Protein AF-0000000084420052 (afdb_homodimer)

Structure (mmCIF, N/CA/C/O backbone):
data_AF-0000000084420052-model_v1
#
loop_
_entity.id
_entity.type
_entity.pdbx_description
1 polymer 'Sugar transporter SWEET1'
#
loop_
_atom_site.group_PDB
_atom_site.id
_atom_site.type_symbol
_atom_site.label_atom_id
_atom_site.label_alt_id
_atom_site.label_comp_id
_atom_site.label_asym_id
_atom_site.label_entity_id
_atom_site.label_seq_id
_atom_site.pdbx_PDB_ins_code
_atom_site.Cartn_x
_atom_site.Cartn_y
_atom_site.Cartn_z
_atom_site.occupancy
_atom_site.B_iso_or_equiv
_atom_site.auth_seq_id
_atom_site.auth_comp_id
_atom_site.auth_asym_id
_atom_site.auth_atom_id
_atom_site.pdbx_PDB_model_num
ATOM 1 N N . MET A 1 1 ? 16.906 -6.199 9.055 1 43.66 1 MET A N 1
ATOM 2 C CA . MET A 1 1 ? 16.359 -5.684 10.305 1 43.66 1 MET A CA 1
ATOM 3 C C . MET A 1 1 ? 17.109 -4.438 10.758 1 43.66 1 MET A C 1
ATOM 5 O O . MET A 1 1 ? 16.5 -3.422 11.086 1 43.66 1 MET A O 1
ATOM 9 N N . ASN A 1 2 ? 18.438 -4.52 10.586 1 48.06 2 ASN A N 1
ATOM 10 C CA . ASN A 1 2 ? 19.234 -3.451 11.18 1 48.06 2 ASN A CA 1
ATOM 11 C C . ASN A 1 2 ? 19.141 -2.166 10.359 1 48.06 2 ASN A C 1
ATOM 13 O O . ASN A 1 2 ? 19.281 -1.068 10.906 1 48.06 2 ASN A O 1
ATOM 17 N N . LYS A 1 3 ? 18.703 -2.371 9.062 1 61.72 3 LYS A N 1
ATOM 18 C CA . LYS A 1 3 ? 18.734 -1.21 8.18 1 61.72 3 LYS A CA 1
ATOM 19 C C . LYS A 1 3 ? 17.562 -0.264 8.477 1 61.72 3 LYS A C 1
ATOM 21 O O . LYS A 1 3 ? 17.625 0.918 8.125 1 61.72 3 LYS A O 1
ATOM 26 N N . PHE A 1 4 ? 16.656 -0.748 9.312 1 69.31 4 PHE A N 1
ATOM 27 C CA . PHE A 1 4 ? 15.469 0.082 9.508 1 69.31 4 PHE A CA 1
ATOM 28 C C . PHE A 1 4 ? 15.469 0.699 10.906 1 69.31 4 PHE A C 1
ATOM 30 O O . PHE A 1 4 ? 14.602 1.507 11.234 1 69.31 4 PHE A O 1
ATOM 37 N N . VAL A 1 5 ? 16.516 0.377 11.664 1 68.38 5 VAL A N 1
ATOM 38 C CA . VAL A 1 5 ? 16.547 0.831 13.047 1 68.38 5 VAL A CA 1
ATOM 39 C C . VAL A 1 5 ? 16.859 2.326 13.102 1 68.38 5 VAL A C 1
ATOM 41 O O . VAL A 1 5 ? 16.219 3.076 13.836 1 68.38 5 VAL A O 1
ATOM 44 N N . SER A 1 6 ? 17.781 2.748 12.312 1 72.44 6 SER A N 1
ATOM 45 C CA . SER A 1 6 ? 18.188 4.152 12.336 1 72.44 6 SER A CA 1
ATOM 46 C C . SER A 1 6 ? 17.047 5.059 11.875 1 72.44 6 SER A C 1
ATOM 48 O O . SER A 1 6 ? 16.641 5.977 12.594 1 72.44 6 SER A O 1
ATOM 50 N N . PRO A 1 7 ? 16.453 4.766 10.812 1 76.5 7 PRO A N 1
ATOM 51 C CA . PRO A 1 7 ? 15.336 5.617 10.406 1 76.5 7 PRO A CA 1
ATOM 52 C C . PRO A 1 7 ? 14.156 5.539 11.367 1 76.5 7 PRO A C 1
ATOM 54 O O . PRO A 1 7 ? 13.453 6.535 11.57 1 76.5 7 PRO A O 1
ATOM 57 N N . LEU A 1 8 ? 14.016 4.406 12.055 1 86 8 LEU A N 1
ATOM 58 C CA . LEU A 1 8 ? 12.914 4.246 12.992 1 86 8 LEU A CA 1
ATOM 59 C C . LEU A 1 8 ? 13.086 5.16 14.203 1 86 8 LEU A C 1
ATOM 61 O O . LEU A 1 8 ? 12.133 5.809 14.641 1 86 8 LEU A O 1
ATOM 65 N N . LYS A 1 9 ? 14.281 5.207 14.688 1 83.69 9 LYS A N 1
ATOM 66 C CA . LYS A 1 9 ? 14.547 6.09 15.82 1 83.69 9 LYS A CA 1
ATOM 67 C C . LYS A 1 9 ? 14.25 7.543 15.469 1 83.69 9 LYS A C 1
ATOM 69 O O . LYS A 1 9 ? 13.648 8.273 16.266 1 83.69 9 LYS A O 1
ATOM 74 N N . THR A 1 10 ? 14.68 7.902 14.359 1 83.31 10 THR A N 1
ATOM 75 C CA . THR A 1 10 ? 14.453 9.266 13.883 1 83.31 10 THR A CA 1
ATOM 76 C C . THR A 1 10 ? 12.961 9.547 13.742 1 83.31 10 THR A C 1
ATOM 78 O O . THR A 1 10 ? 12.484 10.602 14.164 1 83.31 10 THR A O 1
ATOM 81 N N . VAL A 1 11 ? 12.227 8.672 13.266 1 87.38 11 VAL A N 1
ATOM 82 C CA . VAL A 1 11 ? 10.797 8.859 13.047 1 87.38 11 VAL A CA 1
ATOM 83 C C . VAL A 1 11 ? 10.07 8.906 14.391 1 87.38 11 VAL A C 1
ATOM 85 O O . VAL A 1 11 ? 9.148 9.711 14.57 1 87.38 11 VAL A O 1
ATOM 88 N N . LEU A 1 12 ? 10.508 8.102 15.312 1 89.06 12 LEU A N 1
ATOM 89 C CA . LEU A 1 12 ? 9.906 8.133 16.641 1 89.06 12 LEU A CA 1
ATOM 90 C C . LEU A 1 12 ? 10.148 9.484 17.312 1 89.06 12 LEU A C 1
ATOM 92 O O . LEU A 1 12 ? 9.266 10.008 18 1 89.06 12 LEU A O 1
ATOM 96 N N . GLN A 1 13 ? 11.281 10.008 17.016 1 87.5 13 GLN A N 1
ATOM 97 C CA . GLN A 1 13 ? 11.586 11.336 17.531 1 87.5 13 GLN A CA 1
ATOM 98 C C . GLN A 1 13 ? 10.695 12.391 16.859 1 87.5 13 GLN A C 1
ATOM 100 O O . GLN A 1 13 ? 10.227 13.312 17.531 1 87.5 13 GLN A O 1
ATOM 105 N N . ILE A 1 14 ? 10.508 12.289 15.633 1 87.88 14 ILE A N 1
ATOM 106 C CA . ILE A 1 14 ? 9.656 13.203 14.883 1 87.88 14 ILE A CA 1
ATOM 107 C C . ILE A 1 14 ? 8.227 13.148 15.414 1 87.88 14 ILE A C 1
ATOM 109 O O . ILE A 1 14 ? 7.574 14.18 15.57 1 87.88 14 ILE A O 1
ATOM 113 N N . ARG A 1 15 ? 7.781 12.008 15.734 1 88.56 15 ARG A N 1
ATOM 114 C CA . ARG A 1 15 ? 6.43 11.844 16.266 1 88.56 15 ARG A CA 1
ATOM 115 C C . ARG A 1 15 ? 6.305 12.453 17.656 1 88.56 15 ARG A C 1
ATOM 117 O O . ARG A 1 15 ? 5.262 13.016 18 1 88.56 15 ARG A O 1
ATOM 124 N N . ALA A 1 16 ? 7.367 12.359 18.375 1 88.75 16 ALA A N 1
ATOM 125 C CA . ALA A 1 16 ? 7.383 12.906 19.734 1 88.75 16 ALA A CA 1
ATOM 126 C C . ALA A 1 16 ? 7.453 14.43 19.703 1 88.75 16 ALA A C 1
ATOM 128 O O . ALA A 1 16 ? 6.781 15.102 20.5 1 88.75 16 ALA A O 1
ATOM 129 N N . THR A 1 17 ? 8.188 15 18.75 1 89.12 17 THR A N 1
ATOM 130 C CA . THR A 1 17 ? 8.43 16.438 18.734 1 89.12 17 THR A CA 1
ATOM 131 C C . THR A 1 17 ? 7.469 17.125 17.766 1 89.12 17 THR A C 1
ATOM 133 O O . THR A 1 17 ? 7.348 18.359 17.781 1 89.12 17 THR A O 1
ATOM 136 N N . LYS A 1 18 ? 6.832 16.266 16.875 1 86.56 18 LYS A N 1
ATOM 137 C CA . LYS A 1 18 ? 5.887 16.766 15.875 1 86.56 18 LYS A CA 1
ATOM 138 C C . LYS A 1 18 ? 6.566 17.703 14.883 1 86.56 18 LYS A C 1
ATOM 140 O O . LYS A 1 18 ? 5.957 18.672 14.414 1 86.56 18 LYS A O 1
ATOM 145 N N . HIS A 1 19 ? 7.934 17.438 14.672 1 87.06 19 HIS A N 1
ATOM 146 C CA . HIS A 1 19 ? 8.734 18.234 13.758 1 87.06 19 HIS A CA 1
ATOM 147 C C . HIS A 1 19 ? 9.602 17.359 12.867 1 87.06 19 HIS A C 1
ATOM 149 O O . HIS A 1 19 ? 10.344 16.5 13.359 1 87.06 19 HIS A O 1
ATOM 155 N N . LEU A 1 20 ? 9.414 17.516 11.578 1 85.19 20 LEU A N 1
ATOM 156 C CA . LEU A 1 20 ? 10.156 16.703 10.617 1 85.19 20 LEU A CA 1
ATOM 157 C C . LEU A 1 20 ? 11.625 17.125 10.578 1 85.19 20 LEU A C 1
ATOM 159 O O . LEU A 1 20 ? 12.5 16.281 10.414 1 85.19 20 LEU A O 1
ATOM 163 N N . GLY A 1 21 ? 11.914 18.422 10.789 1 79.69 21 GLY A N 1
ATOM 164 C CA . GLY A 1 21 ? 13.273 18.938 10.703 1 79.69 21 GLY A CA 1
ATOM 165 C C . GLY A 1 21 ? 13.852 18.844 9.305 1 79.69 21 GLY A C 1
ATOM 166 O O . GLY A 1 21 ? 13.188 19.203 8.328 1 79.69 21 GLY A O 1
ATOM 167 N N . ASP A 1 22 ? 15.148 18.328 9.141 1 77.62 22 ASP A N 1
ATOM 168 C CA . ASP A 1 22 ? 15.859 18.297 7.863 1 77.62 22 ASP A CA 1
ATOM 169 C C . ASP A 1 22 ? 15.734 16.922 7.199 1 77.62 22 ASP A C 1
ATOM 171 O O . ASP A 1 22 ? 16.391 16.656 6.188 1 77.62 22 ASP A O 1
ATOM 175 N N . LEU A 1 23 ? 14.945 16.125 7.77 1 82.5 23 LEU A N 1
ATOM 176 C CA . LEU A 1 23 ? 14.82 14.781 7.215 1 82.5 23 LEU A CA 1
ATOM 177 C C . LEU A 1 23 ? 14.094 14.812 5.875 1 82.5 23 LEU A C 1
ATOM 179 O O . LEU A 1 23 ? 13.047 15.453 5.742 1 82.5 23 LEU A O 1
ATOM 183 N 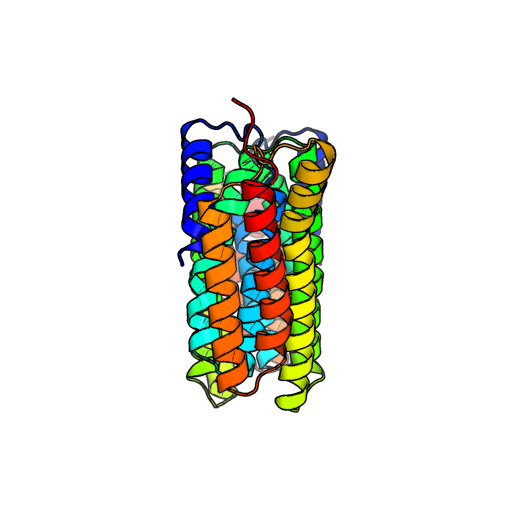N . ASN A 1 24 ? 14.727 14.195 4.812 1 84.69 24 ASN A N 1
ATOM 184 C CA . ASN A 1 24 ? 14.023 13.906 3.566 1 84.69 24 ASN A CA 1
ATOM 185 C C . ASN A 1 24 ? 13.195 12.625 3.67 1 84.69 24 ASN A C 1
ATOM 187 O O . ASN A 1 24 ? 13.75 11.531 3.734 1 84.69 24 ASN A O 1
ATOM 191 N N . PRO A 1 25 ? 11.898 12.766 3.619 1 89.19 25 PRO A N 1
ATOM 192 C CA . PRO A 1 25 ? 11.07 11.586 3.889 1 89.19 25 PRO A CA 1
ATOM 193 C C . PRO A 1 25 ? 10.812 10.75 2.639 1 89.19 25 PRO A C 1
ATOM 195 O O . PRO A 1 25 ? 10.219 9.672 2.727 1 89.19 25 PRO A O 1
ATOM 198 N N . LEU A 1 26 ? 11.312 11.172 1.488 1 88.38 26 LEU A N 1
ATOM 199 C CA . LEU A 1 26 ? 11.031 10.5 0.225 1 88.38 26 LEU A CA 1
ATOM 200 C C . LEU A 1 26 ? 11.57 9.078 0.239 1 88.38 26 LEU A C 1
ATOM 202 O O . LEU A 1 26 ? 10.898 8.148 -0.214 1 88.38 26 LEU A O 1
ATOM 206 N N . PRO A 1 27 ? 12.789 8.805 0.816 1 88.25 27 PRO A N 1
ATOM 207 C CA . PRO A 1 27 ? 13.32 7.438 0.83 1 88.25 27 PRO A CA 1
ATOM 208 C C . PRO A 1 27 ? 12.43 6.465 1.602 1 88.25 27 PRO A C 1
ATOM 210 O O . PRO A 1 27 ? 12.445 5.262 1.334 1 88.25 27 PRO A O 1
ATOM 213 N N . LEU A 1 28 ? 11.633 6.969 2.502 1 92.12 28 LEU A N 1
ATOM 214 C CA . LEU A 1 28 ? 10.758 6.113 3.299 1 92.12 28 LEU A CA 1
ATOM 215 C C . LEU A 1 28 ? 9.664 5.5 2.432 1 92.12 28 LEU A C 1
ATOM 217 O O . LEU A 1 28 ? 9.25 4.363 2.66 1 92.12 28 LEU A O 1
ATOM 221 N N . VAL A 1 29 ? 9.188 6.238 1.439 1 95.06 29 VAL A N 1
ATOM 222 C CA . VAL A 1 29 ? 8.195 5.715 0.503 1 95.06 29 VAL A CA 1
ATOM 223 C C . VAL A 1 29 ? 8.836 4.633 -0.367 1 95.06 29 VAL A C 1
ATOM 225 O O . VAL A 1 29 ? 8.211 3.605 -0.647 1 95.06 29 VAL A O 1
ATOM 228 N N . ALA A 1 30 ? 10.07 4.852 -0.726 1 93.69 30 ALA A N 1
ATOM 229 C CA . ALA A 1 30 ? 10.781 3.895 -1.567 1 93.69 30 ALA A CA 1
ATOM 230 C C . ALA A 1 30 ? 11.031 2.588 -0.822 1 93.69 30 ALA A C 1
ATOM 232 O O . ALA A 1 30 ? 11.078 1.516 -1.432 1 93.69 30 ALA A O 1
ATOM 233 N N . ILE A 1 31 ? 11.172 2.688 0.481 1 93.31 31 ILE A N 1
ATOM 234 C CA . ILE A 1 31 ? 11.344 1.487 1.294 1 93.31 31 ILE A CA 1
ATOM 235 C C . ILE A 1 31 ? 10.117 0.587 1.144 1 93.31 31 ILE A C 1
ATOM 237 O O . ILE A 1 31 ? 10.25 -0.628 0.977 1 93.31 31 ILE A O 1
ATOM 241 N N . ILE A 1 32 ? 8.938 1.193 1.228 1 96.44 32 ILE A N 1
ATOM 242 C CA . ILE A 1 32 ? 7.695 0.437 1.095 1 96.44 32 ILE A CA 1
ATOM 243 C C . ILE A 1 32 ? 7.676 -0.29 -0.248 1 96.44 32 ILE A C 1
ATOM 245 O O . ILE A 1 32 ? 7.418 -1.494 -0.306 1 96.44 32 ILE A O 1
ATOM 249 N N . ALA A 1 33 ? 7.977 0.466 -1.265 1 96.94 33 ALA A N 1
ATOM 250 C CA . ALA A 1 33 ? 7.938 -0.096 -2.611 1 96.94 33 ALA A CA 1
ATOM 251 C C . ALA A 1 33 ? 8.984 -1.197 -2.777 1 96.94 33 ALA A C 1
ATOM 253 O O . ALA A 1 33 ? 8.703 -2.244 -3.365 1 96.94 33 ALA A O 1
ATOM 254 N N . ASN A 1 34 ? 10.18 -0.921 -2.271 1 95.62 34 ASN A N 1
ATOM 255 C CA . ASN A 1 34 ? 11.266 -1.897 -2.357 1 95.62 34 ASN A CA 1
ATOM 256 C C . ASN A 1 34 ? 10.898 -3.205 -1.661 1 95.62 34 ASN A C 1
ATOM 258 O O . ASN A 1 34 ? 11.023 -4.281 -2.246 1 95.62 34 ASN A O 1
ATOM 262 N N . CYS A 1 35 ? 10.414 -3.104 -0.47 1 96.81 35 CYS A N 1
ATOM 263 C CA . CYS A 1 35 ? 10.039 -4.293 0.29 1 96.81 35 CYS A CA 1
ATOM 264 C C . CYS A 1 35 ? 8.875 -5.02 -0.371 1 96.81 35 CYS A C 1
ATOM 266 O O . CYS A 1 35 ? 8.852 -6.25 -0.416 1 96.81 35 CYS A O 1
ATOM 268 N N . THR A 1 36 ? 7.914 -4.258 -0.875 1 97.81 36 THR A N 1
ATOM 269 C CA . THR A 1 36 ? 6.773 -4.867 -1.547 1 97.81 36 THR A CA 1
ATOM 270 C C . THR A 1 36 ? 7.223 -5.613 -2.803 1 97.81 36 THR A C 1
ATOM 272 O O . THR A 1 36 ? 6.77 -6.73 -3.062 1 97.81 36 THR A O 1
ATOM 275 N N . GLY A 1 37 ? 8.086 -4.996 -3.57 1 97.75 37 GLY A N 1
ATOM 276 C CA . GLY A 1 37 ? 8.609 -5.648 -4.762 1 97.75 37 GLY A CA 1
ATOM 277 C C . GLY A 1 37 ? 9.32 -6.957 -4.461 1 97.75 37 GLY A C 1
ATOM 278 O O . GLY A 1 37 ? 9.086 -7.961 -5.137 1 97.75 37 GLY A O 1
ATOM 279 N N . TRP A 1 38 ? 10.148 -6.93 -3.465 1 97.56 38 TRP A N 1
ATOM 280 C CA . TRP A 1 38 ? 10.891 -8.133 -3.109 1 97.56 38 TRP A CA 1
ATOM 281 C C . TRP A 1 38 ? 9.977 -9.172 -2.473 1 97.56 38 TRP A C 1
ATOM 283 O O . TRP A 1 38 ? 10.211 -10.375 -2.602 1 97.56 38 TRP A O 1
ATOM 293 N N . LEU A 1 39 ? 8.938 -8.734 -1.802 1 97.88 39 LEU A N 1
ATOM 294 C CA . LEU A 1 39 ? 7.949 -9.68 -1.296 1 97.88 39 LEU A CA 1
ATOM 295 C C . LEU A 1 39 ? 7.234 -10.383 -2.443 1 97.88 39 LEU A C 1
ATOM 297 O O . LEU A 1 39 ? 7.004 -11.594 -2.387 1 97.88 39 LEU A O 1
ATOM 301 N N . LEU A 1 40 ? 6.852 -9.594 -3.439 1 97.44 40 LEU A N 1
ATOM 302 C CA . LEU A 1 40 ? 6.23 -10.195 -4.617 1 97.44 40 LEU A CA 1
ATOM 303 C C . LEU A 1 40 ? 7.145 -11.242 -5.238 1 97.44 40 LEU A C 1
ATOM 305 O O . LEU A 1 40 ? 6.711 -12.367 -5.512 1 97.44 40 LEU A O 1
ATOM 309 N N . TYR A 1 41 ? 8.414 -10.914 -5.41 1 97.69 41 TYR A N 1
ATOM 310 C CA . TYR A 1 41 ? 9.406 -11.82 -5.961 1 97.69 41 TYR A CA 1
ATOM 311 C C . TYR A 1 41 ? 9.57 -13.055 -5.078 1 97.69 41 TYR A C 1
ATOM 313 O O . TYR A 1 41 ? 9.586 -14.18 -5.57 1 97.69 41 TYR A O 1
ATOM 321 N N . GLY A 1 42 ? 9.727 -12.781 -3.805 1 97.69 42 GLY A N 1
ATOM 322 C CA . GLY A 1 42 ? 9.891 -13.875 -2.859 1 97.69 42 GLY A CA 1
ATOM 323 C C . GLY A 1 42 ? 8.703 -14.812 -2.824 1 97.69 42 GLY A C 1
ATOM 324 O O . GLY A 1 42 ? 8.867 -16.031 -2.701 1 97.69 42 GLY A O 1
ATOM 325 N N . CYS A 1 43 ? 7.496 -14.312 -2.91 1 96.25 43 CYS A N 1
ATOM 326 C CA . CYS A 1 43 ? 6.285 -15.133 -2.891 1 96.25 43 CYS A CA 1
ATOM 327 C C . CYS A 1 43 ? 6.18 -15.977 -4.152 1 96.25 43 CYS A C 1
ATOM 329 O O . CYS A 1 43 ? 5.824 -17.156 -4.086 1 96.25 43 CYS A O 1
ATOM 331 N N . ILE A 1 44 ? 6.48 -15.375 -5.312 1 96.19 44 ILE A N 1
ATOM 332 C CA . ILE A 1 44 ? 6.418 -16.094 -6.582 1 96.19 44 ILE A CA 1
ATOM 333 C C . ILE A 1 44 ? 7.398 -17.266 -6.559 1 96.19 44 ILE A C 1
ATOM 335 O O . ILE A 1 44 ? 7.102 -18.344 -7.074 1 96.19 44 ILE A O 1
ATOM 339 N N . ASN A 1 45 ? 8.547 -17.078 -5.922 1 96.62 45 ASN A N 1
ATOM 340 C CA . ASN A 1 45 ? 9.594 -18.078 -5.902 1 96.62 45 ASN A CA 1
ATOM 341 C C . ASN A 1 45 ? 9.547 -18.922 -4.633 1 96.62 45 ASN A C 1
ATOM 343 O O . ASN A 1 45 ? 10.398 -19.781 -4.422 1 96.62 45 ASN A O 1
ATOM 347 N N . ALA A 1 46 ? 8.562 -18.625 -3.756 1 95.88 46 ALA A N 1
ATOM 348 C CA . ALA A 1 46 ? 8.43 -19.297 -2.467 1 95.88 46 ALA A CA 1
ATOM 349 C C . ALA A 1 46 ? 9.742 -19.25 -1.685 1 95.88 46 ALA A C 1
ATOM 351 O O . ALA A 1 46 ? 10.18 -20.25 -1.139 1 95.88 46 ALA A O 1
ATOM 352 N N . ASP A 1 47 ? 10.453 -18.156 -1.77 1 96.62 47 ASP A N 1
ATOM 353 C CA . ASP A 1 47 ? 11.719 -17.938 -1.074 1 96.62 47 ASP A CA 1
ATOM 354 C C . ASP A 1 47 ? 11.484 -17.359 0.319 1 96.62 47 ASP A C 1
ATOM 356 O O . ASP A 1 47 ? 11.289 -16.156 0.471 1 96.62 47 ASP A O 1
ATOM 360 N N 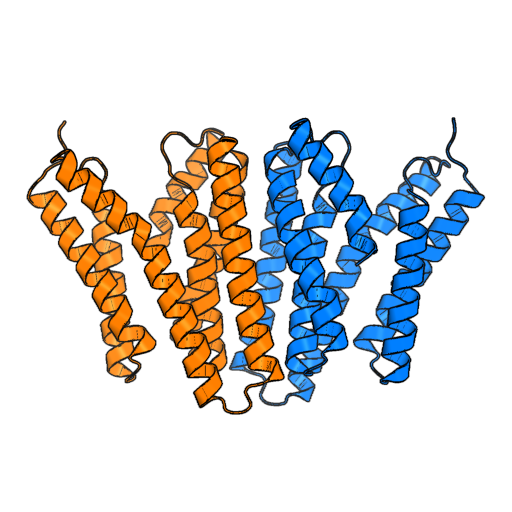. VAL A 1 48 ? 11.562 -18.172 1.325 1 95.94 48 VAL A N 1
ATOM 361 C CA . VAL A 1 48 ? 11.219 -17.797 2.695 1 95.94 48 VAL A CA 1
ATOM 362 C C . VAL A 1 48 ? 12.188 -16.75 3.215 1 95.94 48 VAL A C 1
ATOM 364 O O . VAL A 1 48 ? 11.805 -15.859 3.975 1 95.94 48 VAL A O 1
ATOM 367 N N . TYR A 1 49 ? 13.453 -16.859 2.818 1 94.94 49 TYR A N 1
ATOM 368 C CA . TYR A 1 49 ? 14.461 -15.914 3.293 1 94.94 49 TYR A CA 1
ATOM 369 C C . TYR A 1 49 ? 14.188 -14.508 2.773 1 94.94 49 TYR A C 1
ATOM 371 O O . TYR A 1 49 ? 14.25 -13.539 3.531 1 94.94 49 TYR A O 1
ATOM 379 N N . VAL A 1 50 ? 13.836 -14.414 1.534 1 96.69 50 VAL A N 1
ATOM 380 C CA . VAL A 1 50 ? 13.508 -13.125 0.929 1 96.69 50 VAL A CA 1
ATOM 381 C C . VAL A 1 50 ? 12.242 -12.562 1.564 1 96.69 50 VAL A C 1
ATOM 383 O O . VAL A 1 50 ? 12.172 -11.375 1.89 1 96.69 50 VAL A O 1
ATOM 386 N N . ILE A 1 51 ? 11.281 -13.391 1.807 1 97.69 51 ILE A N 1
ATOM 387 C CA . ILE A 1 51 ? 10 -12.969 2.371 1 97.69 51 ILE A CA 1
ATOM 388 C C . ILE A 1 51 ? 10.211 -12.453 3.795 1 97.69 51 ILE A C 1
ATOM 390 O O . ILE A 1 51 ? 9.789 -11.344 4.129 1 97.69 51 ILE A O 1
ATOM 394 N N . LEU A 1 52 ? 10.914 -13.164 4.598 1 95.56 52 LEU A N 1
ATOM 395 C CA . LEU A 1 52 ? 11.078 -12.836 6.008 1 95.56 52 LEU A CA 1
ATOM 396 C C . LEU A 1 52 ? 11.938 -11.578 6.176 1 95.56 52 LEU A C 1
ATOM 398 O O . LEU A 1 52 ? 11.75 -10.82 7.129 1 95.56 52 LEU A O 1
ATOM 402 N N . ALA A 1 53 ? 12.844 -11.414 5.242 1 94.44 53 ALA A N 1
ATOM 403 C CA . ALA A 1 53 ? 13.734 -10.258 5.324 1 94.44 53 ALA A CA 1
ATOM 404 C C . ALA A 1 53 ? 13 -8.977 4.934 1 94.44 53 ALA A C 1
ATOM 406 O O . ALA A 1 53 ? 13.383 -7.883 5.359 1 94.44 53 ALA A O 1
ATOM 407 N N . ASN A 1 54 ? 11.953 -9.031 4.168 1 96.06 54 ASN A N 1
ATOM 408 C CA . ASN A 1 54 ? 11.359 -7.832 3.594 1 96.06 54 ASN A CA 1
ATOM 409 C C . ASN A 1 54 ? 10.008 -7.516 4.234 1 96.06 54 ASN A C 1
ATOM 411 O O . ASN A 1 54 ? 9.562 -6.367 4.223 1 96.06 54 ASN A O 1
ATOM 415 N N . GLU A 1 55 ? 9.359 -8.5 4.906 1 96.94 55 GLU A N 1
ATOM 416 C CA . GLU A 1 55 ? 8.055 -8.273 5.531 1 96.94 55 GLU A CA 1
ATOM 417 C C . GLU A 1 55 ? 8.148 -7.246 6.652 1 96.94 55 GLU A C 1
ATOM 419 O O . GLU A 1 55 ? 7.375 -6.289 6.695 1 96.94 55 GLU A O 1
ATOM 424 N N . PRO A 1 56 ? 9.086 -7.375 7.613 1 95.31 56 PRO A N 1
ATOM 425 C CA . PRO A 1 56 ? 9.211 -6.328 8.633 1 95.31 56 PRO A CA 1
ATOM 426 C C . PRO A 1 56 ? 9.516 -4.957 8.031 1 95.31 56 PRO A C 1
ATOM 428 O O . PRO A 1 56 ? 9.039 -3.938 8.531 1 95.31 56 PRO A O 1
ATOM 431 N N . GLY A 1 57 ? 10.359 -4.973 6.969 1 94.38 57 GLY A N 1
ATOM 432 C CA . GLY A 1 57 ? 10.664 -3.729 6.285 1 94.38 57 GLY A CA 1
ATOM 433 C C . GLY A 1 57 ? 9.43 -3.053 5.707 1 94.38 57 GLY A C 1
ATOM 434 O O . GLY A 1 57 ? 9.305 -1.83 5.773 1 94.38 57 GLY A O 1
ATOM 435 N N . LEU A 1 58 ? 8.57 -3.852 5.125 1 96.69 58 LEU A N 1
ATOM 436 C CA . LEU A 1 58 ? 7.324 -3.316 4.59 1 96.69 58 LEU A CA 1
ATOM 437 C C . LEU A 1 58 ? 6.508 -2.637 5.684 1 96.69 58 LEU A C 1
ATOM 439 O O . LEU A 1 58 ? 6.07 -1.494 5.52 1 96.69 58 LEU A O 1
ATOM 443 N N . LEU A 1 59 ? 6.355 -3.295 6.793 1 96.56 59 LEU A N 1
ATOM 444 C CA . LEU A 1 59 ? 5.527 -2.787 7.883 1 96.56 59 LEU A CA 1
ATOM 445 C C . LEU A 1 59 ? 6.16 -1.549 8.508 1 96.56 59 LEU A C 1
ATOM 447 O O . LEU A 1 59 ? 5.469 -0.561 8.773 1 96.56 59 LEU A O 1
ATOM 451 N N . LEU A 1 60 ? 7.434 -1.634 8.68 1 94.94 60 LEU A N 1
ATOM 452 C CA . LEU A 1 60 ? 8.133 -0.472 9.219 1 94.94 60 LEU A CA 1
ATOM 453 C C . LEU A 1 60 ? 8.102 0.689 8.234 1 94.94 60 LEU A C 1
ATOM 455 O O . LEU A 1 60 ? 7.973 1.849 8.633 1 94.94 60 LEU A O 1
ATOM 459 N N . GLY A 1 61 ? 8.297 0.37 6.977 1 95.56 61 GLY A N 1
ATOM 460 C CA . GLY A 1 61 ? 8.203 1.402 5.957 1 95.56 61 GLY A CA 1
ATOM 461 C C . GLY A 1 61 ? 6.867 2.123 5.957 1 95.56 61 GLY A C 1
ATOM 462 O O . GLY A 1 61 ? 6.82 3.352 5.875 1 95.56 61 GLY A O 1
ATOM 463 N N . VAL A 1 62 ? 5.785 1.354 6.027 1 96.69 62 VAL A N 1
ATOM 464 C CA . VAL A 1 62 ? 4.445 1.933 6.082 1 96.69 62 VAL A CA 1
ATOM 465 C C . VAL A 1 62 ? 4.32 2.834 7.309 1 96.69 62 VAL A C 1
ATOM 467 O O . VAL A 1 62 ? 3.896 3.986 7.199 1 96.69 62 VAL A O 1
ATOM 470 N N . PHE A 1 63 ? 4.766 2.363 8.414 1 96.56 63 PHE A N 1
ATOM 471 C CA . PHE A 1 63 ? 4.691 3.131 9.656 1 96.56 63 PHE A CA 1
ATOM 472 C C . PHE A 1 63 ? 5.488 4.426 9.539 1 96.56 63 PHE A C 1
ATOM 474 O O . PHE A 1 63 ? 4.984 5.5 9.867 1 96.56 63 PHE A O 1
ATOM 481 N N . MET A 1 64 ? 6.668 4.281 9.055 1 95.81 64 MET A N 1
ATOM 482 C CA . MET A 1 64 ? 7.562 5.434 9.031 1 95.81 64 MET A CA 1
ATOM 483 C C . MET A 1 64 ? 7.117 6.453 7.988 1 95.81 64 MET A C 1
ATOM 485 O O . MET A 1 64 ? 7.059 7.648 8.273 1 95.81 64 MET A O 1
ATOM 489 N N . ALA A 1 65 ? 6.809 5.984 6.82 1 95.56 65 ALA A N 1
ATOM 490 C CA . ALA A 1 65 ? 6.438 6.883 5.727 1 95.56 65 ALA A CA 1
ATOM 491 C C . ALA A 1 65 ? 5.152 7.637 6.051 1 95.56 65 ALA A C 1
ATOM 493 O O . ALA A 1 65 ? 5.078 8.859 5.883 1 95.56 65 ALA A O 1
ATOM 494 N N . ILE A 1 66 ? 4.16 6.914 6.551 1 96 66 ILE A N 1
ATOM 495 C CA . ILE A 1 66 ? 2.875 7.539 6.844 1 96 66 ILE A CA 1
ATOM 496 C C . ILE A 1 66 ? 3.023 8.492 8.023 1 96 66 ILE A C 1
ATOM 498 O O . ILE A 1 66 ? 2.48 9.602 8.008 1 96 66 ILE A O 1
ATOM 502 N N . SER A 1 67 ? 3.76 8.102 9.047 1 94.06 67 SER A N 1
ATOM 503 C CA . SER A 1 67 ? 4.004 8.977 10.188 1 94.06 67 SER A CA 1
ATOM 504 C C . SER A 1 67 ? 4.688 10.273 9.758 1 94.06 67 SER A C 1
ATOM 506 O O . SER A 1 67 ? 4.238 11.367 10.109 1 94.06 67 SER A O 1
ATOM 508 N N . CYS A 1 68 ? 5.688 10.156 8.922 1 93.06 68 CYS A N 1
ATOM 509 C CA . CYS A 1 68 ? 6.457 11.328 8.516 1 93.06 68 CYS A CA 1
ATOM 510 C C . CYS A 1 68 ? 5.645 12.211 7.574 1 93.06 68 CYS A C 1
ATOM 512 O O . CYS A 1 68 ? 5.793 13.438 7.582 1 93.06 68 CYS A O 1
ATOM 514 N N . TYR A 1 69 ? 4.809 11.586 6.812 1 93.94 69 TYR A N 1
ATOM 515 C CA . TYR A 1 69 ? 3.943 12.344 5.914 1 93.94 69 TYR A CA 1
ATOM 516 C C . TYR A 1 69 ? 3.115 13.359 6.688 1 93.94 69 TYR A C 1
ATOM 518 O O . TYR A 1 69 ? 2.895 14.484 6.219 1 93.94 69 TYR A O 1
ATOM 526 N N . GLY A 1 70 ? 2.717 13.039 7.824 1 91.5 70 GLY A N 1
ATOM 527 C CA . GLY A 1 70 ? 1.882 13.898 8.648 1 91.5 70 GLY A CA 1
ATOM 528 C C . GLY A 1 70 ? 2.6 15.141 9.133 1 91.5 70 GLY A C 1
ATOM 529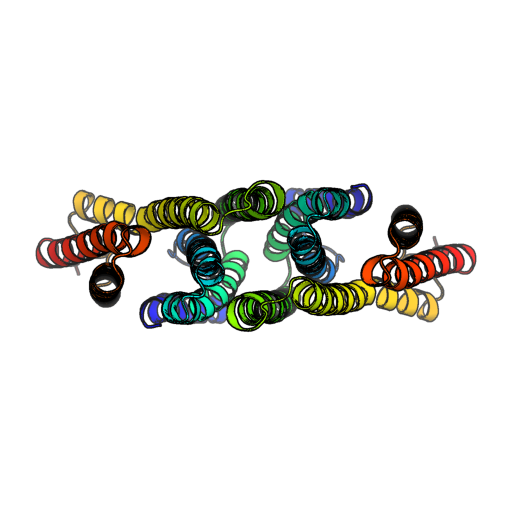 O O . GLY A 1 70 ? 1.963 16.156 9.43 1 91.5 70 GLY A O 1
ATOM 530 N N . PHE A 1 71 ? 3.887 15.039 9.156 1 92 71 PHE A N 1
ATOM 531 C CA . PHE A 1 71 ? 4.648 16.141 9.719 1 92 71 PHE A CA 1
ATOM 532 C C . PHE A 1 71 ? 5.449 16.859 8.641 1 92 71 PHE A C 1
ATOM 534 O O . PHE A 1 71 ? 6.141 17.844 8.922 1 92 71 PHE A O 1
ATOM 541 N N . ALA A 1 72 ? 5.379 16.422 7.43 1 90.62 72 ALA A N 1
ATOM 542 C CA . ALA A 1 72 ? 6.117 17.016 6.312 1 90.62 72 ALA A CA 1
ATOM 543 C C . ALA A 1 72 ? 5.43 18.281 5.816 1 90.62 72 ALA A C 1
ATOM 545 O O . ALA A 1 72 ? 4.238 18.484 6.055 1 90.62 72 ALA A O 1
ATOM 546 N N . ASP A 1 73 ? 6.207 19.172 5.23 1 90.44 73 ASP A N 1
ATOM 547 C CA . ASP A 1 73 ? 5.613 20.359 4.625 1 90.44 73 ASP A CA 1
ATOM 548 C C . ASP A 1 73 ? 4.918 20.016 3.309 1 90.44 73 ASP A C 1
ATOM 550 O O . ASP A 1 73 ? 4.988 18.875 2.846 1 90.44 73 ASP A O 1
ATOM 554 N N . LEU A 1 74 ? 4.215 20.953 2.744 1 90.56 74 LEU A N 1
ATOM 555 C CA . LEU A 1 74 ? 3.348 20.719 1.597 1 90.56 74 LEU A CA 1
ATOM 556 C C . LEU A 1 74 ? 4.152 20.234 0.392 1 90.56 74 LEU A C 1
ATOM 558 O O . LEU A 1 74 ? 3.707 19.359 -0.352 1 90.56 74 LEU A O 1
ATOM 562 N N . LYS A 1 75 ? 5.309 20.797 0.192 1 91.06 75 LYS A N 1
ATOM 563 C CA . LYS A 1 75 ? 6.148 20.406 -0.939 1 91.06 75 LYS A CA 1
ATOM 564 C C . LYS A 1 75 ? 6.609 18.953 -0.808 1 91.06 75 LYS A C 1
ATOM 566 O O . LYS A 1 75 ? 6.523 18.188 -1.765 1 91.06 75 LYS A O 1
ATOM 571 N N . ALA A 1 76 ? 7.082 18.578 0.32 1 91.19 76 ALA A N 1
ATOM 572 C CA . ALA A 1 76 ? 7.516 17.203 0.594 1 91.19 76 ALA A CA 1
ATOM 573 C C . ALA A 1 76 ? 6.344 16.234 0.494 1 91.19 76 ALA A C 1
ATOM 575 O O . ALA A 1 76 ? 6.496 15.117 -0.019 1 91.19 76 ALA A O 1
ATOM 576 N N . ARG A 1 77 ? 5.191 16.656 0.935 1 93.88 77 ARG A N 1
ATOM 577 C CA . ARG A 1 77 ? 4 15.812 0.866 1 93.88 77 ARG A CA 1
ATOM 578 C C . ARG A 1 77 ? 3.615 15.523 -0.582 1 93.88 77 ARG A C 1
ATOM 580 O O . ARG A 1 77 ? 3.25 14.398 -0.921 1 93.88 77 ARG A O 1
ATOM 587 N N . ASP A 1 78 ? 3.689 16.547 -1.341 1 94.31 78 ASP A N 1
ATOM 588 C CA . ASP A 1 78 ? 3.346 16.375 -2.748 1 94.31 78 ASP A CA 1
ATOM 589 C C . ASP A 1 78 ? 4.297 15.383 -3.422 1 94.31 78 ASP A C 1
ATOM 591 O O . ASP A 1 78 ? 3.867 14.539 -4.211 1 94.31 78 ASP A O 1
ATOM 595 N N . LEU A 1 79 ? 5.562 15.523 -3.119 1 93.88 79 LEU A N 1
ATOM 596 C CA . LEU A 1 79 ? 6.551 14.609 -3.682 1 93.88 79 LEU A CA 1
ATOM 597 C C . LEU A 1 79 ? 6.316 13.188 -3.188 1 93.88 79 LEU A C 1
ATOM 599 O O . LEU A 1 79 ? 6.375 12.234 -3.969 1 93.88 79 LEU A O 1
ATOM 603 N N . MET A 1 80 ? 6.059 13.031 -1.93 1 95.75 80 MET A N 1
ATOM 604 C CA . MET A 1 80 ? 5.781 11.719 -1.357 1 95.75 80 MET A CA 1
ATOM 605 C C . MET A 1 80 ? 4.543 11.094 -1.996 1 95.75 80 MET A C 1
ATOM 607 O O . MET A 1 80 ? 4.543 9.914 -2.334 1 95.75 80 MET A O 1
ATOM 611 N N . LEU A 1 81 ? 3.514 11.914 -2.127 1 96.62 81 LEU A N 1
ATOM 612 C CA . LEU A 1 81 ? 2.277 11.422 -2.727 1 96.62 81 LEU A CA 1
ATOM 613 C C . LEU A 1 81 ? 2.521 10.945 -4.156 1 96.62 81 LEU A C 1
ATOM 615 O O . LEU A 1 81 ? 2.033 9.883 -4.547 1 96.62 81 LEU A O 1
ATOM 619 N N . ARG A 1 82 ? 3.248 11.719 -4.906 1 96.62 82 ARG A N 1
ATOM 620 C CA . ARG A 1 82 ? 3.586 11.312 -6.266 1 96.62 82 ARG A CA 1
ATOM 621 C C . ARG A 1 82 ? 4.344 9.992 -6.273 1 96.62 82 ARG A C 1
ATOM 623 O O . ARG A 1 82 ? 4.113 9.141 -7.133 1 96.62 82 ARG A O 1
ATOM 630 N N . ALA A 1 83 ? 5.258 9.859 -5.367 1 95.81 83 ALA A N 1
ATOM 631 C CA . ALA A 1 83 ? 6.02 8.617 -5.258 1 95.81 83 ALA A CA 1
ATOM 632 C C . ALA A 1 83 ? 5.109 7.449 -4.891 1 95.81 83 ALA A C 1
ATOM 634 O O . ALA A 1 83 ? 5.227 6.359 -5.457 1 95.81 83 ALA A O 1
ATOM 635 N N . PHE A 1 84 ? 4.211 7.672 -3.889 1 97.25 84 PHE A N 1
ATOM 636 C CA . PHE A 1 84 ? 3.236 6.648 -3.525 1 97.25 84 PHE A CA 1
ATOM 637 C C . PHE A 1 84 ? 2.449 6.191 -4.75 1 97.25 84 PHE A C 1
ATOM 639 O O . PHE A 1 84 ? 2.305 4.988 -4.988 1 97.25 84 PHE A O 1
ATOM 646 N N . MET A 1 85 ? 1.973 7.164 -5.488 1 97.69 85 MET A N 1
ATOM 647 C CA . MET A 1 85 ? 1.161 6.867 -6.668 1 97.69 85 MET A CA 1
ATOM 648 C C . MET A 1 85 ? 1.986 6.145 -7.727 1 97.69 85 MET A C 1
ATOM 650 O O . MET A 1 85 ? 1.52 5.176 -8.328 1 97.69 85 MET A O 1
ATOM 654 N N . PHE A 1 86 ? 3.139 6.629 -7.949 1 97.31 86 PHE A N 1
ATOM 655 C CA . PHE A 1 86 ? 4.027 6.043 -8.945 1 97.31 86 PHE A CA 1
ATOM 656 C C . PHE A 1 86 ? 4.27 4.566 -8.648 1 97.31 86 PHE A C 1
ATOM 658 O O . PHE A 1 86 ? 4.086 3.713 -9.516 1 97.31 86 PHE A O 1
ATOM 665 N N . PHE A 1 87 ? 4.625 4.219 -7.398 1 97 87 PHE A N 1
ATOM 666 C CA . PHE A 1 87 ? 4.949 2.846 -7.035 1 97 87 PHE A CA 1
ATOM 667 C C . PHE A 1 87 ? 3.691 1.992 -6.957 1 97 87 PHE A C 1
ATOM 669 O O . PHE A 1 87 ? 3.723 0.801 -7.273 1 97 87 PHE A O 1
ATOM 676 N N . ALA A 1 88 ? 2.588 2.631 -6.516 1 97.62 88 ALA A N 1
ATOM 677 C CA . ALA A 1 88 ? 1.323 1.902 -6.492 1 97.62 88 ALA A CA 1
ATOM 678 C C . ALA A 1 88 ? 0.917 1.458 -7.895 1 97.62 88 ALA A C 1
ATOM 680 O O . ALA A 1 88 ? 0.488 0.319 -8.094 1 97.62 88 ALA A O 1
ATOM 681 N N . VAL A 1 89 ? 1.047 2.354 -8.844 1 97.5 89 VAL A N 1
ATOM 682 C CA . VAL A 1 89 ? 0.696 2.037 -10.227 1 97.5 89 VAL A CA 1
ATOM 683 C C . VAL A 1 89 ? 1.604 0.927 -10.75 1 97.5 89 VAL A C 1
ATOM 685 O O . VAL A 1 89 ? 1.13 -0.046 -11.336 1 97.5 89 VAL A O 1
ATOM 688 N N . ILE A 1 90 ? 2.877 1.025 -10.5 1 97.38 90 ILE A N 1
ATOM 689 C CA . ILE A 1 90 ? 3.838 0.058 -11.016 1 97.38 90 ILE A CA 1
ATOM 690 C C . ILE A 1 90 ? 3.574 -1.312 -10.398 1 97.38 90 ILE A C 1
ATOM 692 O O . ILE A 1 90 ? 3.42 -2.305 -11.117 1 97.38 90 ILE A O 1
ATOM 696 N N . LEU A 1 91 ? 3.488 -1.379 -9.125 1 97.94 91 LEU A N 1
ATOM 697 C CA . LEU A 1 91 ? 3.385 -2.652 -8.422 1 97.94 91 LEU A CA 1
ATOM 698 C C . LEU A 1 91 ? 2.041 -3.318 -8.695 1 97.94 91 LEU A C 1
ATOM 700 O O . LEU A 1 91 ? 1.978 -4.531 -8.922 1 97.94 91 LEU A O 1
ATOM 704 N N . SER A 1 92 ? 0.942 -2.512 -8.695 1 97.5 92 SER A N 1
ATOM 705 C CA . SER A 1 92 ? -0.356 -3.111 -8.992 1 97.5 92 SER A CA 1
ATOM 706 C C . SER A 1 92 ? -0.436 -3.576 -10.438 1 97.5 92 SER A C 1
ATOM 708 O O . SER A 1 92 ? -0.962 -4.656 -10.727 1 97.5 92 SER A O 1
ATOM 710 N N . SER A 1 93 ? 0.094 -2.811 -11.367 1 97.38 93 SER A N 1
ATOM 711 C CA . SER A 1 93 ? 0.072 -3.193 -12.773 1 97.38 93 SER A CA 1
ATOM 712 C C . SER A 1 93 ? 0.867 -4.473 -13.008 1 97.38 93 SER A C 1
ATOM 714 O O . SER A 1 93 ? 0.412 -5.371 -13.727 1 97.38 93 SER A O 1
ATOM 716 N N . VAL A 1 94 ? 2.016 -4.555 -12.445 1 97.38 94 VAL A N 1
ATOM 717 C CA . VAL A 1 94 ? 2.859 -5.734 -12.609 1 97.38 94 VAL A CA 1
ATOM 718 C C . VAL A 1 94 ? 2.152 -6.961 -12.039 1 97.38 94 VAL A C 1
ATOM 720 O O . VAL A 1 94 ? 2.131 -8.023 -12.664 1 97.38 94 VAL A O 1
ATOM 723 N N . GLY A 1 95 ? 1.594 -6.812 -10.805 1 96.69 95 GLY A N 1
ATOM 724 C CA . GLY A 1 95 ? 0.83 -7.91 -10.227 1 96.69 95 GLY A CA 1
ATOM 725 C C . GLY A 1 95 ? -0.309 -8.375 -11.117 1 96.69 95 GLY A C 1
ATOM 726 O O . GLY A 1 95 ? -0.508 -9.57 -11.305 1 96.69 95 GLY A O 1
ATOM 727 N N . ILE A 1 96 ? -1.007 -7.426 -11.68 1 97.19 96 ILE A N 1
ATOM 728 C CA . ILE A 1 96 ? -2.162 -7.715 -12.523 1 97.19 96 ILE A CA 1
ATOM 729 C C . ILE A 1 96 ? -1.704 -8.391 -13.812 1 97.19 96 ILE A C 1
ATOM 731 O O . ILE A 1 96 ? -2.285 -9.391 -14.242 1 97.19 96 ILE A O 1
ATOM 735 N N . VAL A 1 97 ? -0.667 -7.879 -14.43 1 97 97 VAL A N 1
ATOM 736 C CA . VAL A 1 97 ? -0.157 -8.43 -15.68 1 97 97 VAL A CA 1
ATOM 737 C C . VAL A 1 97 ? 0.312 -9.867 -15.453 1 97 97 VAL A C 1
ATOM 739 O O . VAL A 1 97 ? 0.021 -10.758 -16.266 1 97 97 VAL A O 1
ATOM 742 N N . ILE A 1 98 ? 1.04 -10.125 -14.406 1 96.75 98 ILE A N 1
ATOM 743 C CA . ILE A 1 98 ? 1.508 -11.477 -14.102 1 96.75 98 ILE A CA 1
ATOM 744 C C . ILE A 1 98 ? 0.312 -12.406 -13.922 1 96.75 98 ILE A C 1
ATOM 746 O O . ILE A 1 98 ? 0.285 -13.508 -14.477 1 96.75 98 ILE A O 1
ATOM 750 N N . ALA A 1 99 ? -0.672 -11.969 -13.203 1 94.31 99 ALA A N 1
ATOM 751 C CA . ALA A 1 99 ? -1.824 -12.797 -12.859 1 94.31 99 ALA A CA 1
ATOM 752 C C . ALA A 1 99 ? -2.65 -13.133 -14.094 1 94.31 99 ALA A C 1
ATOM 754 O O . ALA A 1 99 ? -3.17 -14.242 -14.219 1 94.31 99 ALA A O 1
ATOM 755 N N . LEU A 1 100 ? -2.771 -12.258 -15.031 1 95.5 100 LEU A N 1
ATOM 756 C CA . LEU A 1 100 ? -3.699 -12.43 -16.141 1 95.5 100 LEU A CA 1
ATOM 757 C C . LEU A 1 100 ? -2.994 -13.039 -17.344 1 95.5 100 LEU A C 1
ATOM 759 O O . LEU A 1 100 ? -3.613 -13.758 -18.141 1 95.5 100 LEU A O 1
ATOM 763 N N . PHE A 1 101 ? -1.664 -12.758 -17.438 1 95.69 101 PHE A N 1
ATOM 764 C CA . PHE A 1 101 ? -1.071 -13.047 -18.734 1 95.69 101 PHE A CA 1
ATOM 765 C C . PHE A 1 101 ? 0.104 -14.008 -18.594 1 95.69 101 PHE A C 1
ATOM 767 O O . PHE A 1 101 ? 0.653 -14.484 -19.594 1 95.69 101 PHE A O 1
ATOM 774 N N . VAL A 1 102 ? 0.579 -14.266 -17.469 1 94 102 VAL A N 1
ATOM 775 C CA . VAL A 1 102 ? 1.746 -15.117 -17.281 1 94 102 VAL A CA 1
ATOM 776 C C . VAL A 1 102 ? 1.315 -16.453 -16.672 1 94 102 VAL A C 1
ATOM 778 O O . VAL A 1 102 ? 0.742 -16.484 -15.578 1 94 102 VAL A O 1
ATOM 781 N N . GLU A 1 103 ? 1.626 -17.484 -17.344 1 91 103 GLU A N 1
ATOM 782 C CA . GLU A 1 103 ? 1.252 -18.812 -16.891 1 91 103 GLU A CA 1
ATOM 783 C C . GLU A 1 103 ? 2.432 -19.516 -16.219 1 91 103 GLU A C 1
ATOM 785 O O . GLU A 1 103 ? 2.264 -20.188 -15.195 1 91 103 GLU A O 1
ATOM 790 N N . GLU A 1 104 ? 3.605 -19.219 -16.75 1 94 104 GLU A N 1
ATOM 791 C CA . GLU A 1 104 ? 4.797 -19.906 -16.266 1 94 104 GLU A CA 1
ATOM 792 C C . GLU A 1 104 ? 5.418 -19.188 -15.078 1 94 104 GLU A C 1
ATOM 794 O O . GLU A 1 104 ? 5.664 -17.969 -15.148 1 94 104 GLU A O 1
ATOM 799 N N . ASP A 1 105 ? 5.707 -19.938 -14.117 1 91.81 105 ASP A N 1
ATOM 800 C CA . ASP A 1 105 ? 6.316 -19.391 -12.914 1 91.81 105 ASP A CA 1
ATOM 801 C C . ASP A 1 105 ? 7.656 -18.719 -13.227 1 91.81 105 ASP A C 1
ATOM 803 O O . ASP A 1 105 ? 8.023 -17.719 -12.609 1 91.81 105 ASP A O 1
ATOM 807 N N . SER A 1 106 ? 8.375 -19.328 -14.164 1 95.31 106 SER A N 1
ATOM 808 C CA . SER A 1 106 ? 9.68 -18.781 -14.516 1 95.31 106 SER A CA 1
ATOM 809 C C . SER A 1 106 ? 9.547 -17.375 -15.109 1 95.31 106 SER A C 1
ATOM 811 O O . SER A 1 106 ? 10.359 -16.5 -14.828 1 95.31 106 SER A O 1
ATOM 813 N N . VAL A 1 107 ? 8.555 -17.203 -15.922 1 96.69 107 VAL A N 1
ATOM 814 C CA . VAL A 1 107 ? 8.305 -15.891 -16.516 1 96.69 107 VAL A CA 1
ATOM 815 C C . VAL A 1 107 ? 7.828 -14.914 -15.453 1 96.69 107 VAL A C 1
ATOM 817 O O . VAL A 1 107 ? 8.266 -13.758 -15.414 1 96.69 107 VAL A O 1
ATOM 820 N N . ALA A 1 108 ? 6.898 -15.367 -14.609 1 96.94 108 ALA A N 1
ATOM 821 C CA . ALA A 1 108 ? 6.441 -14.547 -13.492 1 96.94 108 ALA A CA 1
ATOM 822 C C . ALA A 1 108 ? 7.613 -14.086 -12.625 1 96.94 108 ALA A C 1
ATOM 824 O O . ALA A 1 108 ? 7.699 -12.914 -12.258 1 96.94 108 ALA A O 1
ATOM 825 N N . SER A 1 109 ? 8.523 -15.008 -12.305 1 97 109 SER A N 1
ATOM 826 C CA . SER A 1 109 ? 9.711 -14.703 -11.516 1 97 109 SER A CA 1
ATOM 827 C C . SER A 1 109 ? 10.578 -13.656 -12.211 1 97 109 SER A C 1
ATOM 829 O O . SER A 1 109 ? 11.07 -12.727 -11.562 1 97 109 SER A O 1
ATOM 831 N N . THR A 1 110 ? 10.75 -13.758 -13.477 1 97.38 110 THR A N 1
ATOM 832 C CA . THR A 1 110 ? 11.578 -12.836 -14.242 1 97.38 110 THR A CA 1
ATOM 833 C C . THR A 1 110 ? 10.977 -11.438 -14.242 1 97.38 110 THR A C 1
ATOM 835 O O . THR A 1 110 ? 11.68 -10.453 -14.008 1 97.38 110 THR A O 1
ATOM 838 N N . VAL A 1 111 ? 9.695 -11.336 -14.453 1 97.44 111 VAL A N 1
ATOM 839 C CA . VAL A 1 111 ? 9.008 -10.047 -14.469 1 97.44 111 VAL A CA 1
ATOM 840 C C . VAL A 1 111 ? 9.086 -9.406 -13.094 1 97.44 111 VAL A C 1
ATOM 842 O O . VAL A 1 111 ? 9.422 -8.219 -12.969 1 97.44 111 VAL A O 1
ATOM 845 N N . ALA A 1 112 ? 8.797 -10.156 -12.094 1 97.56 112 ALA A N 1
ATOM 846 C CA . ALA A 1 112 ? 8.867 -9.664 -10.727 1 97.56 112 ALA A CA 1
ATOM 847 C C . ALA A 1 112 ? 10.289 -9.258 -10.359 1 97.56 112 ALA A C 1
ATOM 849 O O . ALA A 1 112 ? 10.5 -8.25 -9.672 1 97.56 112 ALA A O 1
ATOM 850 N N . GLY A 1 113 ? 11.273 -10.055 -10.789 1 97.75 113 GLY A N 1
ATOM 851 C CA . GLY A 1 113 ? 12.672 -9.742 -10.523 1 97.75 113 GLY A CA 1
ATOM 852 C C . GLY A 1 113 ? 13.109 -8.43 -11.133 1 97.75 113 GLY A C 1
ATOM 853 O O . GLY A 1 113 ? 13.711 -7.594 -10.453 1 97.75 113 GLY A O 1
ATOM 854 N N . TYR A 1 114 ? 12.797 -8.242 -12.359 1 97.69 114 TYR A N 1
ATOM 855 C CA . TYR A 1 114 ? 13.141 -6.988 -13.023 1 97.69 114 TYR A CA 1
ATOM 856 C C . TYR A 1 114 ? 12.461 -5.809 -12.328 1 97.69 114 TYR A C 1
ATOM 858 O O . TYR A 1 114 ? 13.055 -4.734 -12.203 1 97.69 114 TYR A O 1
ATOM 866 N N . THR A 1 115 ? 11.234 -6.008 -11.953 1 97.44 115 THR A N 1
ATOM 867 C CA . THR A 1 115 ? 10.5 -4.949 -11.266 1 97.44 115 THR A CA 1
ATOM 868 C C . THR A 1 115 ? 11.156 -4.609 -9.938 1 97.44 115 THR A C 1
ATOM 870 O O . THR A 1 115 ? 11.359 -3.436 -9.617 1 97.44 115 THR A O 1
ATOM 873 N N . ALA A 1 116 ? 11.469 -5.617 -9.164 1 97.56 116 ALA A N 1
ATOM 874 C CA . ALA A 1 116 ? 12.102 -5.422 -7.863 1 97.56 116 ALA A CA 1
ATOM 875 C C . ALA A 1 116 ? 13.438 -4.707 -8.008 1 97.56 116 ALA A C 1
ATOM 877 O O . ALA A 1 116 ? 13.75 -3.793 -7.242 1 97.56 116 ALA A O 1
ATOM 878 N N . VAL A 1 117 ? 14.195 -5.09 -8.992 1 96.62 117 VAL A N 1
ATOM 879 C CA . VAL A 1 117 ? 15.5 -4.492 -9.219 1 96.62 117 VAL A CA 1
ATOM 880 C C . VAL A 1 117 ? 15.336 -3.039 -9.656 1 96.62 117 VAL A C 1
ATOM 882 O O . VAL A 1 117 ? 16.078 -2.162 -9.211 1 96.62 117 VAL A O 1
ATOM 885 N N . PHE A 1 118 ? 14.414 -2.816 -10.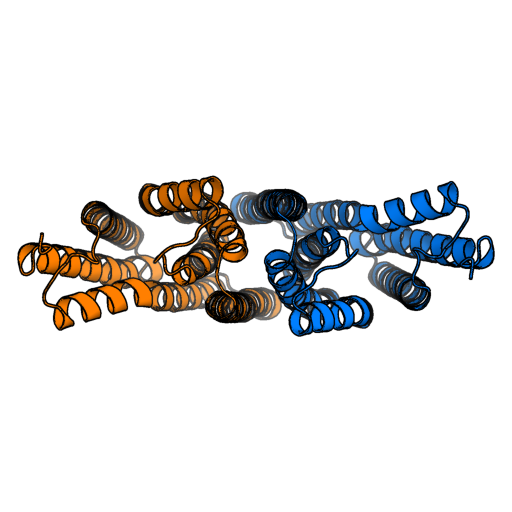555 1 96.56 118 PHE A N 1
ATOM 886 C CA . PHE A 1 118 ? 14.133 -1.45 -10.977 1 96.56 118 PHE A CA 1
ATOM 887 C C . PHE A 1 118 ? 13.82 -0.562 -9.781 1 96.56 118 PHE A C 1
ATOM 889 O O . PHE A 1 118 ? 14.375 0.533 -9.648 1 96.56 118 PHE A O 1
ATOM 896 N N . ILE A 1 119 ? 12.945 -0.974 -8.898 1 96.06 119 ILE A N 1
ATOM 897 C CA . ILE A 1 119 ? 12.555 -0.211 -7.719 1 96.06 119 ILE A CA 1
ATOM 898 C C . ILE A 1 119 ? 13.75 -0.048 -6.781 1 96.06 119 ILE A C 1
ATOM 900 O O . ILE A 1 119 ? 13.953 1.023 -6.207 1 96.06 119 ILE A O 1
ATOM 904 N N . LEU A 1 120 ? 14.492 -1.134 -6.633 1 94.69 120 LEU A N 1
ATOM 905 C CA . LEU A 1 120 ? 15.688 -1.097 -5.801 1 94.69 120 LEU A CA 1
ATOM 906 C C . LEU A 1 120 ? 16.656 -0.024 -6.289 1 94.69 120 LEU A C 1
ATOM 908 O O . LEU A 1 120 ? 17.234 0.715 -5.48 1 94.69 120 LEU A O 1
ATOM 912 N N . LEU A 1 121 ? 16.797 0.051 -7.547 1 90.5 121 LEU A N 1
ATOM 913 C CA . LEU A 1 121 ? 17.703 1.052 -8.117 1 90.5 121 LEU A CA 1
ATOM 914 C C . LEU A 1 121 ? 17.156 2.457 -7.902 1 90.5 121 LEU A C 1
ATOM 916 O O . LEU A 1 121 ? 17.922 3.4 -7.688 1 90.5 121 LEU A O 1
ATOM 920 N N . CYS A 1 122 ? 15.867 2.637 -7.973 1 89.38 122 CYS A N 1
ATOM 921 C CA . CYS A 1 122 ? 15.266 3.908 -7.602 1 89.38 122 CYS A CA 1
ATOM 922 C C . CYS A 1 122 ? 15.531 4.234 -6.137 1 89.38 122 CYS A C 1
ATOM 924 O O . CYS A 1 122 ? 15.812 5.383 -5.789 1 89.38 122 CYS A O 1
ATOM 926 N N . TYR A 1 123 ? 15.43 3.207 -5.352 1 88.19 123 TYR A N 1
ATOM 927 C CA . TYR A 1 123 ? 15.68 3.33 -3.922 1 88.19 123 TYR A CA 1
ATOM 928 C C . TYR A 1 123 ? 17.109 3.818 -3.658 1 88.19 123 TYR A C 1
ATOM 930 O O . TYR A 1 123 ? 17.344 4.582 -2.717 1 88.19 123 TYR A O 1
ATOM 938 N N . TYR A 1 124 ? 18.031 3.479 -4.516 1 85.81 124 TYR A N 1
ATOM 939 C CA . TYR A 1 124 ? 19.453 3.822 -4.359 1 85.81 124 TYR A CA 1
ATOM 940 C C . TYR A 1 124 ? 19.703 5.27 -4.773 1 85.81 124 TYR A C 1
ATOM 942 O O . TYR A 1 124 ? 20.812 5.785 -4.59 1 85.81 124 TYR A O 1
ATOM 950 N N . ALA A 1 125 ? 18.688 5.91 -5.223 1 82.5 125 ALA A N 1
ATOM 951 C CA . ALA A 1 125 ? 18.828 7.32 -5.566 1 82.5 125 ALA A CA 1
ATOM 952 C C . ALA A 1 125 ? 19.203 8.148 -4.34 1 82.5 125 ALA A C 1
ATOM 954 O O . ALA A 1 125 ? 19.953 9.117 -4.441 1 82.5 125 ALA A O 1
ATOM 955 N N . ALA A 1 126 ? 18.719 7.738 -3.24 1 79.44 126 ALA A N 1
ATOM 956 C CA . ALA A 1 126 ? 18.953 8.484 -2.008 1 79.44 126 ALA A CA 1
ATOM 957 C C . ALA A 1 126 ? 20.438 8.453 -1.628 1 79.44 126 ALA A C 1
ATOM 959 O O . ALA A 1 126 ? 21.047 9.5 -1.425 1 79.44 126 ALA A O 1
ATOM 960 N N . PRO A 1 127 ? 21.047 7.324 -1.559 1 78.94 127 PRO A N 1
ATOM 961 C CA . PRO A 1 127 ? 22.484 7.305 -1.26 1 78.94 127 PRO A CA 1
ATOM 962 C C . PRO A 1 127 ? 23.312 8.031 -2.314 1 78.94 127 PRO A C 1
ATOM 964 O O . PRO A 1 127 ? 24.344 8.648 -1.988 1 78.94 127 PRO A O 1
ATOM 967 N N . LEU A 1 128 ? 22.844 8.023 -3.529 1 83.31 128 LEU A N 1
ATOM 968 C CA . LEU A 1 128 ? 23.562 8.711 -4.598 1 83.31 128 LEU A CA 1
ATOM 969 C C . LEU A 1 128 ? 23.516 10.227 -4.395 1 83.31 128 LEU A C 1
ATOM 971 O O . LEU A 1 128 ? 24.516 10.914 -4.59 1 83.31 128 LEU A O 1
ATOM 975 N N . SER A 1 129 ? 22.406 10.641 -4.016 1 82.88 129 SER A N 1
ATOM 976 C CA . SER A 1 129 ? 22.25 12.062 -3.736 1 82.88 129 SER A CA 1
ATOM 977 C C . SER A 1 129 ? 23.125 12.5 -2.562 1 82.88 129 SER A C 1
ATOM 979 O O . SER A 1 129 ? 23.719 13.578 -2.592 1 82.88 129 SER A O 1
ATOM 981 N N . SER A 1 130 ? 23.141 11.703 -1.564 1 84.25 130 SER A N 1
ATOM 982 C CA . SER A 1 130 ? 23.969 12.008 -0.404 1 84.25 130 SER A CA 1
ATOM 983 C C . SER A 1 130 ? 25.453 12.016 -0.77 1 84.25 130 SER A C 1
ATOM 985 O O . SER A 1 130 ? 26.203 12.867 -0.298 1 84.25 130 SER A O 1
ATOM 987 N N . MET A 1 131 ? 25.859 11.109 -1.577 1 88.88 131 MET A N 1
ATOM 988 C CA . MET A 1 131 ? 27.25 11.039 -2.012 1 88.88 131 MET A CA 1
ATOM 989 C C . MET A 1 131 ? 27.609 12.258 -2.854 1 88.88 131 MET A C 1
ATOM 991 O O . MET A 1 131 ? 28.719 12.797 -2.719 1 88.88 131 MET A O 1
ATOM 995 N N . ALA A 1 132 ? 26.672 12.594 -3.689 1 89.12 132 ALA A N 1
ATOM 996 C CA . ALA A 1 132 ? 26.906 13.789 -4.504 1 89.12 132 ALA A CA 1
ATOM 997 C C . ALA A 1 132 ? 27.078 15.023 -3.627 1 89.12 132 ALA A C 1
ATOM 999 O O . ALA A 1 132 ? 27.938 15.875 -3.91 1 89.12 132 ALA A O 1
ATOM 1000 N N . GLU A 1 133 ? 26.328 15.094 -2.637 1 88.62 133 GLU A N 1
ATOM 1001 C CA . GLU A 1 133 ? 26.438 16.219 -1.705 1 88.62 133 GLU A CA 1
ATOM 1002 C C . GLU A 1 133 ? 27.797 16.234 -1.021 1 88.62 133 GLU A C 1
ATOM 1004 O O . GLU A 1 133 ? 28.406 17.297 -0.86 1 88.62 133 GLU A O 1
ATOM 1009 N N . VAL A 1 134 ? 28.25 15.109 -0.596 1 89.25 134 VAL A N 1
ATOM 1010 C CA . VAL A 1 134 ? 29.547 15 0.068 1 89.25 134 VAL A CA 1
ATOM 1011 C C . VAL A 1 134 ? 30.656 15.438 -0.888 1 89.25 134 VAL A C 1
ATOM 1013 O O . VAL A 1 134 ? 31.594 16.125 -0.486 1 89.25 134 VAL A O 1
ATOM 1016 N N . MET A 1 135 ? 30.516 15.062 -2.088 1 91.19 135 MET A N 1
ATOM 1017 C CA . MET A 1 135 ? 31.531 15.414 -3.08 1 91.19 135 MET A CA 1
ATOM 1018 C C . MET A 1 135 ? 31.516 16.922 -3.355 1 91.19 135 MET A C 1
ATOM 1020 O O . MET A 1 135 ? 32.562 17.516 -3.574 1 91.19 135 MET A O 1
ATOM 1024 N N . ARG A 1 136 ? 30.406 17.422 -3.203 1 91.62 136 ARG A N 1
ATOM 1025 C CA . ARG A 1 136 ? 30.234 18.844 -3.473 1 91.62 136 ARG A CA 1
ATOM 1026 C C . ARG A 1 136 ? 30.734 19.688 -2.297 1 91.62 136 ARG A C 1
ATOM 1028 O O . ARG A 1 136 ? 31.422 20.688 -2.488 1 91.62 136 ARG A O 1
ATOM 1035 N N . THR A 1 137 ? 30.422 19.281 -1.134 1 90.81 137 THR A N 1
ATOM 1036 C CA . THR A 1 137 ? 30.703 20.078 0.049 1 90.81 137 THR A CA 1
ATOM 1037 C C . THR A 1 137 ? 32.031 19.672 0.665 1 90.81 137 THR A C 1
ATOM 1039 O O . THR A 1 137 ? 32.562 20.344 1.556 1 90.81 137 THR A O 1
ATOM 1042 N N . ARG A 1 138 ? 32.469 18.547 0.233 1 91.81 138 ARG A N 1
ATOM 1043 C CA . ARG A 1 138 ? 33.688 17.953 0.769 1 91.81 138 ARG A CA 1
ATOM 1044 C C . ARG A 1 138 ? 33.594 17.719 2.271 1 91.81 138 ARG A C 1
ATOM 1046 O O . ARG A 1 138 ? 34.5 18.016 3.023 1 91.81 138 ARG A O 1
ATOM 1053 N N . SER A 1 139 ? 32.438 17.359 2.678 1 90.38 139 SER A N 1
ATOM 1054 C CA . SER A 1 139 ? 32.156 17.031 4.066 1 90.38 139 SER A CA 1
ATOM 1055 C C . SER A 1 139 ? 31.141 15.883 4.156 1 90.38 139 SER A C 1
ATOM 1057 O O . SER A 1 139 ? 30.141 15.867 3.436 1 90.38 139 SER A O 1
ATOM 1059 N N . SER A 1 140 ? 31.453 14.93 5.012 1 89.12 140 SER A N 1
ATOM 1060 C CA . SER A 1 140 ? 30.578 13.766 5.137 1 89.12 140 SER A CA 1
ATOM 1061 C C . SER A 1 140 ? 29.531 13.977 6.227 1 89.12 140 SER A C 1
ATOM 1063 O O . SER A 1 140 ? 29 13.008 6.777 1 89.12 140 SER A O 1
ATOM 1065 N N . ALA A 1 141 ? 29.344 15.25 6.578 1 82.44 141 ALA A N 1
ATOM 1066 C CA . ALA A 1 141 ? 28.391 15.57 7.641 1 82.44 141 ALA A CA 1
ATOM 1067 C C . ALA A 1 141 ? 27 15.023 7.316 1 82.44 141 ALA A C 1
ATOM 1069 O O . ALA A 1 141 ? 26.219 14.727 8.219 1 82.44 141 ALA A O 1
ATOM 1070 N N . SER A 1 142 ? 26.781 14.797 6.09 1 79.25 142 SER A N 1
ATOM 1071 C CA . SER A 1 142 ? 25.453 14.344 5.652 1 79.25 142 SER A CA 1
ATOM 1072 C C . SER A 1 142 ? 25.375 12.82 5.668 1 79.25 142 SER A C 1
ATOM 1074 O O . SER A 1 142 ? 24.297 12.25 5.477 1 79.25 142 SER A O 1
ATOM 1076 N N . LEU A 1 143 ? 26.453 12.219 5.898 1 83.19 143 LEU A N 1
ATOM 1077 C CA . LEU A 1 143 ? 26.469 10.758 5.926 1 83.19 143 LEU A CA 1
ATOM 1078 C C . LEU A 1 143 ? 26.531 10.242 7.359 1 83.19 143 LEU A C 1
ATOM 1080 O O . LEU A 1 143 ? 27.25 10.805 8.188 1 83.19 143 LEU A O 1
ATOM 1084 N N . PHE A 1 144 ? 25.672 9.211 7.633 1 80.25 144 PHE A N 1
ATOM 1085 C CA . PHE A 1 144 ? 25.703 8.516 8.914 1 80.25 144 PHE A CA 1
ATOM 1086 C C . PHE A 1 144 ? 26.469 7.199 8.797 1 80.25 144 PHE A C 1
ATOM 1088 O O . PHE A 1 144 ? 26.016 6.266 8.141 1 80.25 144 PHE A O 1
ATOM 1095 N N . TRP A 1 145 ? 27.547 7.145 9.469 1 85.81 145 TRP A N 1
ATOM 1096 C CA . TRP A 1 145 ? 28.484 6.051 9.234 1 85.81 145 TRP A CA 1
ATOM 1097 C C . TRP A 1 145 ? 27.891 4.719 9.672 1 85.81 145 TRP A C 1
ATOM 1099 O O . TRP A 1 145 ? 28.062 3.699 9 1 85.81 145 TRP A O 1
ATOM 1109 N N . PRO A 1 146 ? 27.203 4.648 10.781 1 84.5 146 PRO A N 1
ATOM 1110 C CA . PRO A 1 146 ? 26.625 3.348 11.133 1 84.5 146 PRO A CA 1
ATOM 1111 C C . PRO A 1 146 ? 25.656 2.82 10.078 1 84.5 146 PRO A C 1
ATOM 1113 O O . PRO A 1 146 ? 25.625 1.615 9.82 1 84.5 146 PRO A O 1
ATOM 1116 N N . THR A 1 147 ? 24.938 3.758 9.484 1 81.62 147 THR A N 1
ATOM 1117 C CA . THR A 1 147 ? 24 3.354 8.438 1 81.62 147 THR A CA 1
ATOM 1118 C C . THR A 1 147 ? 24.766 2.867 7.203 1 81.62 147 THR A C 1
ATOM 1120 O O . THR A 1 147 ? 24.344 1.901 6.555 1 81.62 147 THR A O 1
ATOM 1123 N N . SER A 1 148 ? 25.812 3.545 6.883 1 86.19 148 SER A N 1
ATOM 1124 C CA . SER A 1 148 ? 26.609 3.146 5.734 1 86.19 148 SER A CA 1
ATOM 1125 C C . SER A 1 148 ? 27.203 1.749 5.926 1 86.19 148 SER A C 1
ATOM 1127 O O . SER A 1 148 ? 27.219 0.947 4.988 1 86.19 148 SER A O 1
ATOM 1129 N N . VAL A 1 149 ? 27.641 1.452 7.094 1 90.12 149 VAL A N 1
ATOM 1130 C CA . VAL A 1 149 ? 28.172 0.13 7.406 1 90.12 149 VAL A CA 1
ATOM 1131 C C . VAL A 1 149 ? 27.062 -0.915 7.293 1 90.12 149 VAL A C 1
ATOM 1133 O O . VAL A 1 149 ? 27.266 -1.979 6.703 1 90.12 149 VAL A O 1
ATOM 1136 N N . MET A 1 150 ? 25.984 -0.614 7.832 1 87.69 150 MET A N 1
ATOM 1137 C CA . MET A 1 150 ? 24.859 -1.545 7.816 1 87.69 150 MET A CA 1
ATOM 1138 C C . MET A 1 150 ? 24.406 -1.83 6.387 1 87.69 150 MET A C 1
ATOM 1140 O O . MET A 1 150 ? 24.109 -2.973 6.043 1 87.69 150 MET A O 1
ATOM 1144 N N . ASN A 1 151 ? 24.406 -0.765 5.57 1 86.69 151 ASN A N 1
ATOM 1145 C CA . ASN A 1 151 ? 24.031 -0.938 4.172 1 86.69 151 ASN A CA 1
ATOM 1146 C C . ASN A 1 151 ? 25.016 -1.832 3.432 1 86.69 151 ASN A C 1
ATOM 1148 O O . ASN A 1 151 ? 24.625 -2.646 2.598 1 86.69 151 ASN A O 1
ATOM 1152 N N . THR A 1 152 ? 26.234 -1.587 3.73 1 92.44 152 THR A N 1
ATOM 1153 C CA . THR A 1 152 ? 27.281 -2.387 3.098 1 92.44 152 THR A CA 1
ATOM 1154 C C . THR A 1 152 ? 27.156 -3.852 3.504 1 92.44 152 THR A C 1
ATOM 1156 O O . THR A 1 152 ? 27.172 -4.742 2.648 1 92.44 152 THR A O 1
ATOM 1159 N N . VAL A 1 153 ? 27 -4.07 4.777 1 93.38 153 VAL A N 1
ATOM 1160 C CA . VAL A 1 153 ? 26.891 -5.434 5.289 1 93.38 153 VAL A CA 1
ATOM 1161 C C . VAL A 1 153 ? 25.641 -6.102 4.727 1 93.38 153 VAL A C 1
ATOM 1163 O O . VAL A 1 153 ? 25.688 -7.254 4.289 1 93.38 153 VAL A O 1
ATOM 1166 N N . ASN A 1 154 ? 24.625 -5.406 4.75 1 91.38 154 ASN A N 1
ATOM 1167 C CA . ASN A 1 154 ? 23.375 -5.918 4.188 1 91.38 154 ASN A CA 1
ATOM 1168 C C . ASN A 1 154 ? 23.547 -6.293 2.717 1 91.38 154 ASN A C 1
ATOM 1170 O O . ASN A 1 154 ? 23.109 -7.367 2.293 1 91.38 154 ASN A O 1
ATOM 1174 N N . GLY A 1 155 ? 24.141 -5.375 1.974 1 93.5 155 GLY A N 1
ATOM 1175 C CA . GLY A 1 155 ? 24.391 -5.652 0.568 1 93.5 155 GLY A CA 1
ATOM 1176 C C . GLY A 1 155 ? 25.234 -6.891 0.347 1 93.5 155 GLY A C 1
ATOM 1177 O O . GLY A 1 155 ? 24.906 -7.734 -0.488 1 93.5 155 GLY A O 1
ATOM 1178 N N . LEU A 1 156 ? 26.172 -7.02 1.111 1 94.88 156 LEU A N 1
ATOM 1179 C CA . LEU A 1 156 ? 27.078 -8.156 0.974 1 94.88 156 LEU A CA 1
ATOM 1180 C C . LEU A 1 156 ? 26.375 -9.453 1.352 1 94.88 156 LEU A C 1
ATOM 1182 O O . LEU A 1 156 ? 26.609 -10.492 0.731 1 94.88 156 LEU A O 1
ATOM 1186 N N . LEU A 1 157 ? 25.547 -9.398 2.359 1 94.56 157 LEU A N 1
ATOM 1187 C CA . LEU A 1 157 ? 24.781 -10.586 2.762 1 94.56 157 LEU A CA 1
ATOM 1188 C C . LEU A 1 157 ? 23.875 -11.055 1.635 1 94.56 157 LEU A C 1
ATOM 1190 O O . LEU A 1 157 ? 23.766 -12.258 1.378 1 94.56 157 LEU A O 1
ATOM 1194 N N . TRP A 1 158 ? 23.297 -10.125 0.951 1 95.31 158 TRP A N 1
ATOM 1195 C CA . TRP A 1 158 ? 22.391 -10.492 -0.132 1 95.31 158 TRP A CA 1
ATOM 1196 C C . TRP A 1 158 ? 23.156 -10.953 -1.36 1 95.31 158 TRP A C 1
ATOM 1198 O O . TRP A 1 158 ? 22.703 -11.82 -2.105 1 95.31 158 TRP A O 1
ATOM 1208 N N . VAL A 1 159 ? 24.344 -10.359 -1.527 1 96.56 159 VAL A N 1
ATOM 1209 C CA . VAL A 1 159 ? 25.203 -10.852 -2.596 1 96.56 159 VAL A CA 1
ATOM 1210 C C . VAL A 1 159 ? 25.578 -12.305 -2.326 1 96.56 159 VAL A C 1
ATOM 1212 O O . VAL A 1 159 ? 25.484 -13.148 -3.221 1 96.56 159 VAL A O 1
ATOM 1215 N N . ALA A 1 160 ? 25.984 -12.562 -1.114 1 97.06 160 ALA A N 1
ATOM 1216 C CA . ALA A 1 160 ? 26.359 -13.922 -0.738 1 97.06 160 ALA A CA 1
ATOM 1217 C C . ALA A 1 160 ? 25.172 -14.875 -0.914 1 97.06 160 ALA A C 1
ATOM 1219 O O . ALA A 1 160 ? 25.328 -15.945 -1.509 1 97.06 160 ALA A O 1
ATOM 1220 N N . TYR A 1 161 ? 24.062 -14.492 -0.444 1 96.44 161 TYR A N 1
ATOM 1221 C CA . TYR A 1 161 ? 22.875 -15.328 -0.555 1 96.44 161 TYR A CA 1
ATOM 1222 C C . TYR A 1 161 ? 22.5 -15.547 -2.016 1 96.44 161 TYR A C 1
ATOM 1224 O O . TYR A 1 161 ? 22.281 -16.688 -2.443 1 96.44 161 TYR A O 1
ATOM 1232 N N . GLY A 1 162 ? 22.375 -14.43 -2.744 1 97.06 162 GLY A N 1
ATOM 1233 C CA . GLY A 1 162 ? 22.016 -14.523 -4.152 1 97.06 162 GLY A CA 1
ATOM 1234 C C . GLY A 1 162 ? 22.953 -15.406 -4.949 1 97.06 162 GLY A C 1
ATOM 1235 O O . GLY A 1 162 ? 22.516 -16.156 -5.828 1 97.06 162 GLY A O 1
ATOM 1236 N N . THR A 1 163 ? 24.266 -15.32 -4.621 1 96.44 163 THR A N 1
ATOM 1237 C CA . THR A 1 163 ? 25.266 -16.156 -5.281 1 96.44 163 THR A CA 1
ATOM 1238 C C . THR A 1 163 ? 25.078 -17.625 -4.883 1 96.44 163 THR A C 1
ATOM 1240 O O . THR A 1 163 ? 25.125 -18.516 -5.73 1 96.44 163 THR A O 1
ATOM 1243 N N . ALA A 1 164 ? 24.828 -17.828 -3.615 1 96.25 164 ALA A N 1
ATOM 1244 C CA . ALA A 1 164 ? 24.672 -19.188 -3.096 1 96.25 164 ALA A CA 1
ATOM 1245 C C . ALA A 1 164 ? 23.5 -19.891 -3.752 1 96.25 164 ALA A C 1
ATOM 1247 O O . ALA A 1 164 ? 23.562 -21.094 -4.023 1 96.25 164 ALA A O 1
ATOM 1248 N N . VAL A 1 165 ? 22.469 -19.188 -4.027 1 95.69 165 VAL A N 1
ATOM 1249 C CA . VAL A 1 165 ? 21.266 -19.812 -4.566 1 95.69 165 VAL A CA 1
ATOM 1250 C C . VAL A 1 165 ? 21.188 -19.562 -6.07 1 95.69 165 VAL A C 1
ATOM 1252 O O . VAL A 1 165 ? 20.141 -19.797 -6.688 1 95.69 165 VAL A O 1
ATOM 1255 N N . HIS A 1 166 ? 22.25 -18.938 -6.648 1 95.75 166 HIS A N 1
ATOM 1256 C CA . HIS A 1 166 ? 22.375 -18.672 -8.078 1 95.75 166 HIS A CA 1
ATOM 1257 C C . HIS A 1 166 ? 21.25 -17.797 -8.586 1 95.75 166 HIS A C 1
ATOM 1259 O O . HIS A 1 166 ? 20.641 -18.094 -9.617 1 95.75 166 HIS A O 1
ATOM 1265 N N . ASP A 1 167 ? 20.891 -16.828 -7.879 1 96.88 167 ASP A N 1
ATOM 1266 C CA . ASP A 1 167 ? 19.875 -15.836 -8.227 1 96.88 167 ASP A CA 1
ATOM 1267 C C . ASP A 1 167 ? 20.5 -14.477 -8.516 1 96.88 167 ASP A C 1
ATOM 1269 O O . ASP A 1 167 ? 20.828 -13.727 -7.594 1 96.88 167 ASP A O 1
ATOM 1273 N N . SER A 1 168 ? 20.594 -14.164 -9.789 1 95.69 168 SER A N 1
ATOM 1274 C CA . SER A 1 168 ? 21.25 -12.93 -10.203 1 95.69 168 SER A CA 1
ATOM 1275 C C . SER A 1 168 ? 20.391 -11.711 -9.898 1 95.69 168 SER A C 1
ATOM 1277 O O . SER A 1 168 ? 20.906 -10.594 -9.75 1 95.69 168 SER A O 1
ATOM 1279 N N . PHE A 1 169 ? 19.078 -11.875 -9.812 1 95.38 169 PHE A N 1
ATOM 1280 C CA . PHE A 1 169 ? 18.203 -10.766 -9.461 1 95.38 169 PHE A CA 1
ATOM 1281 C C . PHE A 1 169 ? 18.516 -10.25 -8.062 1 95.38 169 PHE A C 1
ATOM 1283 O O . PHE A 1 169 ? 18.344 -9.07 -7.77 1 95.38 169 PHE A O 1
ATOM 1290 N N . ILE A 1 170 ? 18.953 -11.133 -7.273 1 96.44 170 ILE A N 1
ATOM 1291 C CA . ILE A 1 170 ? 19.266 -10.766 -5.895 1 96.44 170 ILE A CA 1
ATOM 1292 C C . ILE A 1 170 ? 20.719 -10.32 -5.797 1 96.44 170 ILE A C 1
ATOM 1294 O O . ILE A 1 170 ? 21.016 -9.25 -5.266 1 96.44 170 ILE A O 1
ATOM 1298 N N . ALA A 1 171 ? 21.625 -11.031 -6.383 1 96.38 171 ALA A N 1
ATOM 1299 C CA . ALA A 1 171 ? 23.047 -10.836 -6.184 1 96.38 171 ALA A CA 1
ATOM 1300 C C . ALA A 1 171 ? 23.516 -9.539 -6.84 1 96.38 171 ALA A C 1
ATOM 1302 O O . ALA A 1 171 ? 24.203 -8.727 -6.207 1 96.38 171 ALA A O 1
ATOM 1303 N N . VAL A 1 172 ? 23.125 -9.289 -7.977 1 95.44 172 VAL A N 1
ATOM 1304 C CA . VAL A 1 172 ? 23.719 -8.242 -8.805 1 95.44 172 VAL A CA 1
ATOM 1305 C C . VAL A 1 172 ? 23.328 -6.871 -8.258 1 95.44 172 VAL A C 1
ATOM 1307 O O . VAL A 1 172 ? 24.188 -6.039 -7.977 1 95.44 172 VAL A O 1
ATOM 1310 N N . PRO A 1 173 ? 22.094 -6.617 -8.086 1 93.81 173 PRO A N 1
ATOM 1311 C CA . PRO A 1 173 ? 21.75 -5.281 -7.598 1 93.81 173 PRO A CA 1
ATOM 1312 C C . PRO A 1 173 ? 22.266 -5.012 -6.191 1 93.81 173 PRO A C 1
ATOM 1314 O O . PRO A 1 173 ? 22.609 -3.871 -5.863 1 93.81 173 PRO A O 1
ATOM 1317 N N . ASN A 1 174 ? 22.328 -6.023 -5.383 1 94.69 174 ASN A N 1
ATOM 1318 C CA . ASN A 1 174 ? 22.844 -5.828 -4.031 1 94.69 174 ASN A CA 1
ATOM 1319 C C . ASN A 1 174 ? 24.344 -5.621 -4.035 1 94.69 174 ASN A C 1
ATOM 1321 O O . ASN A 1 174 ? 24.891 -4.961 -3.145 1 94.69 174 ASN A O 1
ATOM 1325 N N . ALA A 1 175 ? 25 -6.129 -5.066 1 95.19 175 ALA A N 1
ATOM 1326 C CA . ALA A 1 175 ? 26.422 -5.801 -5.254 1 95.19 175 ALA A CA 1
ATOM 1327 C C . ALA A 1 175 ? 26.594 -4.312 -5.527 1 95.19 175 ALA A C 1
ATOM 1329 O O . ALA A 1 175 ? 27.531 -3.689 -5.02 1 95.19 175 ALA A O 1
ATOM 1330 N N . ILE A 1 176 ? 25.734 -3.812 -6.293 1 92.44 176 ILE A N 1
ATOM 1331 C CA . ILE A 1 176 ? 25.734 -2.379 -6.566 1 92.44 176 ILE A CA 1
ATOM 1332 C C . ILE A 1 176 ? 25.516 -1.605 -5.266 1 92.44 176 ILE A C 1
ATOM 1334 O O . ILE A 1 176 ? 26.25 -0.659 -4.969 1 92.44 176 ILE A O 1
ATOM 1338 N N . GLY A 1 177 ? 24.562 -2.064 -4.508 1 91.19 177 GLY A N 1
ATOM 1339 C CA . GLY A 1 177 ? 24.297 -1.428 -3.229 1 91.19 177 GLY A CA 1
ATOM 1340 C C . GLY A 1 177 ? 25.484 -1.482 -2.279 1 91.19 177 GLY A C 1
ATOM 1341 O O . GLY A 1 177 ? 25.812 -0.486 -1.635 1 91.19 177 GLY A O 1
ATOM 1342 N N . ALA A 1 178 ? 26.031 -2.611 -2.225 1 92.81 178 ALA A N 1
ATOM 1343 C CA . ALA A 1 178 ? 27.203 -2.775 -1.374 1 92.81 178 ALA A CA 1
ATOM 1344 C C . ALA A 1 178 ? 28.328 -1.86 -1.826 1 92.81 178 ALA A C 1
ATOM 1346 O O . ALA A 1 178 ? 29.062 -1.298 -0.999 1 92.81 178 ALA A O 1
ATOM 1347 N N . THR A 1 179 ? 28.453 -1.722 -3.076 1 93.69 179 THR A N 1
ATOM 1348 C CA . THR A 1 179 ? 29.469 -0.831 -3.623 1 93.69 179 THR A CA 1
ATOM 1349 C C . THR A 1 179 ? 29.203 0.613 -3.203 1 93.69 179 THR A C 1
ATOM 1351 O O . THR A 1 179 ? 30.125 1.329 -2.809 1 93.69 179 THR A O 1
ATOM 1354 N N . PHE A 1 180 ? 27.922 1.028 -3.293 1 91 180 PHE A N 1
ATOM 1355 C CA . PHE A 1 180 ? 27.578 2.361 -2.822 1 91 180 PHE A CA 1
ATOM 1356 C C . PHE A 1 180 ? 27.922 2.529 -1.35 1 91 180 PHE A C 1
ATOM 1358 O O . PHE A 1 180 ? 28.406 3.586 -0.938 1 91 180 PHE A O 1
ATOM 1365 N N . GLY A 1 181 ? 27.609 1.454 -0.619 1 91 181 GLY A N 1
ATOM 1366 C CA . GLY A 1 181 ? 27.969 1.496 0.79 1 91 181 GLY A CA 1
ATOM 1367 C C . GLY A 1 181 ? 29.469 1.659 1.021 1 91 181 GLY A C 1
ATOM 1368 O O . GLY A 1 181 ? 29.891 2.463 1.855 1 91 181 GLY A O 1
ATOM 1369 N N . LEU A 1 182 ? 30.219 1.006 0.29 1 94 182 LEU A N 1
ATOM 1370 C CA . LEU A 1 182 ? 31.672 1.082 0.4 1 94 182 LEU A CA 1
ATOM 1371 C C . LEU A 1 182 ? 32.188 2.463 -0.008 1 94 182 LEU A C 1
ATOM 1373 O O . LEU A 1 182 ? 33.062 3.018 0.636 1 94 182 LEU A O 1
ATOM 1377 N N . ILE A 1 183 ? 31.609 2.934 -1 1 93.88 183 ILE A N 1
ATOM 1378 C CA . ILE A 1 183 ? 31.984 4.266 -1.46 1 93.88 183 ILE A CA 1
ATOM 1379 C C . ILE A 1 183 ? 31.641 5.297 -0.386 1 93.88 183 ILE A C 1
ATOM 1381 O O . ILE A 1 183 ? 32.438 6.207 -0.12 1 93.88 183 ILE A O 1
ATOM 1385 N N . GLN A 1 184 ? 30.5 5.148 0.2 1 91.75 184 GLN A N 1
ATOM 1386 C CA . GLN A 1 184 ? 30.109 6.066 1.265 1 91.75 184 GLN A CA 1
ATOM 1387 C C . GLN A 1 184 ? 31.094 6.004 2.432 1 91.75 184 GLN A C 1
ATOM 1389 O O . GLN A 1 184 ? 31.469 7.039 2.986 1 91.75 184 GLN A O 1
ATOM 1394 N N . LEU A 1 185 ? 31.453 4.82 2.762 1 93.19 185 LEU A N 1
ATOM 1395 C CA . LEU A 1 185 ? 32.406 4.656 3.848 1 93.19 185 LEU A CA 1
ATOM 1396 C C . LEU A 1 185 ? 33.75 5.277 3.484 1 93.19 185 LEU A C 1
ATOM 1398 O O . LEU A 1 185 ? 34.438 5.879 4.332 1 93.19 185 LEU A O 1
ATOM 1402 N N . ALA A 1 186 ? 34.156 5.168 2.279 1 94.62 186 ALA A N 1
ATOM 1403 C CA . ALA A 1 186 ? 35.375 5.797 1.803 1 94.62 186 ALA A CA 1
ATOM 1404 C C . ALA A 1 186 ? 35.281 7.32 1.866 1 94.62 186 ALA A C 1
ATOM 1406 O O . ALA A 1 186 ? 36.219 7.992 2.289 1 94.62 186 ALA A O 1
ATOM 1407 N N . LEU A 1 187 ? 34.156 7.82 1.501 1 93.12 187 LEU A N 1
ATOM 1408 C CA . LEU A 1 187 ? 33.938 9.266 1.512 1 93.12 187 LEU A CA 1
ATOM 1409 C C . LEU A 1 187 ? 34 9.812 2.936 1 93.12 187 LEU A C 1
ATOM 1411 O O . LEU A 1 187 ? 34.469 10.914 3.168 1 93.12 187 LEU A O 1
ATOM 1415 N N . ILE A 1 188 ? 33.5 9.023 3.82 1 92.31 188 ILE A N 1
ATOM 1416 C CA . ILE A 1 188 ? 33.5 9.422 5.223 1 92.31 188 ILE A CA 1
ATOM 1417 C C . ILE A 1 188 ? 34.938 9.531 5.723 1 92.31 188 ILE A C 1
ATOM 1419 O O . ILE A 1 188 ? 35.25 10.422 6.512 1 92.31 188 ILE A O 1
ATOM 1423 N N . GLN A 1 189 ? 35.781 8.672 5.238 1 92.56 189 GLN A N 1
ATOM 1424 C CA . GLN A 1 189 ? 37.188 8.68 5.645 1 92.56 189 GLN A CA 1
ATOM 1425 C C . GLN A 1 189 ? 37.938 9.805 4.949 1 92.56 189 GLN A C 1
ATOM 1427 O O . GLN A 1 189 ? 38.812 10.43 5.555 1 92.56 189 GLN A O 1
ATOM 1432 N N . ILE A 1 190 ? 37.594 10.078 3.734 1 93.56 190 ILE A N 1
ATOM 1433 C CA . ILE A 1 190 ? 38.312 11.047 2.91 1 93.56 190 ILE A CA 1
ATOM 1434 C C . ILE A 1 190 ? 37.875 12.461 3.277 1 93.56 190 ILE A C 1
ATOM 1436 O O . ILE A 1 190 ? 38.688 13.391 3.297 1 93.56 190 ILE A O 1
ATOM 1440 N N . TYR A 1 191 ? 36.531 12.523 3.496 1 92 191 TYR A N 1
ATOM 1441 C CA . TYR A 1 191 ? 35.969 13.82 3.828 1 92 191 TYR A CA 1
ATOM 1442 C C . TYR A 1 191 ? 35.281 13.781 5.199 1 92 191 TYR A C 1
ATOM 1444 O O . TYR A 1 191 ? 34.062 13.836 5.297 1 92 191 TYR A O 1
ATOM 1452 N N . PRO A 1 192 ? 36.062 13.828 6.273 1 86.69 192 PRO A N 1
ATOM 1453 C CA . PRO A 1 192 ? 35.469 13.781 7.605 1 86.69 192 PRO A CA 1
ATOM 1454 C C . PRO A 1 192 ? 34.562 14.977 7.887 1 86.69 192 PRO A C 1
ATOM 1456 O O . PRO A 1 192 ? 34.719 16.047 7.293 1 86.69 192 PRO A O 1
ATOM 1459 N N . ALA A 1 193 ? 33.5 14.617 8.695 1 81.88 193 ALA A N 1
ATOM 1460 C CA . ALA A 1 193 ? 32.531 15.664 9.039 1 81.88 193 ALA A CA 1
ATOM 1461 C C . ALA A 1 193 ? 33.219 16.828 9.734 1 81.88 193 ALA A C 1
ATOM 1463 O O . ALA A 1 193 ? 34.062 16.641 10.609 1 81.88 193 ALA A O 1
ATOM 1464 N N . LYS A 1 194 ? 33.031 17.891 9.086 1 69.75 194 LYS A N 1
ATOM 1465 C CA . LYS A 1 194 ? 33.625 19.109 9.664 1 69.75 194 LYS A CA 1
ATOM 1466 C C . LYS A 1 194 ? 32.875 19.531 10.922 1 69.75 194 LYS A C 1
ATOM 1468 O O . LYS A 1 194 ? 31.625 19.547 10.938 1 69.75 194 LYS A O 1
ATOM 1473 N N . LYS A 1 195 ? 33.594 19.375 12.195 1 53.97 195 LYS A N 1
ATOM 1474 C CA . LYS A 1 195 ? 33.125 20.016 13.414 1 53.97 195 LYS A CA 1
ATOM 1475 C C . LYS A 1 195 ? 32.844 21.5 13.188 1 53.97 195 LYS A C 1
ATOM 1477 O O . LYS A 1 195 ? 33.531 22.141 12.375 1 53.97 195 LYS A O 1
ATOM 1482 N N . MET B 1 1 ? -16.594 2.9 -10.25 1 43.31 1 MET B N 1
ATOM 1483 C CA . MET B 1 1 ? -16.047 4.203 -10.625 1 43.31 1 MET B CA 1
ATOM 1484 C C . MET B 1 1 ? -16.797 5.332 -9.93 1 43.31 1 MET B C 1
ATOM 1486 O O . MET B 1 1 ? -16.188 6.223 -9.344 1 43.31 1 MET B O 1
ATOM 1490 N N . ASN B 1 2 ? -18.125 5.148 -9.883 1 47.31 2 ASN B N 1
ATOM 1491 C CA . ASN B 1 2 ? -18.938 6.273 -9.422 1 47.31 2 ASN B CA 1
ATOM 1492 C C . ASN B 1 2 ? -18.844 6.438 -7.902 1 47.31 2 ASN B C 1
ATOM 1494 O O . ASN B 1 2 ? -18.984 7.547 -7.387 1 47.31 2 ASN B O 1
ATOM 1498 N N . LYS B 1 3 ? -18.406 5.277 -7.25 1 61.12 3 LYS B N 1
ATOM 1499 C CA . LYS B 1 3 ? -18.453 5.312 -5.789 1 61.12 3 LYS B CA 1
ATOM 1500 C C . LYS B 1 3 ? -17.297 6.145 -5.23 1 61.12 3 LYS B C 1
ATOM 1502 O O . LYS B 1 3 ? -17.359 6.602 -4.086 1 61.12 3 LYS B O 1
ATOM 1507 N N . PHE B 1 4 ? -16.391 6.523 -6.121 1 69.19 4 PHE B N 1
ATOM 1508 C CA . PHE B 1 4 ? -15.219 7.211 -5.598 1 69.19 4 PHE B CA 1
ATOM 1509 C C . PHE B 1 4 ? -15.234 8.68 -5.992 1 69.19 4 PHE B C 1
ATOM 1511 O O . PHE B 1 4 ? -14.367 9.453 -5.566 1 69.19 4 PHE B O 1
ATOM 1518 N N . VAL B 1 5 ? -16.266 9.062 -6.73 1 67.75 5 VAL B N 1
ATOM 1519 C CA . VAL B 1 5 ? -16.312 10.422 -7.25 1 67.75 5 VAL B CA 1
ATOM 1520 C C . VAL B 1 5 ? -16.625 11.398 -6.117 1 67.75 5 VAL B C 1
ATOM 1522 O O . VAL B 1 5 ? -15.984 12.445 -5.992 1 67.75 5 VAL B O 1
ATOM 1525 N N . SER B 1 6 ? -17.547 11.031 -5.285 1 72.5 6 SER B N 1
ATOM 1526 C CA . SER B 1 6 ? -17.953 11.938 -4.211 1 72.5 6 SER B CA 1
ATOM 1527 C C . SER B 1 6 ? -16.812 12.148 -3.211 1 72.5 6 SER B C 1
ATOM 1529 O O . SER B 1 6 ? -16.422 13.289 -2.949 1 72.5 6 SER B O 1
ATOM 1531 N N . PRO B 1 7 ? -16.219 11.141 -2.777 1 76.69 7 PRO B N 1
ATOM 1532 C CA . PRO B 1 7 ? -15.109 11.367 -1.855 1 76.69 7 PRO B CA 1
ATOM 1533 C C . PRO B 1 7 ? -13.93 12.07 -2.52 1 76.69 7 PRO B C 1
ATOM 1535 O O . PRO B 1 7 ? -13.227 12.852 -1.872 1 76.69 7 PRO B O 1
ATOM 1538 N N . LEU B 1 8 ? -13.789 11.891 -3.832 1 86.12 8 LEU B N 1
ATOM 1539 C CA . LEU B 1 8 ? -12.688 12.531 -4.547 1 86.12 8 LEU B CA 1
ATOM 1540 C C . LEU B 1 8 ? -12.867 14.039 -4.598 1 86.12 8 LEU B C 1
ATOM 1542 O O . LEU B 1 8 ? -11.922 14.797 -4.367 1 86.12 8 LEU B O 1
ATOM 1546 N N . LYS B 1 9 ? -14.062 14.438 -4.871 1 83.75 9 LYS B N 1
ATOM 1547 C CA . LYS B 1 9 ? -14.336 15.875 -4.898 1 83.75 9 LYS B CA 1
ATOM 1548 C C . LYS B 1 9 ? -14.047 16.516 -3.543 1 83.75 9 LYS B C 1
ATOM 1550 O O . LYS B 1 9 ? -13.453 17.594 -3.475 1 83.75 9 LYS B O 1
ATOM 1555 N N . THR B 1 10 ? -14.469 15.867 -2.568 1 83.44 10 THR B N 1
ATOM 1556 C CA . THR B 1 10 ? -14.25 16.359 -1.213 1 83.44 10 THR B CA 1
ATOM 1557 C C . THR B 1 10 ? -12.766 16.438 -0.898 1 83.44 10 THR B C 1
ATOM 1559 O O . THR B 1 10 ? -12.289 17.438 -0.34 1 83.44 10 THR B O 1
ATOM 1562 N N . VAL B 1 11 ? -12.023 15.523 -1.274 1 87.44 11 VAL B N 1
ATOM 1563 C CA . VAL B 1 11 ? -10.594 15.469 -0.989 1 87.44 11 VAL B CA 1
ATOM 1564 C C . VAL B 1 11 ? -9.875 16.547 -1.79 1 87.44 11 VAL B C 1
ATOM 1566 O O . VAL B 1 11 ? -8.961 17.203 -1.278 1 87.44 11 VAL B O 1
ATOM 1569 N N . LEU B 1 12 ? -10.305 16.75 -3.004 1 89.06 12 LEU B N 1
ATOM 1570 C CA . LEU B 1 12 ? -9.711 17.812 -3.814 1 89.06 12 LEU B CA 1
ATOM 1571 C C . LEU B 1 12 ? -9.953 19.188 -3.188 1 89.06 12 LEU B C 1
ATOM 1573 O O . LEU B 1 12 ? -9.078 20.047 -3.215 1 89.06 12 LEU B O 1
ATOM 1577 N N . GLN B 1 13 ? -11.102 19.281 -2.598 1 87.56 13 GLN B N 1
ATOM 1578 C CA . GLN B 1 13 ? -11.406 20.516 -1.883 1 87.56 13 GLN B CA 1
ATOM 1579 C C . GLN B 1 13 ? -10.531 20.656 -0.643 1 87.56 13 GLN B C 1
ATOM 1581 O O . GLN B 1 13 ? -10.062 21.766 -0.337 1 87.56 13 GLN B O 1
ATOM 1586 N N . ILE B 1 14 ? -10.328 19.641 0.049 1 87.88 14 ILE B N 1
ATOM 1587 C CA . ILE B 1 14 ? -9.484 19.641 1.241 1 87.88 14 ILE B CA 1
ATOM 1588 C C . ILE B 1 14 ? -8.055 20.031 0.866 1 87.88 14 ILE B C 1
ATOM 1590 O O . ILE B 1 14 ? -7.41 20.797 1.575 1 87.88 14 ILE B O 1
ATOM 1594 N N . ARG B 1 15 ? -7.602 19.562 -0.211 1 88.5 15 ARG B N 1
ATOM 1595 C CA . ARG B 1 15 ? -6.254 19.875 -0.667 1 88.5 15 ARG B CA 1
ATOM 1596 C C . ARG B 1 15 ? -6.137 21.344 -1.062 1 88.5 15 ARG B C 1
ATOM 1598 O O . ARG B 1 15 ? -5.098 21.969 -0.842 1 88.5 15 ARG B O 1
ATOM 1605 N N . ALA B 1 16 ? -7.191 21.844 -1.593 1 88.75 16 ALA B N 1
ATOM 1606 C CA . ALA B 1 16 ? -7.215 23.25 -2.016 1 88.75 16 ALA B CA 1
ATOM 1607 C C . ALA B 1 16 ? -7.297 24.188 -0.814 1 88.75 16 ALA B C 1
ATOM 1609 O O . ALA B 1 16 ? -6.641 25.219 -0.783 1 88.75 16 ALA B O 1
ATOM 1610 N N . THR B 1 17 ? -8.047 23.781 0.213 1 89.12 17 THR B N 1
ATOM 1611 C CA . THR B 1 17 ? -8.305 24.672 1.344 1 89.12 17 THR B CA 1
ATOM 1612 C C . THR B 1 17 ? -7.355 24.359 2.498 1 89.12 17 THR B C 1
ATOM 1614 O O . THR B 1 17 ? -7.246 25.141 3.445 1 89.12 17 THR B O 1
ATOM 1617 N N . LYS B 1 18 ? -6.711 23.125 2.41 1 86.5 18 LYS B N 1
ATOM 1618 C CA . LYS B 1 18 ? -5.77 22.656 3.424 1 86.5 18 LYS B CA 1
ATOM 1619 C C . LYS B 1 18 ? -6.461 22.469 4.773 1 86.5 18 LYS B C 1
ATOM 1621 O O . LYS B 1 18 ? -5.855 22.703 5.82 1 86.5 18 LYS B O 1
ATOM 1626 N N . HIS B 1 19 ? -7.828 22.156 4.684 1 87 19 HIS B N 1
ATOM 1627 C CA . HIS B 1 19 ? -8.633 21.938 5.879 1 87 19 HIS B CA 1
ATOM 1628 C C . HIS B 1 19 ? -9.492 20.688 5.746 1 87 19 HIS B C 1
ATOM 1630 O O . HIS B 1 19 ? -10.234 20.531 4.77 1 87 19 HIS B O 1
ATOM 1636 N N . LEU B 1 20 ? -9.297 19.781 6.68 1 85.12 20 LEU B N 1
ATOM 1637 C CA . LEU B 1 20 ? -10.031 18.516 6.648 1 85.12 20 LEU B CA 1
ATOM 1638 C C . LEU B 1 20 ? -11.5 18.734 6.988 1 85.12 20 LEU B C 1
ATOM 1640 O O . LEU B 1 20 ? -12.375 18.078 6.418 1 85.12 20 LEU B O 1
ATOM 1644 N N . GLY B 1 21 ? -11.797 19.719 7.871 1 79.62 21 GLY B N 1
ATOM 1645 C CA . GLY B 1 21 ? -13.164 19.953 8.32 1 79.62 21 GLY B CA 1
ATOM 1646 C C . GLY B 1 21 ? -13.734 18.797 9.125 1 79.62 21 GLY B C 1
ATOM 1647 O O . GLY B 1 21 ? -13.07 18.281 10.023 1 79.62 21 GLY B O 1
ATOM 1648 N N . ASP B 1 22 ? -15.039 18.344 8.812 1 77.5 22 ASP B N 1
ATOM 1649 C CA . ASP B 1 22 ? -15.734 17.312 9.586 1 77.5 22 ASP B CA 1
ATOM 1650 C C . ASP B 1 22 ? -15.602 15.945 8.938 1 77.5 22 ASP B C 1
ATOM 1652 O O . ASP B 1 22 ? -16.234 14.984 9.359 1 77.5 22 ASP B O 1
ATOM 1656 N N . LEU B 1 23 ? -14.805 15.891 7.949 1 82.44 23 LEU B N 1
ATOM 1657 C CA . LEU B 1 23 ? -14.656 14.617 7.254 1 82.44 23 LEU B CA 1
ATOM 1658 C C . LEU B 1 23 ? -13.93 13.602 8.133 1 82.44 23 LEU B C 1
ATOM 1660 O O . LEU B 1 23 ? -12.891 13.914 8.719 1 82.44 23 LEU B O 1
ATOM 1664 N N . ASN B 1 24 ? -14.555 12.383 8.305 1 84.69 24 ASN B N 1
ATOM 1665 C CA . ASN B 1 24 ? -13.844 11.234 8.875 1 84.69 24 ASN B CA 1
ATOM 1666 C C . ASN B 1 24 ? -13.008 10.523 7.816 1 84.69 24 ASN B C 1
ATOM 1668 O O . ASN B 1 24 ? -13.547 9.875 6.918 1 84.69 24 ASN B O 1
ATOM 1672 N N . PRO B 1 25 ? -11.711 10.586 7.969 1 89.19 25 PRO B N 1
ATOM 1673 C CA . PRO B 1 25 ? -10.875 10.062 6.891 1 89.19 25 PRO B CA 1
ATOM 1674 C C . PRO B 1 25 ? -10.602 8.562 7.023 1 89.19 25 PRO B C 1
ATOM 1676 O O . PRO B 1 25 ? -10 7.957 6.133 1 89.19 25 PRO B O 1
ATOM 1679 N N . LEU B 1 26 ? -11.094 7.926 8.078 1 88.5 26 LEU B N 1
ATOM 1680 C CA . LEU B 1 26 ? -10.805 6.523 8.344 1 88.5 26 LEU B CA 1
ATOM 1681 C C . LEU B 1 26 ? -11.336 5.633 7.227 1 88.5 26 LEU B C 1
ATOM 1683 O O . LEU B 1 26 ? -10.656 4.703 6.789 1 88.5 26 LEU B O 1
ATOM 1687 N N . PRO B 1 27 ? -12.547 5.906 6.645 1 88.25 27 PRO B N 1
ATOM 1688 C CA . PRO B 1 27 ? -13.07 5.055 5.57 1 88.25 27 PRO B CA 1
ATOM 1689 C C . PRO B 1 27 ? -12.172 5.051 4.336 1 88.25 27 PRO B C 1
ATOM 1691 O O . PRO B 1 27 ? -12.18 4.09 3.562 1 88.25 27 PRO B O 1
ATOM 1694 N N . LEU B 1 28 ? -11.383 6.082 4.164 1 92.19 28 LEU B N 1
ATO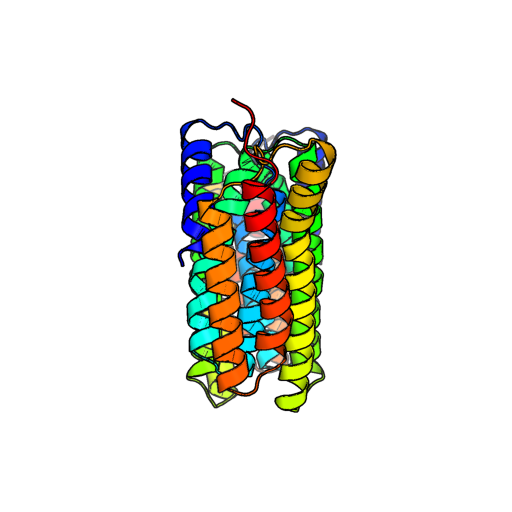M 1695 C CA . LEU B 1 28 ? -10.508 6.172 3.002 1 92.19 28 LEU B CA 1
ATOM 1696 C C . LEU B 1 28 ? -9.406 5.121 3.074 1 92.19 28 LEU B C 1
ATOM 1698 O O . LEU B 1 28 ? -8.977 4.59 2.045 1 92.19 28 LEU B O 1
ATOM 1702 N N . VAL B 1 29 ? -8.938 4.809 4.277 1 95.06 29 VAL B N 1
ATOM 1703 C CA . VAL B 1 29 ? -7.941 3.76 4.461 1 95.06 29 VAL B CA 1
ATOM 1704 C C . VAL B 1 29 ? -8.57 2.398 4.168 1 95.06 29 VAL B C 1
ATOM 1706 O O . VAL B 1 29 ? -7.93 1.538 3.553 1 95.06 29 VAL B O 1
ATOM 1709 N N . ALA B 1 30 ? -9.797 2.254 4.551 1 93.69 30 ALA B N 1
ATOM 1710 C CA . ALA B 1 30 ? -10.5 0.993 4.332 1 93.69 30 ALA B CA 1
ATOM 1711 C C . ALA B 1 30 ? -10.742 0.746 2.846 1 93.69 30 ALA B C 1
ATOM 1713 O O . ALA B 1 30 ? -10.773 -0.403 2.398 1 93.69 30 ALA B O 1
ATOM 1714 N N . ILE B 1 31 ? -10.891 1.821 2.107 1 93.31 31 ILE B N 1
ATOM 1715 C CA . ILE B 1 31 ? -11.047 1.695 0.663 1 93.31 31 ILE B CA 1
ATOM 1716 C C . ILE B 1 31 ? -9.812 1.017 0.066 1 93.31 31 ILE B C 1
ATOM 1718 O O . ILE B 1 31 ? -9.938 0.121 -0.773 1 93.31 31 ILE B O 1
ATOM 1722 N N . ILE B 1 32 ? -8.633 1.463 0.484 1 96.38 32 ILE B N 1
ATOM 1723 C CA . ILE B 1 32 ? -7.387 0.891 -0.012 1 96.38 32 ILE B CA 1
ATOM 1724 C C . ILE B 1 32 ? -7.359 -0.609 0.271 1 96.38 32 ILE B C 1
ATOM 1726 O O . ILE B 1 32 ? -7.09 -1.412 -0.626 1 96.38 32 ILE B O 1
ATOM 1730 N N . ALA B 1 33 ? -7.676 -0.921 1.497 1 96.94 33 ALA B N 1
ATOM 1731 C CA . ALA B 1 33 ? -7.629 -2.32 1.91 1 96.94 33 ALA B CA 1
ATOM 1732 C C . ALA B 1 33 ? -8.664 -3.15 1.155 1 96.94 33 ALA B C 1
ATOM 1734 O O . ALA B 1 33 ? -8.375 -4.266 0.714 1 96.94 33 ALA B O 1
ATOM 1735 N N . ASN B 1 34 ? -9.867 -2.59 1.039 1 95.56 34 ASN B N 1
ATOM 1736 C CA . ASN B 1 34 ? -10.938 -3.279 0.33 1 95.56 34 ASN B CA 1
ATOM 1737 C C . ASN B 1 34 ? -10.562 -3.561 -1.122 1 95.56 34 ASN B C 1
ATOM 1739 O O . ASN B 1 34 ? -10.68 -4.691 -1.591 1 95.56 34 ASN B O 1
ATOM 1743 N N . CYS B 1 35 ? -10.078 -2.572 -1.788 1 96.75 35 CYS B N 1
ATOM 1744 C CA . CYS B 1 35 ? -9.703 -2.729 -3.188 1 96.75 35 CYS B CA 1
ATOM 1745 C C . CYS B 1 35 ? -8.531 -3.691 -3.334 1 96.75 35 CYS B C 1
ATOM 1747 O O . CYS B 1 35 ? -8.5 -4.5 -4.262 1 96.75 35 CYS B O 1
ATOM 1749 N N . THR B 1 36 ? -7.574 -3.59 -2.422 1 97.81 36 THR B N 1
ATOM 1750 C CA . THR B 1 36 ? -6.426 -4.492 -2.471 1 97.81 36 THR B CA 1
ATOM 1751 C C . THR B 1 36 ? -6.867 -5.938 -2.262 1 97.81 36 THR B C 1
ATOM 1753 O O . THR B 1 36 ? -6.406 -6.84 -2.965 1 97.81 36 THR B O 1
ATOM 1756 N N . GLY B 1 37 ? -7.734 -6.152 -1.304 1 97.75 37 GLY B N 1
ATOM 1757 C CA . GLY B 1 37 ? -8.25 -7.492 -1.062 1 97.75 37 GLY B CA 1
ATOM 1758 C C . GLY B 1 37 ? -8.953 -8.086 -2.268 1 97.75 37 GLY B C 1
ATOM 1759 O O . GLY B 1 37 ? -8.711 -9.242 -2.625 1 97.75 37 GLY B O 1
ATOM 1760 N N . TRP B 1 38 ? -9.781 -7.305 -2.879 1 97.5 38 TRP B N 1
ATOM 1761 C CA . TRP B 1 38 ? -10.523 -7.789 -4.039 1 97.5 38 TRP B CA 1
ATOM 1762 C C . TRP B 1 38 ? -9.602 -7.945 -5.246 1 97.5 38 TRP B C 1
ATOM 1764 O O . TRP B 1 38 ? -9.828 -8.805 -6.098 1 97.5 38 TRP B O 1
ATOM 1774 N N . LEU B 1 39 ? -8.57 -7.133 -5.316 1 97.88 39 LEU B N 1
ATOM 1775 C CA . LEU B 1 39 ? -7.578 -7.328 -6.367 1 97.88 39 LEU B CA 1
ATOM 1776 C C . LEU B 1 39 ? -6.852 -8.656 -6.191 1 97.88 39 LEU B C 1
ATOM 1778 O O . LEU B 1 39 ? -6.613 -9.375 -7.168 1 97.88 39 LEU B O 1
ATOM 1782 N N . LEU B 1 40 ? -6.473 -8.93 -4.949 1 97.44 40 LEU B N 1
ATOM 1783 C CA . LEU B 1 40 ? -5.844 -10.219 -4.672 1 97.44 40 LEU B CA 1
ATOM 1784 C C . LEU B 1 40 ? -6.75 -11.367 -5.098 1 97.44 40 LEU B C 1
ATOM 1786 O O . LEU B 1 40 ? -6.312 -12.289 -5.797 1 97.44 40 LEU B O 1
ATOM 1790 N N . TYR B 1 41 ? -8.016 -11.305 -4.738 1 97.62 41 TYR B N 1
ATOM 1791 C CA . TYR B 1 41 ? -9.008 -12.312 -5.098 1 97.62 41 TYR B CA 1
ATOM 1792 C C . TYR B 1 41 ? -9.164 -12.406 -6.609 1 97.62 41 TYR B C 1
ATOM 1794 O O . TYR B 1 41 ? -9.172 -13.5 -7.176 1 97.62 41 TYR B O 1
ATOM 1802 N N . GLY B 1 42 ? -9.328 -11.25 -7.199 1 97.69 42 GLY B N 1
ATOM 1803 C CA . GLY B 1 42 ? -9.492 -11.203 -8.641 1 97.69 42 GLY B CA 1
ATOM 1804 C C . GLY B 1 42 ? -8.297 -11.766 -9.391 1 97.69 42 GLY B C 1
ATOM 1805 O O . GLY B 1 42 ? -8.453 -12.438 -10.414 1 97.69 42 GLY B O 1
ATOM 1806 N N . CYS B 1 43 ? -7.09 -11.508 -8.945 1 96.25 43 CYS B N 1
ATOM 1807 C CA . CYS B 1 43 ? -5.879 -12 -9.586 1 96.25 43 CYS B CA 1
ATOM 1808 C C . CYS B 1 43 ? -5.762 -13.508 -9.453 1 96.25 43 CYS B C 1
ATOM 1810 O O . CYS B 1 43 ? -5.398 -14.203 -10.406 1 96.25 43 CYS B O 1
ATOM 1812 N N . ILE B 1 44 ? -6.055 -14.031 -8.25 1 96.12 44 ILE B N 1
ATOM 1813 C CA . ILE B 1 44 ? -5.988 -15.469 -8.008 1 96.12 44 ILE B CA 1
ATOM 1814 C C . ILE B 1 44 ? -6.961 -16.188 -8.938 1 96.12 44 ILE B C 1
ATOM 1816 O O . ILE B 1 44 ? -6.652 -17.266 -9.445 1 96.12 44 ILE B O 1
ATOM 1820 N N . ASN B 1 45 ? -8.102 -15.586 -9.195 1 96.56 45 ASN B N 1
ATOM 1821 C CA . ASN B 1 45 ? -9.148 -16.219 -10 1 96.56 45 ASN B CA 1
ATOM 1822 C C . ASN B 1 45 ? -9.094 -15.766 -11.453 1 96.56 45 ASN B C 1
ATOM 1824 O O . ASN B 1 45 ? -9.945 -16.141 -12.258 1 96.56 45 ASN B O 1
ATOM 1828 N N . ALA B 1 46 ? -8.125 -14.883 -11.766 1 95.81 46 ALA B N 1
ATOM 1829 C CA . ALA B 1 46 ? -7.988 -14.297 -13.102 1 95.81 46 ALA B CA 1
ATOM 1830 C C . ALA B 1 46 ? -9.297 -13.672 -13.562 1 95.81 46 ALA B C 1
ATOM 1832 O O . ALA B 1 46 ? -9.734 -13.891 -14.695 1 95.81 46 ALA B O 1
ATOM 1833 N N . ASP B 1 47 ? -10.016 -13.062 -12.672 1 96.62 47 ASP B N 1
ATOM 1834 C CA . ASP B 1 47 ? -11.289 -12.391 -12.945 1 96.62 47 ASP B CA 1
ATOM 1835 C C . ASP B 1 47 ? -11.062 -10.945 -13.375 1 96.62 47 ASP B C 1
ATOM 1837 O O . ASP B 1 47 ? -10.867 -10.062 -12.531 1 96.62 47 ASP B O 1
ATOM 1841 N N . VAL B 1 48 ? -11.141 -10.664 -14.633 1 95.88 48 VAL B N 1
ATOM 1842 C CA . VAL B 1 48 ? -10.805 -9.367 -15.219 1 95.88 48 VAL B CA 1
ATOM 1843 C C . VAL B 1 48 ? -11.789 -8.312 -14.727 1 95.88 48 VAL B C 1
ATOM 1845 O O . VAL B 1 48 ? -11.414 -7.156 -14.508 1 95.88 48 VAL B O 1
ATOM 1848 N N . TYR B 1 49 ? -13.055 -8.695 -14.547 1 94.88 49 TYR B N 1
ATOM 1849 C CA . TYR B 1 49 ? -14.07 -7.738 -14.117 1 94.88 49 TYR B CA 1
ATOM 1850 C C . TYR B 1 49 ? -13.797 -7.254 -12.703 1 94.88 49 TYR B C 1
ATOM 1852 O O . TYR B 1 49 ? -13.875 -6.055 -12.422 1 94.88 49 TYR B O 1
ATOM 1860 N N . VAL B 1 50 ? -13.438 -8.164 -11.844 1 96.62 50 VAL B N 1
ATOM 1861 C CA . VAL B 1 50 ? -13.117 -7.82 -10.469 1 96.62 50 VAL B CA 1
ATOM 1862 C C . VAL B 1 50 ? -11.852 -6.961 -10.43 1 96.62 50 VAL B C 1
ATOM 1864 O O . VAL B 1 50 ? -11.797 -5.961 -9.711 1 96.62 50 VAL B O 1
ATOM 1867 N N . ILE B 1 51 ? -10.891 -7.281 -11.219 1 97.69 51 ILE B N 1
ATOM 1868 C CA . ILE B 1 51 ? -9.617 -6.57 -11.242 1 97.69 51 ILE B CA 1
ATOM 1869 C C . ILE B 1 51 ? -9.836 -5.141 -11.742 1 97.69 51 ILE B C 1
ATOM 1871 O O . ILE B 1 51 ? -9.414 -4.18 -11.094 1 97.69 51 ILE B O 1
ATOM 1875 N N . LEU B 1 52 ? -10.531 -4.961 -12.805 1 95.5 52 LEU B N 1
ATOM 1876 C CA . LEU B 1 52 ? -10.703 -3.656 -13.438 1 95.5 52 LEU B CA 1
ATOM 1877 C C . LEU B 1 52 ? -11.57 -2.748 -12.57 1 95.5 52 LEU B C 1
ATOM 1879 O O . LEU B 1 52 ? -11.391 -1.526 -12.578 1 95.5 52 LEU B O 1
ATOM 1883 N N . ALA B 1 53 ? -12.477 -3.377 -11.852 1 94.44 53 ALA B N 1
ATOM 1884 C CA . ALA B 1 53 ? -13.375 -2.596 -11.008 1 94.44 53 ALA B CA 1
ATOM 1885 C C . ALA B 1 53 ? -12.656 -2.086 -9.766 1 94.44 53 ALA B C 1
ATOM 1887 O O . ALA B 1 53 ? -13.047 -1.075 -9.18 1 94.44 53 ALA B O 1
ATOM 1888 N N . ASN B 1 54 ? -11.594 -2.705 -9.32 1 96 54 ASN B N 1
ATOM 1889 C CA . ASN B 1 54 ? -11.008 -2.391 -8.031 1 96 54 ASN B CA 1
ATOM 1890 C C . ASN B 1 54 ? -9.664 -1.683 -8.18 1 96 54 ASN B C 1
ATOM 1892 O O . ASN B 1 54 ? -9.227 -0.965 -7.277 1 96 54 ASN B O 1
ATOM 1896 N N . GLU B 1 55 ? -9 -1.776 -9.375 1 96.94 55 GLU B N 1
ATOM 1897 C CA . GLU B 1 55 ? -7.707 -1.14 -9.586 1 96.94 55 GLU B CA 1
ATOM 1898 C C . GLU B 1 55 ? -7.816 0.379 -9.492 1 96.94 55 GLU B C 1
ATOM 1900 O O . GLU B 1 55 ? -7.047 1.019 -8.766 1 96.94 55 GLU B O 1
ATOM 1905 N N . PRO B 1 56 ? -8.758 1.036 -10.195 1 95.25 56 PRO B N 1
ATOM 1906 C CA . PRO B 1 56 ? -8.898 2.484 -10.023 1 95.25 56 PRO B CA 1
ATOM 1907 C C . PRO B 1 56 ? -9.211 2.879 -8.586 1 95.25 56 PRO B C 1
ATOM 1909 O O . PRO B 1 56 ? -8.742 3.918 -8.109 1 95.25 56 PRO B O 1
ATOM 1912 N N . GLY B 1 57 ? -10.047 2.043 -7.922 1 94.44 57 GLY B N 1
ATOM 1913 C CA . GLY B 1 57 ? -10.352 2.295 -6.523 1 94.44 57 GLY B CA 1
ATOM 1914 C C . GLY B 1 57 ? -9.133 2.277 -5.629 1 94.44 57 GLY B C 1
ATOM 1915 O O . GLY B 1 57 ? -9.008 3.1 -4.719 1 94.44 57 GLY B O 1
ATOM 1916 N N . LEU B 1 58 ? -8.258 1.332 -5.891 1 96.69 58 LEU B N 1
ATOM 1917 C CA . LEU B 1 58 ? -7.016 1.26 -5.129 1 96.69 58 LEU B CA 1
ATOM 1918 C C . LEU B 1 58 ? -6.207 2.545 -5.285 1 96.69 58 LEU B C 1
ATOM 1920 O O . LEU B 1 58 ? -5.781 3.137 -4.293 1 96.69 58 LEU B O 1
ATOM 1924 N N . LEU B 1 59 ? -6.055 2.996 -6.5 1 96.5 59 LEU B N 1
ATOM 1925 C CA . LEU B 1 59 ? -5.238 4.168 -6.789 1 96.5 59 LEU B CA 1
ATOM 1926 C C . LEU B 1 59 ? -5.879 5.43 -6.223 1 96.5 59 LEU B C 1
ATOM 1928 O O . LEU B 1 59 ? -5.195 6.258 -5.613 1 96.5 59 LEU B O 1
ATOM 1932 N N . LEU B 1 60 ? -7.156 5.5 -6.391 1 94.94 60 LEU B N 1
ATOM 1933 C CA . LEU B 1 60 ? -7.863 6.645 -5.828 1 94.94 60 LEU B CA 1
ATOM 1934 C C . LEU B 1 60 ? -7.832 6.609 -4.305 1 94.94 60 LEU B C 1
ATOM 1936 O O . LEU B 1 60 ? -7.715 7.648 -3.656 1 94.94 60 LEU B O 1
ATOM 1940 N N . GLY B 1 61 ? -8.016 5.426 -3.766 1 95.56 61 GLY B N 1
ATOM 1941 C CA . GLY B 1 61 ? -7.926 5.281 -2.32 1 95.56 61 GLY B CA 1
ATOM 1942 C C . GLY B 1 61 ? -6.594 5.746 -1.756 1 95.56 61 GLY B C 1
ATOM 1943 O O . GLY B 1 61 ? -6.555 6.453 -0.747 1 95.56 61 GLY B O 1
ATOM 1944 N N . VAL B 1 62 ? -5.512 5.324 -2.395 1 96.69 62 VAL B N 1
ATOM 1945 C CA . VAL B 1 62 ? -4.18 5.742 -1.974 1 96.69 62 VAL B CA 1
ATOM 1946 C C . VAL B 1 62 ? -4.066 7.262 -2.045 1 96.69 62 VAL B C 1
ATOM 1948 O O . VAL B 1 62 ? -3.652 7.906 -1.078 1 96.69 62 VAL B O 1
ATOM 1951 N N . PHE B 1 63 ? -4.512 7.824 -3.109 1 96.62 63 PHE B N 1
ATOM 1952 C CA . PHE B 1 63 ? -4.449 9.266 -3.295 1 96.62 63 PHE B CA 1
ATOM 1953 C C . PHE B 1 63 ? -5.254 9.984 -2.217 1 96.62 63 PHE B C 1
ATOM 1955 O O . PHE B 1 63 ? -4.758 10.922 -1.584 1 96.62 63 PHE B O 1
ATOM 1962 N N . MET B 1 64 ? -6.426 9.516 -2.025 1 95.88 64 MET B N 1
ATOM 1963 C CA . MET B 1 64 ? -7.332 10.219 -1.119 1 95.88 64 MET B CA 1
ATOM 1964 C C . MET B 1 64 ? -6.887 10.047 0.33 1 95.88 64 MET B C 1
ATOM 1966 O O . MET B 1 64 ? -6.832 11.023 1.083 1 95.88 64 MET B O 1
ATOM 1970 N N . ALA B 1 65 ? -6.574 8.844 0.705 1 95.56 65 ALA B N 1
ATOM 1971 C CA . ALA B 1 65 ? -6.203 8.562 2.09 1 95.56 65 ALA B CA 1
ATOM 1972 C C . ALA B 1 65 ? -4.922 9.297 2.475 1 95.56 65 ALA B C 1
ATOM 1974 O O . ALA B 1 65 ? -4.855 9.938 3.529 1 95.56 65 ALA B O 1
ATOM 1975 N N . ILE B 1 66 ? -3.932 9.242 1.601 1 96.06 66 ILE B N 1
ATOM 1976 C CA . ILE B 1 66 ? -2.65 9.867 1.903 1 96.06 66 ILE B CA 1
ATOM 1977 C C . ILE B 1 66 ? -2.809 11.383 1.904 1 96.06 66 ILE B C 1
ATOM 1979 O O . ILE B 1 66 ? -2.271 12.07 2.777 1 96.06 66 ILE B O 1
ATOM 1983 N N . SER B 1 67 ? -3.549 11.93 0.947 1 94.12 67 SER B N 1
ATOM 1984 C CA . SER B 1 67 ? -3.803 13.367 0.908 1 94.12 67 SER B CA 1
ATOM 1985 C C . SER B 1 67 ? -4.488 13.836 2.184 1 94.12 67 SER B C 1
ATOM 1987 O O . SER B 1 67 ? -4.047 14.805 2.811 1 94.12 67 SER B O 1
ATOM 1989 N N . CYS B 1 68 ? -5.477 13.117 2.623 1 93.06 68 CYS B N 1
ATOM 1990 C CA . CYS B 1 68 ? -6.25 13.531 3.787 1 93.06 68 CYS B CA 1
ATOM 1991 C C . CYS B 1 68 ? -5.438 13.367 5.066 1 93.06 68 CYS B C 1
ATOM 1993 O O . CYS B 1 68 ? -5.598 14.141 6.012 1 93.06 68 CYS B O 1
ATOM 1995 N N . TYR B 1 69 ? -4.602 12.383 5.062 1 94 69 TYR B N 1
ATOM 1996 C CA . TYR B 1 69 ? -3.74 12.164 6.223 1 94 69 TYR B CA 1
ATOM 1997 C C . TYR B 1 69 ? -2.924 13.414 6.531 1 94 69 TYR B C 1
ATOM 1999 O O . TYR B 1 69 ? -2.711 13.75 7.699 1 94 69 TYR B O 1
ATOM 2007 N N . GLY B 1 70 ? -2.529 14.102 5.57 1 91.31 70 GLY B N 1
ATOM 2008 C CA . GLY B 1 70 ? -1.703 15.289 5.723 1 91.31 70 GLY B CA 1
ATOM 2009 C C . GLY B 1 70 ? -2.436 16.438 6.383 1 91.31 70 GLY B C 1
ATOM 2010 O O . GLY B 1 70 ? -1.81 17.312 6.996 1 91.31 70 GLY B O 1
ATOM 2011 N N . PHE B 1 71 ? -3.717 16.375 6.277 1 92 71 PHE B N 1
ATOM 2012 C CA . PHE B 1 71 ? -4.492 17.516 6.777 1 92 71 PHE B CA 1
ATOM 2013 C C . PHE B 1 71 ? -5.293 17.109 8.016 1 92 71 PHE B C 1
ATOM 2015 O O . PHE B 1 71 ? -5.988 17.953 8.602 1 92 71 PHE B O 1
ATOM 2022 N N . ALA B 1 72 ? -5.223 15.891 8.43 1 90.62 72 ALA B N 1
ATOM 2023 C CA . ALA B 1 72 ? -5.957 15.391 9.594 1 90.62 72 ALA B CA 1
ATOM 2024 C C . ALA B 1 72 ? -5.277 15.805 10.891 1 90.62 72 ALA B C 1
ATOM 2026 O O . ALA B 1 72 ? -4.086 16.125 10.906 1 90.62 72 ALA B O 1
ATOM 2027 N N . ASP B 1 73 ? -6.047 15.914 11.961 1 90.5 73 ASP B N 1
ATOM 2028 C CA . ASP B 1 73 ? -5.457 16.188 13.266 1 90.5 73 ASP B CA 1
ATOM 2029 C C . ASP B 1 73 ? -4.75 14.961 13.82 1 90.5 73 ASP B C 1
ATOM 2031 O O . ASP B 1 73 ? -4.816 13.875 13.234 1 90.5 73 ASP B O 1
ATOM 2035 N N . LEU B 1 74 ? -4.051 15.109 14.898 1 90.5 74 LEU B N 1
ATOM 2036 C CA . LEU B 1 74 ? -3.17 14.078 15.438 1 90.5 74 LEU B CA 1
ATOM 2037 C C . LEU B 1 74 ? -3.967 12.836 15.828 1 90.5 74 LEU B C 1
ATOM 2039 O O . LEU B 1 74 ? -3.514 11.711 15.617 1 90.5 74 LEU B O 1
ATOM 2043 N N . LYS B 1 75 ? -5.133 13.031 16.391 1 91 75 LYS B N 1
ATOM 2044 C CA . LYS B 1 75 ? -5.961 11.906 16.797 1 91 75 LYS B CA 1
ATOM 2045 C C . LYS B 1 75 ? -6.422 11.094 15.594 1 91 75 LYS B C 1
ATOM 2047 O O . LYS B 1 75 ? -6.328 9.859 15.594 1 91 75 LYS B O 1
ATOM 2052 N N . ALA B 1 76 ? -6.898 11.719 14.586 1 91.19 76 ALA B N 1
ATOM 2053 C CA . ALA B 1 76 ? -7.328 11.07 13.352 1 91.19 76 ALA B CA 1
ATOM 2054 C C . ALA B 1 76 ? -6.152 10.383 12.656 1 91.19 76 ALA B C 1
ATOM 2056 O O . ALA B 1 76 ? -6.297 9.289 12.117 1 91.19 76 ALA B O 1
ATOM 2057 N N . ARG B 1 77 ? -5.004 11 12.695 1 93.81 77 ARG B N 1
ATOM 2058 C CA . ARG B 1 77 ? -3.809 10.422 12.086 1 93.81 77 ARG B CA 1
ATOM 2059 C C . ARG B 1 77 ? -3.414 9.125 12.781 1 93.81 77 ARG B C 1
ATOM 2061 O O . ARG B 1 77 ? -3.039 8.156 12.117 1 93.81 77 ARG B O 1
ATOM 2068 N N . ASP B 1 78 ? -3.482 9.18 14.055 1 94.19 78 ASP B N 1
ATOM 2069 C CA . ASP B 1 78 ? -3.135 7.977 14.805 1 94.19 78 ASP B CA 1
ATOM 2070 C C . ASP B 1 78 ? -4.078 6.824 14.461 1 94.19 78 ASP B C 1
ATOM 2072 O O . ASP B 1 78 ? -3.641 5.684 14.305 1 94.19 78 ASP B O 1
ATOM 2076 N N . LEU B 1 79 ? -5.348 7.141 14.375 1 93.88 79 LEU B N 1
ATOM 2077 C CA . LEU B 1 79 ? -6.324 6.117 14.023 1 93.88 79 LEU B CA 1
ATOM 2078 C C . LEU B 1 79 ? -6.086 5.609 12.602 1 93.88 79 LEU B C 1
ATOM 2080 O O . LEU B 1 79 ? -6.137 4.402 12.359 1 93.88 79 LEU B O 1
ATOM 2084 N N . MET B 1 80 ? -5.84 6.484 11.695 1 95.62 80 MET B N 1
ATOM 2085 C CA . MET B 1 80 ? -5.559 6.105 10.312 1 95.62 80 MET B CA 1
ATOM 2086 C C . MET B 1 80 ? -4.316 5.227 10.234 1 95.62 80 MET B C 1
ATOM 2088 O O . MET B 1 80 ? -4.305 4.219 9.531 1 95.62 80 MET B O 1
ATOM 2092 N N . LEU B 1 81 ? -3.285 5.648 10.945 1 96.62 81 LEU B N 1
ATOM 2093 C CA . LEU B 1 81 ? -2.045 4.883 10.945 1 96.62 81 LEU B CA 1
ATOM 2094 C C . LEU B 1 81 ? -2.277 3.471 11.477 1 96.62 81 LEU B C 1
ATOM 2096 O O . LEU B 1 81 ? -1.779 2.5 10.898 1 96.62 81 LEU B O 1
ATOM 2100 N N . ARG B 1 82 ? -3.01 3.375 12.547 1 96.62 82 ARG B N 1
ATOM 2101 C CA . ARG B 1 82 ? -3.34 2.061 13.086 1 96.62 82 ARG B CA 1
ATOM 2102 C C . ARG B 1 82 ? -4.09 1.219 12.062 1 96.62 82 ARG B C 1
ATOM 2104 O O . ARG B 1 82 ? -3.852 0.016 11.945 1 96.62 82 ARG B O 1
ATOM 2111 N N . ALA B 1 83 ? -5.008 1.829 11.391 1 95.81 83 ALA B N 1
ATOM 2112 C CA . ALA B 1 83 ? -5.762 1.127 10.352 1 95.81 83 ALA B CA 1
ATOM 2113 C C . ALA B 1 83 ? -4.848 0.684 9.219 1 95.81 83 ALA B C 1
ATOM 2115 O O . ALA B 1 83 ? -4.953 -0.445 8.727 1 95.81 83 ALA B O 1
ATOM 2116 N N . PHE B 1 84 ? -3.953 1.605 8.766 1 97.25 84 PHE B N 1
ATOM 2117 C CA . PHE B 1 84 ? -2.975 1.25 7.742 1 97.25 84 PHE B CA 1
ATOM 2118 C C . PHE B 1 84 ? -2.18 0.018 8.156 1 97.25 84 PHE B C 1
ATOM 2120 O O . PHE B 1 84 ? -2.025 -0.921 7.375 1 97.25 84 PHE B O 1
ATOM 2127 N N . MET B 1 85 ? -1.711 0.058 9.375 1 97.62 85 MET B N 1
ATOM 2128 C CA . MET B 1 85 ? -0.895 -1.039 9.883 1 97.62 85 MET B CA 1
ATOM 2129 C C . MET B 1 85 ? -1.712 -2.322 9.992 1 97.62 85 MET B C 1
ATOM 2131 O O . MET B 1 85 ? -1.238 -3.396 9.617 1 97.62 85 MET B O 1
ATOM 2135 N N . PHE B 1 86 ? -2.869 -2.203 10.508 1 97.25 86 PHE B N 1
ATOM 2136 C CA . PHE B 1 86 ? -3.752 -3.35 10.672 1 97.25 86 PHE B CA 1
ATOM 2137 C C . PHE B 1 86 ? -3.986 -4.051 9.336 1 97.25 86 PHE B C 1
ATOM 2139 O O . PHE B 1 86 ? -3.791 -5.262 9.227 1 97.25 86 PHE B O 1
ATOM 2146 N N . PHE B 1 87 ? -4.332 -3.301 8.289 1 96.94 87 PHE B N 1
ATOM 2147 C CA . PHE B 1 87 ? -4.648 -3.883 6.992 1 96.94 87 PHE B CA 1
ATOM 2148 C C . PHE B 1 87 ? -3.385 -4.355 6.285 1 96.94 87 PHE B C 1
ATOM 2150 O O . PHE B 1 87 ? -3.406 -5.352 5.559 1 96.94 87 PHE B O 1
ATOM 2157 N N . ALA B 1 88 ? -2.293 -3.602 6.504 1 97.56 88 ALA B N 1
ATOM 2158 C CA . ALA B 1 88 ? -1.023 -4.031 5.922 1 97.56 88 ALA B CA 1
ATOM 2159 C C . ALA B 1 88 ? -0.608 -5.398 6.465 1 97.56 88 ALA B C 1
ATOM 2161 O O . ALA B 1 88 ? -0.169 -6.266 5.707 1 97.56 88 ALA B O 1
ATOM 2162 N N . VAL B 1 89 ? -0.736 -5.566 7.762 1 97.5 89 VAL B N 1
ATOM 2163 C CA . VAL B 1 89 ? -0.377 -6.836 8.383 1 97.5 89 VAL B CA 1
ATOM 2164 C C . VAL B 1 89 ? -1.276 -7.945 7.848 1 97.5 89 VAL B C 1
ATOM 2166 O O . VAL B 1 89 ? -0.792 -9.016 7.465 1 97.5 89 VAL B O 1
ATOM 2169 N N . ILE B 1 90 ? -2.553 -7.707 7.77 1 97.38 90 ILE B N 1
ATOM 2170 C CA . ILE B 1 90 ? -3.504 -8.727 7.34 1 97.38 90 ILE B CA 1
ATOM 2171 C C . ILE B 1 90 ? -3.236 -9.102 5.887 1 97.38 90 ILE B C 1
ATOM 2173 O O . ILE B 1 90 ? -3.074 -10.281 5.566 1 97.38 90 ILE B O 1
ATOM 2177 N N . LEU B 1 91 ? -3.146 -8.156 5.039 1 97.94 91 LEU B N 1
ATOM 2178 C CA . LEU B 1 91 ? -3.039 -8.406 3.605 1 97.94 91 LEU B CA 1
ATOM 2179 C C . LEU B 1 91 ? -1.689 -9.031 3.264 1 97.94 91 LEU B C 1
ATOM 2181 O O . LEU B 1 91 ? -1.618 -9.969 2.463 1 97.94 91 LEU B O 1
ATOM 2185 N N . SER B 1 92 ? -0.598 -8.508 3.883 1 97.44 92 SER B N 1
ATOM 2186 C CA . SER B 1 92 ? 0.705 -9.109 3.605 1 97.44 92 SER B CA 1
ATOM 2187 C C . SER B 1 92 ? 0.793 -10.523 4.16 1 97.44 92 SER B C 1
ATOM 2189 O O . SER B 1 92 ? 1.327 -11.422 3.502 1 97.44 92 SER B O 1
ATOM 2191 N N . SER B 1 93 ? 0.262 -10.773 5.34 1 97.38 93 SER B N 1
ATOM 2192 C CA . SER B 1 93 ? 0.292 -12.102 5.934 1 97.38 93 SER B CA 1
ATOM 2193 C C . SER B 1 93 ? -0.492 -13.102 5.086 1 97.38 93 SER B C 1
ATOM 2195 O O . SER B 1 93 ? -0.03 -14.219 4.844 1 97.38 93 SER B O 1
ATOM 2197 N N . VAL B 1 94 ? -1.64 -12.727 4.664 1 97.38 94 VAL B N 1
ATOM 2198 C CA . VAL B 1 94 ? -2.473 -13.602 3.854 1 97.38 94 VAL B CA 1
ATOM 2199 C C . VAL B 1 94 ? -1.763 -13.922 2.539 1 97.38 94 VAL B C 1
ATOM 2201 O O . VAL B 1 94 ? -1.732 -15.078 2.107 1 97.38 94 VAL B O 1
ATOM 2204 N N . GLY B 1 95 ? -1.211 -12.867 1.875 1 96.62 95 GLY B N 1
ATOM 2205 C CA . GLY B 1 95 ? -0.442 -13.109 0.664 1 96.62 95 GLY B CA 1
ATOM 2206 C C . GLY B 1 95 ? 0.704 -14.078 0.868 1 96.62 95 GLY B C 1
ATOM 2207 O O . GLY B 1 95 ? 0.913 -14.984 0.053 1 96.62 95 GLY B O 1
ATOM 2208 N N . ILE B 1 96 ? 1.397 -13.914 1.959 1 97.25 96 ILE B N 1
ATOM 2209 C CA . ILE B 1 96 ? 2.559 -14.742 2.27 1 97.25 96 ILE B CA 1
ATOM 2210 C C . ILE B 1 96 ? 2.109 -16.172 2.559 1 97.25 96 ILE B C 1
ATOM 2212 O O . ILE B 1 96 ? 2.697 -17.125 2.047 1 97.25 96 ILE B O 1
ATOM 2216 N N . VAL B 1 97 ? 1.067 -16.328 3.34 1 97.06 97 VAL B N 1
ATOM 2217 C CA . VAL B 1 97 ? 0.565 -17.656 3.697 1 97.06 97 VAL B CA 1
ATOM 2218 C C . VAL B 1 97 ? 0.102 -18.391 2.441 1 97.06 97 VAL B C 1
ATOM 2220 O O . VAL B 1 97 ? 0.401 -19.578 2.26 1 97.06 97 VAL B O 1
ATOM 2223 N N . ILE B 1 98 ? -0.626 -17.75 1.585 1 96.69 98 ILE B N 1
ATOM 2224 C CA . ILE B 1 98 ? -1.089 -18.359 0.344 1 96.69 98 ILE B CA 1
ATOM 2225 C C . ILE B 1 98 ? 0.11 -18.797 -0.492 1 96.69 98 ILE B C 1
ATOM 2227 O O . ILE B 1 98 ? 0.145 -19.922 -0.992 1 96.69 98 ILE B O 1
ATOM 2231 N N . ALA B 1 99 ? 1.094 -17.953 -0.61 1 94.31 99 ALA B N 1
ATOM 2232 C CA . ALA B 1 99 ? 2.248 -18.203 -1.473 1 94.31 99 ALA B CA 1
ATOM 2233 C C . ALA B 1 99 ? 3.08 -19.375 -0.955 1 94.31 99 ALA B C 1
ATOM 2235 O O . ALA B 1 99 ? 3.609 -20.156 -1.741 1 94.31 99 ALA B O 1
ATOM 2236 N N . LEU B 1 100 ? 3.199 -19.547 0.319 1 95.56 100 LEU B N 1
ATOM 2237 C CA . LEU B 1 100 ? 4.133 -20.5 0.889 1 95.56 100 LEU B CA 1
ATOM 2238 C C . LEU B 1 100 ? 3.438 -21.828 1.177 1 95.56 100 LEU B C 1
ATOM 2240 O O . LEU B 1 100 ? 4.066 -22.891 1.122 1 95.56 100 LEU B O 1
ATOM 2244 N N . PHE B 1 101 ? 2.105 -21.734 1.458 1 95.69 101 PHE B N 1
ATOM 2245 C CA . PHE B 1 101 ? 1.522 -22.938 2.053 1 95.69 101 PHE B CA 1
ATOM 2246 C C . PHE B 1 101 ? 0.352 -23.438 1.217 1 95.69 101 PHE B C 1
ATOM 2248 O O . PHE B 1 101 ? -0.187 -24.516 1.479 1 95.69 101 PHE B O 1
ATOM 2255 N N . VAL B 1 102 ? -0.132 -22.734 0.292 1 94.06 102 VAL B N 1
ATOM 2256 C CA . VAL B 1 102 ? -1.294 -23.141 -0.491 1 94.06 102 VAL B CA 1
ATOM 2257 C C . VAL B 1 102 ? -0.859 -23.5 -1.908 1 94.06 102 VAL B C 1
ATOM 2259 O O . VAL B 1 102 ? -0.291 -22.672 -2.625 1 94.06 102 VAL B O 1
ATOM 2262 N N . GLU B 1 103 ? -1.156 -24.672 -2.275 1 90.94 103 GLU B N 1
ATOM 2263 C CA . GLU B 1 103 ? -0.771 -25.156 -3.6 1 90.94 103 GLU B CA 1
ATOM 2264 C C . GLU B 1 103 ? -1.944 -25.078 -4.574 1 90.94 103 GLU B C 1
ATOM 2266 O O . GLU B 1 103 ? -1.771 -24.719 -5.738 1 90.94 103 GLU B O 1
ATOM 2271 N N . GLU B 1 104 ? -3.121 -25.312 -4.012 1 93.94 104 GLU B N 1
ATOM 2272 C CA . GLU B 1 104 ? -4.305 -25.375 -4.863 1 93.94 104 GLU B CA 1
ATOM 2273 C C . GLU B 1 104 ? -4.938 -24 -5.039 1 93.94 104 GLU B C 1
ATOM 2275 O O . GLU B 1 104 ? -5.188 -23.297 -4.062 1 93.94 104 GLU B O 1
ATOM 2280 N N . ASP B 1 105 ? -5.211 -23.734 -6.246 1 91.75 105 ASP B N 1
ATOM 2281 C CA . ASP B 1 105 ? -5.828 -22.453 -6.574 1 91.75 105 ASP B CA 1
ATOM 2282 C C . ASP B 1 105 ? -7.176 -22.297 -5.875 1 91.75 105 ASP B C 1
ATOM 2284 O O . ASP B 1 105 ? -7.559 -21.188 -5.488 1 91.75 105 ASP B O 1
ATOM 2288 N N . SER B 1 106 ? -7.891 -23.391 -5.75 1 95.25 106 SER B N 1
ATOM 2289 C CA . SER B 1 106 ? -9.203 -23.328 -5.109 1 95.25 106 SER B CA 1
ATOM 2290 C C . SER B 1 106 ? -9.078 -22.922 -3.646 1 95.25 106 SER B C 1
ATOM 2292 O O . SER B 1 106 ? -9.898 -22.141 -3.145 1 95.25 106 SER B O 1
ATOM 2294 N N . VAL B 1 107 ? -8.086 -23.422 -2.992 1 96.62 107 VAL B N 1
ATOM 2295 C CA . VAL B 1 107 ? -7.855 -23.062 -1.597 1 96.62 107 VAL B CA 1
ATOM 2296 C C . VAL B 1 107 ? -7.383 -21.609 -1.507 1 96.62 107 VAL B C 1
ATOM 2298 O O . VAL B 1 107 ? -7.832 -20.859 -0.636 1 96.62 107 VAL B O 1
ATOM 2301 N N . ALA B 1 108 ? -6.457 -21.234 -2.393 1 96.88 108 ALA B N 1
ATOM 2302 C CA . ALA B 1 108 ? -6.004 -19.859 -2.453 1 96.88 108 ALA B CA 1
ATOM 2303 C C . ALA B 1 108 ? -7.184 -18.906 -2.645 1 96.88 108 ALA B C 1
ATOM 2305 O O . ALA B 1 108 ? -7.277 -17.875 -1.967 1 96.88 108 ALA B O 1
ATOM 2306 N N . SER B 1 109 ? -8.086 -19.234 -3.564 1 97 109 SER B N 1
ATOM 2307 C CA . SER B 1 109 ? -9.281 -18.453 -3.832 1 97 109 SER B CA 1
ATOM 2308 C C . SER B 1 109 ? -10.156 -18.328 -2.588 1 97 109 SER B C 1
ATOM 2310 O O . SER B 1 109 ? -10.648 -17.25 -2.273 1 97 109 SER B O 1
ATOM 2312 N N . THR B 1 110 ? -10.312 -19.375 -1.873 1 97.38 110 THR B N 1
ATOM 2313 C CA . THR B 1 110 ? -11.148 -19.391 -0.677 1 97.38 110 THR B CA 1
ATOM 2314 C C . THR B 1 110 ? -10.555 -18.516 0.414 1 97.38 110 THR B C 1
ATOM 2316 O O . THR B 1 110 ? -11.266 -17.719 1.031 1 97.38 110 THR B O 1
ATOM 2319 N N . VAL B 1 111 ? -9.273 -18.609 0.632 1 97.44 111 VAL B N 1
ATOM 2320 C CA . VAL B 1 111 ? -8.594 -17.797 1.646 1 97.44 111 VAL B CA 1
ATOM 2321 C C . VAL B 1 111 ? -8.68 -16.328 1.279 1 97.44 111 VAL B C 1
ATOM 2323 O O . VAL B 1 111 ? -9.023 -15.484 2.119 1 97.44 111 VAL B O 1
ATOM 2326 N N . ALA B 1 112 ? -8.391 -16.031 0.071 1 97.56 112 ALA B N 1
ATOM 2327 C CA . ALA B 1 112 ? -8.461 -14.648 -0.41 1 97.56 112 ALA B CA 1
ATOM 2328 C C . ALA B 1 112 ? -9.891 -14.117 -0.33 1 97.56 112 ALA B C 1
ATOM 2330 O O . ALA B 1 112 ? -10.109 -12.953 0.014 1 97.56 112 ALA B O 1
ATOM 2331 N N . GLY B 1 113 ? -10.875 -14.961 -0.688 1 97.75 113 GLY B N 1
ATOM 2332 C CA . GLY B 1 113 ? -12.273 -14.57 -0.616 1 97.75 113 GLY B CA 1
ATOM 2333 C C . GLY B 1 113 ? -12.719 -14.219 0.789 1 97.75 113 GLY B C 1
ATOM 2334 O O . GLY B 1 113 ? -13.328 -13.164 1.006 1 97.75 113 GLY B O 1
ATOM 2335 N N . TYR B 1 114 ? -12.398 -15.047 1.698 1 97.62 114 TYR B N 1
ATOM 2336 C CA . TYR B 1 114 ? -12.742 -14.773 3.09 1 97.62 114 TYR B CA 1
ATOM 2337 C C . TYR B 1 114 ? -12.078 -13.492 3.572 1 97.62 114 TYR B C 1
ATOM 2339 O O . TYR B 1 114 ? -12.68 -12.719 4.324 1 97.62 114 TYR B O 1
ATOM 2347 N N . THR B 1 115 ? -10.852 -13.312 3.193 1 97.38 115 THR B N 1
ATOM 2348 C CA . THR B 1 115 ? -10.125 -12.109 3.586 1 97.38 115 THR B CA 1
ATOM 2349 C C . THR B 1 115 ? -10.789 -10.867 3.008 1 97.38 115 THR B C 1
ATOM 2351 O O . THR B 1 115 ? -11.008 -9.883 3.721 1 97.38 115 THR B O 1
ATOM 2354 N N . ALA B 1 116 ? -11.102 -10.898 1.729 1 97.5 116 ALA B N 1
ATOM 2355 C CA . ALA B 1 116 ? -11.742 -9.773 1.061 1 97.5 116 ALA B CA 1
ATOM 2356 C C . ALA B 1 116 ? -13.086 -9.445 1.702 1 97.5 116 ALA B C 1
ATOM 2358 O O . ALA B 1 116 ? -13.406 -8.273 1.931 1 97.5 116 ALA B O 1
ATOM 2359 N N . VAL B 1 117 ? -13.836 -10.453 2.023 1 96.56 117 VAL B N 1
ATOM 2360 C CA . VAL B 1 117 ? -15.148 -10.266 2.631 1 96.56 117 VAL B CA 1
ATOM 2361 C C . VAL B 1 117 ? -14.992 -9.695 4.039 1 96.56 117 VAL B C 1
ATOM 2363 O O . VAL B 1 117 ? -15.742 -8.805 4.438 1 96.56 117 VAL B O 1
ATOM 2366 N N . PHE B 1 118 ? -14.055 -10.234 4.773 1 96.44 118 PHE B N 1
ATOM 2367 C CA . PHE B 1 118 ? -13.789 -9.703 6.105 1 96.44 118 PHE B CA 1
ATOM 2368 C C . PHE B 1 118 ? -13.484 -8.211 6.043 1 96.44 118 PHE B C 1
ATOM 2370 O O . PHE B 1 118 ? -14.047 -7.426 6.812 1 96.44 118 PHE B O 1
ATOM 2377 N N . ILE B 1 119 ? -12.617 -7.789 5.168 1 96 119 ILE B N 1
ATOM 2378 C CA . ILE B 1 119 ? -12.234 -6.391 5.02 1 96 119 ILE B CA 1
ATOM 2379 C C . ILE B 1 119 ? -13.438 -5.57 4.559 1 96 119 ILE B C 1
ATOM 2381 O O . ILE B 1 119 ? -13.656 -4.449 5.031 1 96 119 ILE B O 1
ATOM 2385 N N . LEU B 1 120 ? -14.172 -6.145 3.617 1 94.5 120 LEU B N 1
ATOM 2386 C CA . LEU B 1 120 ? -15.375 -5.484 3.121 1 94.5 120 LEU B CA 1
ATOM 2387 C C . LEU B 1 120 ? -16.344 -5.199 4.258 1 94.5 120 LEU B C 1
ATOM 2389 O O . LEU B 1 120 ? -16.938 -4.117 4.324 1 94.5 120 LEU B O 1
ATOM 2393 N N . LEU B 1 121 ? -16.484 -6.133 5.113 1 90.44 121 LEU B N 1
ATOM 2394 C CA . LEU B 1 121 ? -17.391 -5.953 6.25 1 90.44 121 LEU B CA 1
ATOM 2395 C C . LEU B 1 121 ? -16.844 -4.898 7.207 1 90.44 121 LEU B C 1
ATOM 2397 O O . LEU B 1 121 ? -17.625 -4.145 7.805 1 90.44 121 LEU B O 1
ATOM 2401 N N . CYS B 1 122 ? -15.57 -4.824 7.398 1 89.12 122 CYS B N 1
ATOM 2402 C CA . CYS B 1 122 ? -14.977 -3.729 8.156 1 89.12 122 CYS B CA 1
ATOM 2403 C C . CYS B 1 122 ? -15.258 -2.389 7.488 1 89.12 122 CYS B C 1
ATOM 2405 O O . CYS B 1 122 ? -15.547 -1.402 8.164 1 89.12 122 CYS B O 1
ATOM 2407 N N . TYR B 1 123 ? -15.164 -2.428 6.191 1 87.88 123 TYR B N 1
ATOM 2408 C CA . TYR B 1 123 ? -15.422 -1.239 5.391 1 87.88 123 TYR B CA 1
ATOM 2409 C C . TYR B 1 123 ? -16.844 -0.745 5.602 1 87.88 123 TYR B C 1
ATOM 2411 O O . TYR B 1 123 ? -17.094 0.463 5.605 1 87.88 123 TYR B O 1
ATOM 2419 N N . TYR B 1 124 ? -17.781 -1.635 5.867 1 85.62 124 TYR B N 1
ATOM 2420 C CA . TYR B 1 124 ? -19.188 -1.317 6.031 1 85.62 124 TYR B CA 1
ATOM 2421 C C . TYR B 1 124 ? -19.453 -0.724 7.41 1 85.62 124 TYR B C 1
ATOM 2423 O O . TYR B 1 124 ? -20.562 -0.262 7.688 1 85.62 124 TYR B O 1
ATOM 2431 N N . ALA B 1 125 ? -18.438 -0.656 8.195 1 82.38 125 ALA B N 1
ATOM 2432 C CA . ALA B 1 125 ? -18.609 -0.019 9.5 1 82.38 125 ALA B CA 1
ATOM 2433 C C . ALA B 1 125 ? -18.984 1.451 9.352 1 82.38 125 ALA B C 1
ATOM 2435 O O . ALA B 1 125 ? -19.75 1.988 10.156 1 82.38 125 ALA B O 1
ATOM 2436 N N . ALA B 1 126 ? -18.5 2.037 8.328 1 79.44 126 ALA B N 1
ATOM 2437 C CA . ALA B 1 126 ? -18.75 3.459 8.117 1 79.44 126 ALA B CA 1
ATOM 2438 C C . ALA B 1 126 ? -20.234 3.719 7.844 1 79.44 126 ALA B C 1
ATOM 2440 O O . ALA B 1 126 ? -20.859 4.539 8.516 1 79.44 126 ALA B O 1
ATOM 2441 N N . PRO B 1 127 ? -20.844 3.049 6.934 1 78.94 127 PRO B N 1
ATOM 2442 C CA . PRO B 1 127 ? -22.281 3.26 6.727 1 78.94 127 PRO B CA 1
ATOM 2443 C C . PRO B 1 127 ? -23.109 2.895 7.953 1 78.94 127 PRO B C 1
ATOM 2445 O O . PRO B 1 127 ? -24.141 3.525 8.219 1 78.94 127 PRO B O 1
ATOM 2448 N N . LEU B 1 128 ? -22.641 1.951 8.719 1 83.62 128 LEU B N 1
ATOM 2449 C CA . LEU B 1 128 ? -23.359 1.557 9.93 1 83.62 128 LEU B CA 1
ATOM 2450 C C . LEU B 1 128 ? -23.328 2.674 10.969 1 83.62 128 LEU B C 1
ATOM 2452 O O . LEU B 1 128 ? -24.344 2.949 11.625 1 83.62 128 LEU B O 1
ATOM 2456 N N . SER B 1 129 ? -22.234 3.246 11.047 1 83 129 SER B N 1
ATOM 2457 C CA . SER B 1 129 ? -22.094 4.363 11.977 1 83 129 SER B CA 1
ATOM 2458 C C . SER B 1 129 ? -22.969 5.539 11.562 1 83 129 SER B C 1
ATOM 2460 O O . SER B 1 129 ? -23.578 6.191 12.414 1 83 129 SER B O 1
ATOM 2462 N N . SER B 1 130 ? -22.984 5.812 10.32 1 84.44 130 SER B N 1
ATOM 2463 C CA . SER B 1 130 ? -23.812 6.895 9.812 1 84.44 130 SER B CA 1
ATOM 2464 C C . SER B 1 130 ? -25.297 6.605 10.047 1 84.44 130 SER B C 1
ATOM 2466 O O . SER B 1 130 ? -26.062 7.5 10.406 1 84.44 130 SER B O 1
ATOM 2468 N N . MET B 1 131 ? -25.688 5.406 9.859 1 88.94 131 MET B N 1
ATOM 2469 C CA . MET B 1 131 ? -27.078 5.012 10.07 1 88.94 131 MET B CA 1
ATOM 2470 C C . MET B 1 131 ? -27.469 5.125 11.547 1 88.94 131 MET B C 1
ATOM 2472 O O . MET B 1 131 ? -28.562 5.57 11.875 1 88.94 131 MET B O 1
ATOM 2476 N N . ALA B 1 132 ? -26.516 4.699 12.344 1 89.31 132 ALA B N 1
ATOM 2477 C CA . ALA B 1 132 ? -26.75 4.82 13.781 1 89.31 132 ALA B CA 1
ATOM 2478 C C . ALA B 1 132 ? -26.938 6.281 14.18 1 89.31 132 ALA B C 1
ATOM 2480 O O . ALA B 1 132 ? -27.797 6.594 15.016 1 89.31 132 ALA B O 1
ATOM 2481 N N . GLU B 1 133 ? -26.188 7.098 13.617 1 88.88 133 GLU B N 1
ATOM 2482 C CA . GLU B 1 133 ? -26.297 8.523 13.898 1 88.88 133 GLU B CA 1
ATOM 2483 C C . GLU B 1 133 ? -27.672 9.062 13.477 1 88.88 133 GLU B C 1
ATOM 2485 O O . GLU B 1 133 ? -28.281 9.852 14.195 1 88.88 133 GLU B O 1
ATOM 2490 N N . VAL B 1 134 ? -28.109 8.688 12.328 1 89.5 134 VAL B N 1
ATOM 2491 C CA . VAL B 1 134 ? -29.406 9.117 11.82 1 89.5 134 VAL B CA 1
ATOM 2492 C C . VAL B 1 134 ? -30.516 8.648 12.75 1 89.5 134 VAL B C 1
ATOM 2494 O O . VAL B 1 134 ? -31.453 9.391 13.031 1 89.5 134 VAL B O 1
ATOM 2497 N N . MET B 1 135 ? -30.375 7.477 13.211 1 91.38 135 MET B N 1
ATOM 2498 C CA . MET B 1 135 ? -31.391 6.926 14.109 1 91.38 135 MET B CA 1
ATOM 2499 C C . MET B 1 135 ? -31.391 7.656 15.445 1 91.38 135 MET B C 1
ATOM 2501 O O . MET B 1 135 ? -32.438 7.859 16.047 1 91.38 135 MET B O 1
ATOM 2505 N N . ARG B 1 136 ? -30.266 8.102 15.758 1 91.81 136 ARG B N 1
ATOM 2506 C CA . ARG B 1 136 ? -30.125 8.797 17.031 1 91.81 136 ARG B CA 1
ATOM 2507 C C . ARG B 1 136 ? -30.625 10.234 16.938 1 91.81 136 ARG B C 1
ATOM 2509 O O . ARG B 1 136 ? -31.328 10.711 17.828 1 91.81 136 ARG B O 1
ATOM 2516 N N . THR B 1 137 ? -30.312 10.883 15.898 1 91 137 THR B N 1
ATOM 2517 C CA . THR B 1 137 ? -30.609 12.297 15.766 1 91 137 THR B CA 1
ATOM 2518 C C . THR B 1 137 ? -31.938 12.508 15.047 1 91 137 THR B C 1
ATOM 2520 O O . THR B 1 137 ? -32.469 13.617 15.008 1 91 137 THR B O 1
ATOM 2523 N N . ARG B 1 138 ? -32.344 11.461 14.43 1 92 138 ARG B N 1
ATOM 2524 C CA . ARG B 1 138 ? -33.562 11.492 13.625 1 92 138 ARG B CA 1
ATOM 2525 C C . ARG B 1 138 ? -33.469 12.516 12.5 1 92 138 ARG B C 1
ATOM 2527 O O . ARG B 1 138 ? -34.375 13.281 12.25 1 92 138 ARG B O 1
ATOM 2534 N N . SER B 1 139 ? -32.312 12.602 11.984 1 90.56 139 SER B N 1
ATOM 2535 C CA . SER B 1 139 ? -32.031 13.477 10.852 1 90.56 139 SER B CA 1
ATOM 2536 C C . SER B 1 139 ? -31.016 12.82 9.906 1 90.56 139 SER B C 1
ATOM 2538 O O . SER B 1 139 ? -30.016 12.258 10.352 1 90.56 139 SER B O 1
ATOM 2540 N N . SER B 1 140 ? -31.312 12.891 8.625 1 89.31 140 SER B N 1
ATOM 2541 C CA . SER B 1 140 ? -30.438 12.258 7.648 1 89.31 140 SER B CA 1
ATOM 2542 C C . SER B 1 140 ? -29.391 13.242 7.125 1 89.31 140 SER B C 1
ATOM 2544 O O . SER B 1 140 ? -28.859 13.062 6.027 1 89.31 140 SER B O 1
ATOM 2546 N N . ALA B 1 141 ? -29.203 14.328 7.895 1 82.81 141 ALA B N 1
ATOM 2547 C CA . ALA B 1 141 ? -28.266 15.359 7.477 1 82.81 141 ALA B CA 1
ATOM 2548 C C . ALA B 1 141 ? -26.875 14.773 7.258 1 82.81 141 ALA B C 1
ATOM 2550 O O . ALA B 1 141 ? -26.094 15.289 6.453 1 82.81 141 ALA B O 1
ATOM 2551 N N . SER B 1 142 ? -26.641 13.664 7.855 1 79.5 142 SER B N 1
ATOM 2552 C CA . SER B 1 142 ? -25.312 13.047 7.777 1 79.5 142 SER B CA 1
ATOM 2553 C C . SER B 1 142 ? -25.219 12.102 6.582 1 79.5 142 SER B C 1
ATOM 2555 O O . SER B 1 142 ? -24.141 11.609 6.262 1 79.5 142 SER B O 1
ATOM 2557 N N . LEU B 1 143 ? -26.312 11.906 5.969 1 83.44 143 LEU B N 1
ATOM 2558 C CA . LEU B 1 143 ? -26.312 11.008 4.82 1 83.44 143 LEU B CA 1
ATOM 2559 C C . LEU B 1 143 ? -26.391 11.789 3.516 1 83.44 143 LEU B C 1
ATOM 2561 O O . LEU B 1 143 ? -27.109 12.789 3.428 1 83.44 143 LEU B O 1
ATOM 2565 N N . PHE B 1 144 ? -25.531 11.359 2.533 1 80.5 144 PHE B N 1
ATOM 2566 C CA . PHE B 1 144 ? -25.562 11.922 1.186 1 80.5 144 PHE B CA 1
ATOM 2567 C C . PHE B 1 144 ? -26.312 10.992 0.236 1 80.5 144 PHE B C 1
ATOM 2569 O O . PHE B 1 144 ? -25.844 9.898 -0.072 1 80.5 144 PHE B O 1
ATOM 2576 N N . TRP B 1 145 ? -27.391 11.461 -0.223 1 85.88 145 TRP B N 1
ATOM 2577 C CA . TRP B 1 145 ? -28.312 10.578 -0.929 1 85.88 145 TRP B CA 1
ATOM 2578 C C . TRP B 1 145 ? -27.703 10.086 -2.236 1 85.88 145 TRP B C 1
ATOM 2580 O O . TRP B 1 145 ? -27.859 8.914 -2.602 1 85.88 145 TRP B O 1
ATOM 2590 N N . PRO B 1 146 ? -27.031 10.906 -2.984 1 84.75 146 PRO B N 1
ATOM 2591 C CA . PRO B 1 146 ? -26.453 10.367 -4.219 1 84.75 146 PRO B CA 1
ATOM 2592 C C . PRO B 1 146 ? -25.469 9.227 -3.959 1 84.75 146 PRO B C 1
ATOM 2594 O O . PRO B 1 146 ? -25.422 8.266 -4.727 1 84.75 146 PRO B O 1
ATOM 2597 N N . THR B 1 147 ? -24.75 9.367 -2.85 1 81.94 147 THR B N 1
ATOM 2598 C CA . THR B 1 147 ? -23.812 8.312 -2.498 1 81.94 147 THR B CA 1
ATOM 2599 C C . THR B 1 147 ? -24.547 7.039 -2.098 1 81.94 147 THR B C 1
ATOM 2601 O O . THR B 1 147 ? -24.125 5.934 -2.438 1 81.94 147 THR B O 1
ATOM 2604 N N . SER B 1 148 ? -25.594 7.207 -1.379 1 86.38 148 SER B N 1
ATOM 2605 C CA . SER B 1 148 ? -26.391 6.059 -0.966 1 86.38 148 SER B CA 1
ATOM 2606 C C . SER B 1 148 ? -26.969 5.316 -2.172 1 86.38 148 SER B C 1
ATOM 2608 O O . SER B 1 148 ? -26.969 4.086 -2.203 1 86.38 148 SER B O 1
ATOM 2610 N N . VAL B 1 149 ? -27.422 6.035 -3.139 1 90.25 149 VAL B N 1
ATOM 2611 C CA . VAL B 1 149 ? -27.938 5.438 -4.363 1 90.25 149 VAL B CA 1
ATOM 2612 C C . VAL B 1 149 ? -26.828 4.703 -5.098 1 90.25 149 VAL B C 1
ATOM 2614 O O . VAL B 1 149 ? -27.016 3.57 -5.551 1 90.25 149 VAL B O 1
ATOM 2617 N N . MET B 1 150 ? -25.75 5.324 -5.207 1 87.88 150 MET B N 1
ATOM 2618 C CA . MET B 1 150 ? -24.625 4.738 -5.914 1 87.88 150 MET B CA 1
ATOM 2619 C C . MET B 1 150 ? -24.156 3.453 -5.234 1 87.88 150 MET B C 1
ATOM 2621 O O . MET B 1 150 ? -23.844 2.469 -5.902 1 87.88 150 MET B O 1
ATOM 2625 N N . AS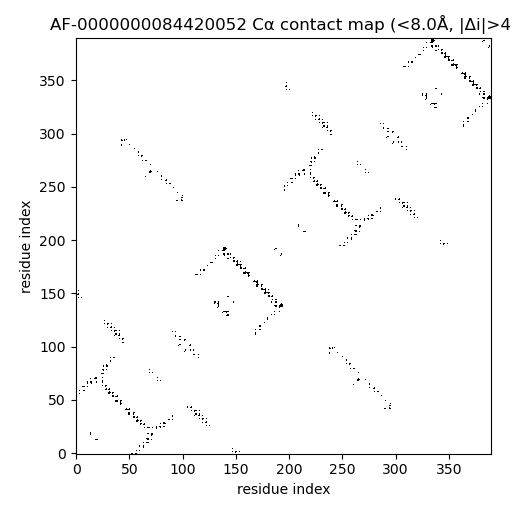N B 1 151 ? -24.156 3.492 -3.898 1 86.81 151 ASN B N 1
ATOM 2626 C CA . ASN B 1 151 ? -23.766 2.303 -3.148 1 86.81 151 ASN B CA 1
ATOM 2627 C C . ASN B 1 151 ? -24.75 1.154 -3.375 1 86.81 151 ASN B C 1
ATOM 2629 O O . ASN B 1 151 ? -24.328 -0.004 -3.477 1 86.81 151 ASN B O 1
ATOM 2633 N N . THR B 1 152 ? -25.953 1.527 -3.371 1 92.5 152 THR B N 1
ATOM 2634 C CA . THR B 1 152 ? -26.984 0.521 -3.592 1 92.5 152 THR B CA 1
ATOM 2635 C C . THR B 1 152 ? -26.859 -0.091 -4.984 1 92.5 152 THR B C 1
ATOM 2637 O O . THR B 1 152 ? -26.859 -1.314 -5.129 1 92.5 152 THR B O 1
ATOM 2640 N N . VAL B 1 153 ? -26.719 0.759 -5.961 1 93.5 153 VAL B N 1
ATOM 2641 C CA . VAL B 1 153 ? -26.609 0.295 -7.34 1 93.5 153 VAL B CA 1
ATOM 2642 C C . VAL B 1 153 ? -25.344 -0.55 -7.5 1 93.5 153 VAL B C 1
ATOM 2644 O O . VAL B 1 153 ? -25.375 -1.618 -8.117 1 93.5 153 VAL B O 1
ATOM 2647 N N . ASN B 1 154 ? -24.328 -0.075 -6.973 1 91.31 154 ASN B N 1
ATOM 2648 C CA . ASN B 1 154 ? -23.078 -0.822 -7.012 1 91.31 154 ASN B CA 1
ATOM 2649 C C . ASN B 1 154 ? -23.234 -2.199 -6.371 1 91.31 154 ASN B C 1
ATOM 2651 O O . ASN B 1 154 ? -22.781 -3.201 -6.934 1 91.31 154 ASN B O 1
ATOM 2655 N N . GLY B 1 155 ? -23.828 -2.205 -5.195 1 93.5 155 GLY B N 1
ATOM 2656 C CA . GLY B 1 155 ? -24.062 -3.471 -4.523 1 93.5 155 GLY B CA 1
ATOM 2657 C C . GLY B 1 155 ? -24.906 -4.438 -5.344 1 93.5 155 GLY B C 1
ATOM 2658 O O . GLY B 1 155 ? -24.562 -5.613 -5.469 1 93.5 155 GLY B O 1
ATOM 2659 N N . LEU B 1 156 ? -25.828 -3.932 -5.934 1 94.88 156 LEU B N 1
ATOM 2660 C CA . LEU B 1 156 ? -26.734 -4.766 -6.727 1 94.88 156 LEU B CA 1
ATOM 2661 C C . LEU B 1 156 ? -26.016 -5.289 -7.973 1 94.88 156 LEU B C 1
ATOM 2663 O O . LEU B 1 156 ? -26.234 -6.43 -8.383 1 94.88 156 LEU B O 1
ATOM 2667 N N . LEU B 1 157 ? -25.188 -4.461 -8.562 1 94.5 157 LEU B N 1
ATOM 2668 C CA . LEU B 1 157 ? -24.438 -4.891 -9.727 1 94.5 157 LEU B CA 1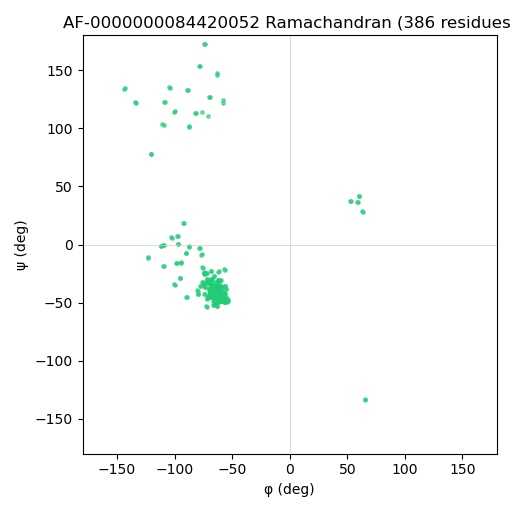
ATOM 2669 C C . LEU B 1 157 ? -23.5 -6.051 -9.375 1 94.5 157 LEU B C 1
ATOM 2671 O O . LEU B 1 157 ? -23.375 -7.008 -10.148 1 94.5 157 LEU B O 1
ATOM 2675 N N . TRP B 1 158 ? -22.922 -5.988 -8.219 1 95.25 158 TRP B N 1
ATOM 2676 C CA . TRP B 1 158 ? -22.016 -7.051 -7.816 1 95.25 158 TRP B CA 1
ATOM 2677 C C . TRP B 1 158 ? -22.781 -8.305 -7.406 1 95.25 158 TRP B C 1
ATOM 2679 O O . TRP B 1 158 ? -22.297 -9.422 -7.609 1 95.25 158 TRP B O 1
ATOM 2689 N N . VAL B 1 159 ? -23.969 -8.078 -6.844 1 96.44 159 VAL B N 1
ATOM 2690 C CA . VAL B 1 159 ? -24.812 -9.227 -6.559 1 96.44 159 VAL B CA 1
ATOM 2691 C C . VAL B 1 159 ? -25.172 -9.938 -7.859 1 96.44 159 VAL B C 1
ATOM 2693 O O . VAL B 1 159 ? -25.078 -11.164 -7.953 1 96.44 159 VAL B O 1
ATOM 2696 N N . ALA B 1 160 ? -25.594 -9.156 -8.812 1 97 160 ALA B N 1
ATOM 2697 C CA . ALA B 1 160 ? -25.953 -9.727 -10.109 1 97 160 ALA B CA 1
ATOM 2698 C C . ALA B 1 160 ? -24.766 -10.453 -10.734 1 97 160 ALA B C 1
ATOM 2700 O O . ALA B 1 160 ? -24.891 -11.594 -11.188 1 97 160 ALA B O 1
ATOM 2701 N N . TYR B 1 161 ? -23.656 -9.836 -10.727 1 96.38 161 TYR B N 1
ATOM 2702 C CA . TYR B 1 161 ? -22.453 -10.438 -11.297 1 96.38 161 TYR B CA 1
ATOM 2703 C C . TYR B 1 161 ? -22.062 -11.711 -10.539 1 96.38 161 TYR B C 1
ATOM 2705 O O . TYR B 1 161 ? -21.844 -12.758 -11.148 1 96.38 161 TYR B O 1
ATOM 2713 N N . GLY B 1 162 ? -21.938 -11.57 -9.211 1 97 162 GLY B N 1
ATOM 2714 C CA . GLY B 1 162 ? -21.578 -12.719 -8.398 1 97 162 GLY B CA 1
ATOM 2715 C C . GLY B 1 162 ? -22.516 -13.906 -8.586 1 97 162 GLY B C 1
ATOM 2716 O O . GLY B 1 162 ? -22.062 -15.055 -8.617 1 97 162 GLY B O 1
ATOM 2717 N N . THR B 1 163 ? -23.828 -13.609 -8.742 1 96.38 163 THR B N 1
ATOM 2718 C CA . THR B 1 163 ? -24.797 -14.664 -8.984 1 96.38 163 THR B CA 1
ATOM 2719 C C . THR B 1 163 ? -24.609 -15.273 -10.367 1 96.38 163 THR B C 1
ATOM 2721 O O . THR B 1 163 ? -24.656 -16.5 -10.523 1 96.38 163 THR B O 1
ATOM 2724 N N . ALA B 1 164 ? -24.375 -14.414 -11.32 1 96.12 164 ALA B N 1
ATOM 2725 C CA . ALA B 1 164 ? -24.203 -14.867 -12.695 1 96.12 164 ALA B CA 1
ATOM 2726 C C . ALA B 1 164 ? -23.016 -15.812 -12.828 1 96.12 164 ALA B C 1
ATOM 2728 O O . ALA B 1 164 ? -23.062 -16.781 -13.586 1 96.12 164 ALA B O 1
ATOM 2729 N N . VAL B 1 165 ? -21.984 -15.57 -12.094 1 95.56 165 VAL B N 1
ATOM 2730 C CA . VAL B 1 165 ? -20.781 -16.375 -12.234 1 95.56 165 VAL B CA 1
ATOM 2731 C C . VAL B 1 165 ? -20.688 -17.375 -11.094 1 95.56 165 VAL B C 1
ATOM 2733 O O . VAL B 1 165 ? -19.641 -18 -10.875 1 95.56 165 VAL B O 1
ATOM 2736 N N . HIS B 1 166 ? -21.766 -17.438 -10.25 1 95.69 166 HIS B N 1
ATOM 2737 C CA . HIS B 1 166 ? -21.891 -18.391 -9.148 1 95.69 166 HIS B CA 1
ATOM 2738 C C . HIS B 1 166 ? -20.766 -18.219 -8.133 1 95.69 166 HIS B C 1
ATOM 2740 O O . HIS B 1 166 ? -20.156 -19.188 -7.711 1 95.69 166 HIS B O 1
ATOM 2746 N N . ASP B 1 167 ? -20.438 -17.047 -7.82 1 96.81 167 ASP B N 1
ATOM 2747 C CA . ASP B 1 167 ? -19.422 -16.688 -6.832 1 96.81 167 ASP B CA 1
ATOM 2748 C C . ASP B 1 167 ? -20.062 -16.062 -5.598 1 96.81 167 ASP B C 1
ATOM 2750 O O . ASP B 1 167 ? -20.391 -14.875 -5.598 1 96.81 167 ASP B O 1
ATOM 2754 N N . SER B 1 168 ? -20.141 -16.844 -4.547 1 95.62 168 SER B N 1
ATOM 2755 C CA . SER B 1 168 ? -20.812 -16.391 -3.334 1 95.62 168 SER B CA 1
ATOM 2756 C C . SER B 1 168 ? -19.969 -15.375 -2.576 1 95.62 168 SER B C 1
ATOM 2758 O O . SER B 1 168 ? -20.5 -14.562 -1.81 1 95.62 168 SER B O 1
ATOM 2760 N N . PHE B 1 169 ? -18.656 -15.414 -2.742 1 95.19 169 PHE B N 1
ATOM 2761 C CA . PHE B 1 169 ? -17.797 -14.43 -2.1 1 95.19 169 PHE B CA 1
ATOM 2762 C C . PHE B 1 169 ? -18.125 -13.023 -2.588 1 95.19 169 PHE B C 1
ATOM 2764 O O . PHE B 1 169 ? -17.953 -12.047 -1.851 1 95.19 169 PHE B O 1
ATOM 2771 N N . ILE B 1 170 ? -18.547 -12.969 -3.773 1 96.31 170 ILE B N 1
ATOM 2772 C CA . ILE B 1 170 ? -18.875 -11.672 -4.363 1 96.31 170 ILE B CA 1
ATOM 2773 C C . ILE B 1 170 ? -20.328 -11.328 -4.09 1 96.31 170 ILE B C 1
ATOM 2775 O O . ILE B 1 170 ? -20.641 -10.242 -3.592 1 96.31 170 ILE B O 1
ATOM 2779 N N . ALA B 1 171 ? -21.219 -12.242 -4.273 1 96.25 171 ALA B N 1
ATOM 2780 C CA . ALA B 1 171 ? -22.656 -11.969 -4.254 1 96.25 171 ALA B CA 1
ATOM 2781 C C . ALA B 1 171 ? -23.141 -11.664 -2.84 1 96.25 171 ALA B C 1
ATOM 2783 O O . ALA B 1 171 ? -23.828 -10.672 -2.613 1 96.25 171 ALA B O 1
ATOM 2784 N N . VAL B 1 172 ? -22.734 -12.383 -1.927 1 95.38 172 VAL B N 1
ATOM 2785 C CA . VAL B 1 172 ? -23.344 -12.367 -0.597 1 95.38 172 VAL B CA 1
ATOM 2786 C C . VAL B 1 172 ? -22.969 -11.078 0.124 1 95.38 172 VAL B C 1
ATOM 2788 O O . VAL B 1 172 ? -23.828 -10.336 0.587 1 95.38 172 VAL B O 1
ATOM 2791 N N . PRO B 1 173 ? -21.734 -10.766 0.216 1 93.75 173 PRO B N 1
ATOM 2792 C CA . PRO B 1 173 ? -21.406 -9.547 0.946 1 93.75 173 PRO B CA 1
ATOM 2793 C C . PRO B 1 173 ? -21.938 -8.289 0.262 1 93.75 173 PRO B C 1
ATOM 2795 O O . PRO B 1 173 ? -22.297 -7.316 0.936 1 93.75 173 PRO B O 1
ATOM 2798 N N . ASN B 1 174 ? -21.969 -8.305 -1.033 1 94.56 174 ASN B N 1
ATOM 2799 C CA . ASN B 1 174 ? -22.5 -7.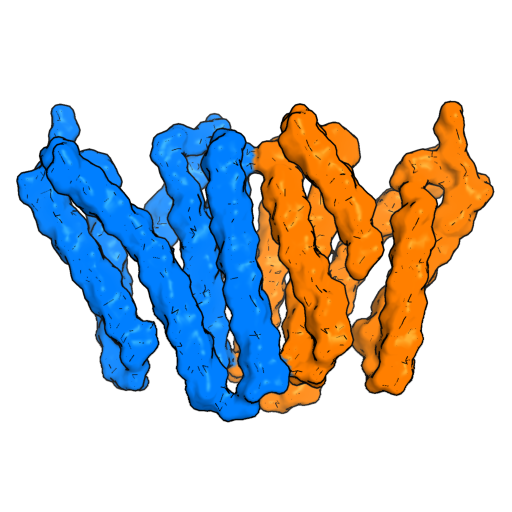137 -1.74 1 94.56 174 ASN B CA 1
ATOM 2800 C C . ASN B 1 174 ? -24.016 -7.023 -1.586 1 94.56 174 ASN B C 1
ATOM 2802 O O . ASN B 1 174 ? -24.562 -5.926 -1.639 1 94.56 174 ASN B O 1
ATOM 2806 N N . ALA B 1 175 ? -24.656 -8.148 -1.329 1 95.12 175 ALA B N 1
ATOM 2807 C CA . ALA B 1 175 ? -26.078 -8.102 -0.963 1 95.12 175 ALA B CA 1
ATOM 2808 C C . ALA B 1 175 ? -26.266 -7.379 0.366 1 95.12 175 ALA B C 1
ATOM 2810 O O . ALA B 1 175 ? -27.219 -6.598 0.521 1 95.12 175 ALA B O 1
ATOM 2811 N N . ILE B 1 176 ? -25.406 -7.652 1.238 1 92.5 176 ILE B N 1
ATOM 2812 C CA . ILE B 1 176 ? -25.438 -6.961 2.523 1 92.5 176 ILE B CA 1
ATOM 2813 C C . ILE B 1 176 ? -25.219 -5.465 2.311 1 92.5 176 ILE B C 1
ATOM 2815 O O . ILE B 1 176 ? -25.953 -4.641 2.85 1 92.5 176 ILE B O 1
ATOM 2819 N N . GLY B 1 177 ? -24.25 -5.156 1.481 1 91.31 177 GLY B N 1
ATOM 2820 C CA . GLY B 1 177 ? -24 -3.76 1.173 1 91.31 177 GLY B CA 1
ATOM 2821 C C . GLY B 1 177 ? -25.188 -3.064 0.525 1 91.31 177 GLY B C 1
ATOM 2822 O O . GLY B 1 177 ? -25.531 -1.938 0.894 1 91.31 177 GLY B O 1
ATOM 2823 N N . ALA B 1 178 ? -25.719 -3.738 -0.388 1 92.88 178 ALA B N 1
ATOM 2824 C CA . ALA B 1 178 ? -26.891 -3.188 -1.057 1 92.88 178 ALA B CA 1
ATOM 2825 C C . ALA B 1 178 ? -28.031 -2.973 -0.068 1 92.88 178 ALA B C 1
ATOM 2827 O O . ALA B 1 178 ? -28.766 -1.982 -0.158 1 92.88 178 ALA B O 1
ATOM 2828 N N . THR B 1 179 ? -28.141 -3.852 0.82 1 93.81 179 THR B N 1
ATOM 2829 C CA . THR B 1 179 ? -29.172 -3.725 1.85 1 93.81 179 THR B CA 1
ATOM 2830 C C . THR B 1 179 ? -28.922 -2.488 2.709 1 93.81 179 THR B C 1
ATOM 2832 O O . THR B 1 179 ? -29.859 -1.739 3.012 1 93.81 179 THR B O 1
ATOM 2835 N N . PHE B 1 180 ? -27.656 -2.281 3.1 1 91.06 180 PHE B N 1
ATOM 2836 C CA . PHE B 1 180 ? -27.312 -1.072 3.842 1 91.06 180 PHE B CA 1
ATOM 2837 C C . PHE B 1 180 ? -27.672 0.174 3.039 1 91.06 180 PHE B C 1
ATOM 2839 O O . PHE B 1 180 ? -28.172 1.154 3.598 1 91.06 180 PHE B O 1
ATOM 2846 N N . GLY B 1 181 ? -27.359 0.065 1.745 1 91.25 181 GLY B N 1
ATOM 2847 C CA . GLY B 1 181 ? -27.719 1.182 0.886 1 91.25 181 GLY B CA 1
ATOM 2848 C C . GLY B 1 181 ? -29.219 1.453 0.857 1 91.25 181 GLY B C 1
ATOM 2849 O O . GLY B 1 181 ? -29.641 2.605 0.958 1 91.25 181 GLY B O 1
ATOM 2850 N N . LEU B 1 182 ? -29.953 0.466 0.802 1 94.12 182 LEU B N 1
ATOM 2851 C CA . LEU B 1 182 ? -31.406 0.588 0.78 1 94.12 182 LEU B CA 1
ATOM 2852 C C . LEU B 1 182 ? -31.938 1.136 2.105 1 94.12 182 LEU B C 1
ATOM 2854 O O . LEU B 1 182 ? -32.844 1.978 2.123 1 94.12 182 LEU B O 1
ATOM 2858 N N . ILE B 1 183 ? -31.359 0.669 3.104 1 94 183 ILE B N 1
ATOM 2859 C CA . ILE B 1 183 ? -31.75 1.148 4.426 1 94 183 ILE B CA 1
ATOM 2860 C C . ILE B 1 183 ? -31.422 2.635 4.551 1 94 183 ILE B C 1
ATOM 2862 O O . ILE B 1 183 ? -32.219 3.408 5.086 1 94 183 ILE B O 1
ATOM 2866 N N . GLN B 1 184 ? -30.281 3.004 4.078 1 91.88 184 GLN B N 1
ATOM 2867 C CA . GLN B 1 184 ? -29.891 4.41 4.125 1 91.88 184 GLN B CA 1
ATOM 2868 C C . GLN B 1 184 ? -30.875 5.27 3.33 1 91.88 184 GLN B C 1
ATOM 2870 O O . GLN B 1 184 ? -31.266 6.352 3.777 1 91.88 184 GLN B O 1
ATOM 2875 N N . LEU B 1 185 ? -31.234 4.77 2.201 1 93.31 185 LEU B N 1
ATOM 2876 C CA . LEU B 1 185 ? -32.188 5.5 1.382 1 93.31 185 LEU B CA 1
ATOM 2877 C C . LEU B 1 185 ? -33.531 5.602 2.086 1 93.31 185 LEU B C 1
ATOM 2879 O O . LEU B 1 185 ? -34.219 6.637 2.014 1 93.31 185 LEU B O 1
ATOM 2883 N N . ALA B 1 186 ? -33.938 4.598 2.756 1 94.69 186 ALA B N 1
ATOM 2884 C CA . ALA B 1 186 ? -35.156 4.613 3.537 1 94.69 186 ALA B CA 1
ATOM 2885 C C . ALA B 1 186 ? -35.062 5.625 4.676 1 94.69 186 ALA B C 1
ATOM 2887 O O . ALA B 1 186 ? -36.031 6.371 4.926 1 94.69 186 ALA B O 1
ATOM 2888 N N . LEU B 1 187 ? -33.969 5.672 5.309 1 93.19 187 LEU B N 1
ATOM 2889 C CA . LEU B 1 187 ? -33.75 6.594 6.422 1 93.19 187 LEU B CA 1
ATOM 2890 C C . LEU B 1 187 ? -33.812 8.039 5.949 1 93.19 187 LEU B C 1
ATOM 2892 O O . LEU B 1 187 ? -34.312 8.914 6.66 1 93.19 187 LEU B O 1
ATOM 2896 N N . ILE B 1 188 ? -33.312 8.234 4.773 1 92.5 188 ILE B N 1
ATOM 2897 C CA . ILE B 1 188 ? -33.312 9.57 4.207 1 92.5 188 ILE B CA 1
ATOM 2898 C C . ILE B 1 188 ? -34.75 10.023 3.967 1 92.5 188 ILE B C 1
ATOM 2900 O O . ILE B 1 188 ? -35.094 11.188 4.16 1 92.5 188 ILE B O 1
ATOM 2904 N N . GLN B 1 189 ? -35.594 9.094 3.605 1 92.69 189 GLN B N 1
ATOM 2905 C CA . GLN B 1 189 ? -36.969 9.398 3.352 1 92.69 189 GLN B CA 1
ATOM 2906 C C . GLN B 1 189 ? -37.75 9.562 4.66 1 92.69 189 GLN B C 1
ATOM 2908 O O . GLN B 1 189 ? -38.625 10.422 4.766 1 92.69 189 GLN B O 1
ATOM 2913 N N . ILE B 1 190 ? -37.406 8.797 5.637 1 93.69 190 ILE B N 1
ATOM 2914 C CA . ILE B 1 190 ? -38.125 8.758 6.906 1 93.69 190 ILE B CA 1
ATOM 2915 C C . ILE B 1 190 ? -37.688 9.938 7.777 1 93.69 190 ILE B C 1
ATOM 2917 O O . ILE B 1 190 ? -38.531 10.531 8.484 1 93.69 190 ILE B O 1
ATOM 2921 N N . TYR B 1 191 ? -36.375 10.164 7.68 1 92.12 191 TYR B N 1
ATOM 2922 C CA . TYR B 1 191 ? -35.812 11.242 8.477 1 92.12 191 TYR B CA 1
ATOM 2923 C C . TYR B 1 191 ? -35.156 12.281 7.59 1 92.12 191 TYR B C 1
ATOM 2925 O O . TYR B 1 191 ? -33.906 12.406 7.574 1 92.12 191 TYR B O 1
ATOM 2933 N N . PRO B 1 192 ? -35.906 13.141 6.957 1 86.81 192 PRO B N 1
ATOM 2934 C CA . PRO B 1 192 ? -35.312 14.156 6.082 1 86.81 192 PRO B CA 1
ATOM 2935 C C . PRO B 1 192 ? -34.406 15.125 6.84 1 86.81 192 PRO B C 1
ATOM 2937 O O . PRO B 1 192 ? -34.594 15.336 8.039 1 86.81 192 PRO B O 1
ATOM 2940 N N . ALA B 1 193 ? -33.375 15.547 6.055 1 81.94 193 ALA B N 1
ATOM 2941 C CA . ALA B 1 193 ? -32.406 16.469 6.652 1 81.94 193 ALA B CA 1
ATOM 2942 C C . ALA B 1 193 ? -33.094 17.734 7.145 1 81.94 193 ALA B C 1
ATOM 2944 O O . ALA B 1 193 ? -33.938 18.297 6.445 1 81.94 193 ALA B O 1
ATOM 2945 N N . LYS B 1 194 ? -32.844 17.922 8.367 1 70.62 194 LYS B N 1
ATOM 2946 C CA . LYS B 1 194 ? -33.438 19.125 8.953 1 70.62 194 LYS B CA 1
ATOM 2947 C C . LYS B 1 194 ? -32.656 20.375 8.523 1 70.62 194 LYS B C 1
ATOM 2949 O O . LYS B 1 194 ? -31.438 20.375 8.516 1 70.62 194 LYS B O 1
ATOM 2954 N N . LYS B 1 195 ? -33.406 21.312 7.66 1 54.16 195 LYS B N 1
ATOM 2955 C CA . LYS B 1 195 ? -32.906 22.656 7.418 1 54.16 195 LYS B CA 1
ATOM 2956 C C . LYS B 1 195 ? -32.625 23.391 8.727 1 54.16 195 LYS B C 1
ATOM 2958 O O . LYS B 1 195 ? -33.312 23.156 9.734 1 54.16 195 LYS B O 1
#

Solvent-accessible surface area (backbone atoms only — not comparable to full-atom values): 19628 Å² total; per-residue (Å²): 112,74,79,53,48,62,62,45,54,54,45,54,47,23,66,74,68,66,47,52,81,89,65,74,62,55,62,33,51,37,40,28,47,31,21,50,29,40,32,52,30,15,36,71,66,54,34,63,66,50,31,65,63,20,50,61,44,27,54,49,18,50,52,45,29,56,57,47,41,50,43,45,54,71,69,55,36,52,53,40,50,51,50,50,50,52,45,48,52,50,54,52,48,50,54,48,48,36,43,70,71,44,84,49,66,69,57,40,38,49,54,33,31,53,50,23,44,52,44,42,55,58,47,46,46,54,61,50,51,51,50,51,47,23,68,70,67,56,28,23,66,82,57,55,63,71,56,30,51,46,43,22,51,51,14,47,52,38,24,53,49,16,55,72,71,69,33,62,66,46,16,52,59,23,45,52,45,18,48,53,17,49,50,49,52,48,42,40,70,75,20,50,54,75,128,112,74,78,52,48,63,61,45,54,52,44,53,48,24,66,73,69,65,47,51,81,88,64,76,62,55,64,33,50,37,39,29,47,31,20,48,29,39,32,53,30,15,36,70,66,53,34,64,68,49,31,64,63,20,50,60,44,27,54,49,18,49,53,45,28,56,57,48,41,50,45,43,54,73,69,57,38,52,52,39,51,50,51,50,50,53,46,47,52,52,54,52,49,51,54,47,48,37,43,69,71,44,85,49,65,68,57,40,40,50,55,33,33,53,50,23,44,52,43,41,55,57,47,47,46,53,61,50,52,51,51,51,48,24,68,70,68,56,27,23,66,83,57,56,64,72,57,30,51,45,43,21,51,52,14,47,52,38,23,52,48,16,55,74,70,69,33,63,69,46,16,52,59,23,45,52,46,19,47,53,17,49,50,50,51,48,42,39,70,75,20,50,54,74,130

Radius of gyration: 22.92 Å; Cα contacts (8 Å, |Δi|>4): 481; chains: 2; bounding box: 76×50×38 Å

Nearest PDB structures (foldseek):
  5xpd-assembly1_A  TM=9.018E-01  e=3.353E-08  Arabidopsis thaliana
  5cth-assembly1_B  TM=8.293E-01  e=2.687E-06  Oryza sativa Japonica Group
  5xpd-assembly1_A  TM=9.028E-01  e=3.353E-08  Arabidopsis thaliana
  5cth-assembly1_B  TM=8.303E-01  e=2.687E-06  Oryza sativa Japonica Group

Foldseek 3Di:
DVLLVVLLVLLVVCLVVLALPPDQLQLLLLQLLLLLLQCQLCVLVVPVVSNVVSVVSNVSSVVRSVSSLSSDDPVSVVSNVVSNVVSCCLSVVLVVCCVPPNDDSVVNNVSSLVSSLVSLVVSCVVLVVLLVVCVVVLANQSPDLVSLVVQLVVLVVQLVVCVVVVNCSRNVSSVVRNVSSVVSNVSCVRRPHDD/DVLLVVLLVLLVVCLVVLALPPDQLQLLLLQLLLLLLQCQLCVLVVPVVSNVVSVVSNVSSVVRSVSSLSSDDPVSVVSNVVSNVVSCCLSVVLVVCCVPPNDDSVVNNVSSLVSSLVSLVVSCVVLVVLLVVCVVVLANQSPDLVSLVVQLVVLVVQLVVCVVVVNCSRNVSSVVRNVSSVVSNVSCVRRPHDD

Secondary structure (DSSP, 8-state):
-GGGHHHHHHHHHHHHHT--TT---HHHHHHHHHHHHHHHHHHHTT-HHHHHHHHHHHHHHHHHHHHHHHHS-HHHHHHHHHHHHHHHHHHHHHHHHHHHH---HHHHHHHHHHHHHHHHHHHTHHHHHHHHHHHHHT-GGG--HHHHHHHHHHHHHHHHHHHHTT-HHHHHHHHHHHHHHHHHHHHHHHS----/-GGGHHHHHHHHHHHHHT--TT---HHHHHHHHHHHHHHHHHHHTT-HHHHHHHHHHHHHHHHHHHHHHHHS-HHHHHHHHHHHHHHHHHHHHHHHHHHHH---HHHHHHHHHHHHHHHHHHHTHHHHHHHHHHHHHT-GGG--HHHHHHHHHHHHHHHHHHHHTT-HHHHHHHHHHHHHHHHHHHHHHHS----

Sequence (390 aa):
MNKFVSPLKTVLQIRATKHLGDLNPLPLVAIIANCTGWLLYGCINADVYVILANEPGLLLGVFMAISCYGFADLKARDLMLRAFMFFAVILSSVGIVIALFVEEDSVASTVAGYTAVFILLCYYAAPLSSMAEVMRTRSSASLFWPTSVMNTVNGLLWVAYGTAVHDSFIAVPNAIGATFGLIQLALIQIYPAKKMNKFVSPLKTVLQIRATKHLGDLNPLPLVAIIANCTGWLLYGCINADVYVILANEPGLLLGVFMAISCYGFADLKARDLMLRAFMFFAVILSSVGIVIALFVEEDSVASTVAGYTAVFILLCYYAAPLSSMAEVMRTRSSASLFWPTSVMNTVNGLLWVAYGTAVHDSFIAVPNAIGATFGLIQLALIQIYPAKK

pLDDT: mean 91.27, std 8.25, range [43.31, 97.94]

Organism: Gonium pectorale (NCBI:txid33097)

InterPro domains:
  IPR004316 Sugar transporter SWEET repeat [PF03083] (3-65)
  IPR004316 Sugar transporter SWEET repeat [PF03083] (113-195)
  IPR047664 Sugar transporter SWEET [PTHR10791] (4-194)